Protein 4IJA (pdb70)

B-factor: mean 49.15, std 21.86, range [18.45, 175.03]

Nearest PDB structures (foldseek):
  4ija-assembly1_A  TM=1.003E+00  e=1.102E-69  Staphylococcus aureus subsp. aureus N315
  4ija-assembly1_B  TM=9.691E-01  e=1.133E-62  Staphylococcus aureus subsp. aureus N315
  3vov-assembly1_C  TM=8.269E-01  e=3.241E-17  Thermus thermophilus HB8
  4htl-assembly1_A  TM=8.390E-01  e=3.127E-16  Listeria monocytogenes EGD-e
  6jdo-assembly1_A  TM=7.166E-01  e=1.835E-15  Pasteurella multocida

Secondary structure (DSSP, 8-state):
--HHHHHHHHHHHHHSTT-BHHHHHHHHT--HHHHHHHHHHHHHTTSEEE----SPP-BEEE-GGG-EEEEEEE-SSEEEEEEEETTS-EEEEEEEE--SS-HHHHHHHHHHH--TT--TT-SS-EEEEEEEESS-B-TTS-B-----HHHHHHHHH-S-EEEEEHHHHHHHHHHHHTGGGT--SEEEEEESSSEEEEEEETTEE---TTS-TT-GGG-EEEEEETTEEEEEETHHHHSHHHHHHHHHHHHTS---HHHHHHHHHTT-HHHHHHHHHHHHHHHHHHHHHHHHH--SEEEEE-HHHHH-TTHHHHHHHHHTTT-----EEEE-S-TTTHHHHHHHHHHHHHHHT----------/-HHHHHHHHHHHSSSEEHHHHHHHHT--HHHHHHHHHHHHHTTSEEE--EEEE-GGG-EEEEEEE-SSEEEEEEEETTS-EEEEEEEE--SSBHHHHHHHHHHH--TT--TT-SS-EEEEEEEESSEE-TTS-EEE-TTSB-TT--HHHHHHHHH-S-EEEEEHHHHHHHHHHHHTGGGT--SEEEEEESSSEEEEEEETTEE---TTS-TT-GGG-EEEEEETTEEEEEEGGGTSSHHHHHHHHHHHTTS---HHHHHHHHHTT-HHHHHHHHHHHHHHHHHHHHHHHHH--SEEEEE-HHHHHSTTHHHHHHHHHTTT-----EEEE-S-TTTHHHHHHHHHHHHHHHT-S--------

Radius of gyration: 28.48 Å; Cα contacts (8 Å, |Δi|>4): 1476; chains: 2; bounding box: 69×77×80 Å

Foldseek 3Di:
DCLVVLLLLLLCQLQDPQDFLVNSCVVVVHDSVVSVVSVVVCVVLVQKDWPPVPDDTTTIHGRQQQEKEWEWEDDPFWIKIWIGGLSLATPDIDIGTQPDDDLVSNVVCCLVPDDLVDGSNHDPYYAEYEYEYQAFAFPVRRTPSVDDSQVVSCVSNVHYYHYAYLQQLLVLLVLLQCVVVVQQWEWEWEFALFTFIFTRHNNDGDQPNTRCPRSQQQDWDWDQDPNDTDIDRVSCCARPNNLQVVVCVVVVHRGDLVNLLVCVVVVVPVSVVSLLVNLLVVLVVVVVCCVVRVGLEYAYQHVSCVVVVCSQVVSVVSNVVPDPDPRHYYHRPDNPPSSRSSSSVVGSCVSSVHPDSSRNHDD/DVLLLLLLVCLLPAWAALVRSCVVVVHDSVVSVVSVVVCVVLVQWDHPNTIHGNQQQEKEWEWEDDLFWIKIWIGGLSLHTPDIDIGTQPAQEPVSVLVCCLPPDDLVDGVNHDPYYAEYEYEAQAFAFPVRAGPTHDSHDCVVPGSLVSSCVSNVHHYHYAYLQQLLVLQVCLVCVVVVQQWEWEWEFALFTFIFTRHNNATDQPNTRCPGSQQQDWDWDQDPNRTDIDRVSCCQGVNNLQVVVCVVVVHRGDLVNLVVCVVVVPPVSVVSLLVNLLVVLVVVVVCCVVRVGQEYAYQHVSCVVVVCSQVVSVVSNVVPDPDPRHYYHRPANPPSSRSSSSVVGSCVSSVRRRRNRHDHD

CATH classification: 1.10.10.10 (+2 more: 3.30.420.40, 3.30.420.40)

Structure (mmCIF, N/CA/C/O backbone):
data_4IJA
#
_entry.id   4IJA
#
_cell.length_a   66.470
_cell.length_b   73.220
_cell.length_c   157.380
_cell.angle_alpha   90.00
_cell.angle_beta   90.00
_cell.angle_gamma   90.00
#
_symmetry.space_group_name_H-M   'P 21 21 21'
#
loop_
_entity.id
_entity.type
_entity.pdbx_description
1 polymer 'XylR protein'
2 non-polymer 'PHOSPHATE ION'
3 non-polymer GLYCEROL
4 non-polymer 'POTASSIUM ION'
5 water water
#
loop_
_atom_site.group_PDB
_a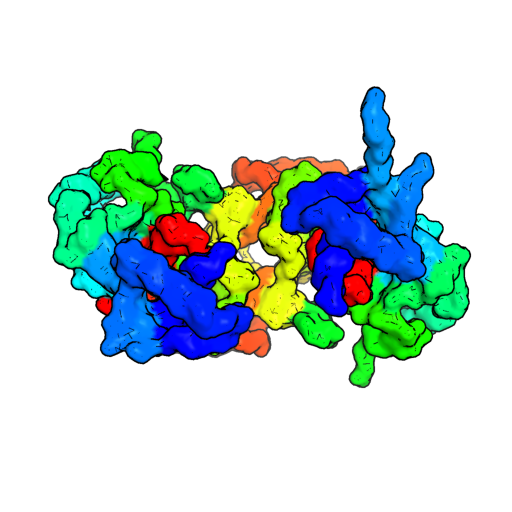tom_site.id
_atom_site.type_symbol
_atom_site.label_atom_id
_atom_site.label_alt_id
_atom_site.label_comp_id
_atom_site.label_asym_id
_atom_site.label_entity_id
_atom_site.label_seq_id
_atom_site.pdbx_PDB_ins_code
_atom_site.Cartn_x
_atom_site.Cartn_y
_atom_site.Cartn_z
_atom_site.occupancy
_atom_site.B_iso_or_equiv
_atom_site.auth_seq_id
_atom_site.auth_comp_id
_atom_site.auth_asym_id
_atom_site.auth_atom_id
_atom_site.pdbx_PDB_model_num
ATOM 1 N N . PRO A 1 21 ? 12.762 81.322 29.293 1.00 80.13 -1 PRO A N 1
ATOM 2 C CA . PRO A 1 21 ? 12.643 81.735 27.884 1.00 80.80 -1 PRO A CA 1
ATOM 3 C C . PRO A 1 21 ? 13.522 80.873 26.981 1.00 80.79 -1 PRO A C 1
ATOM 4 O O . PRO A 1 21 ? 13.020 80.340 25.988 1.00 81.48 -1 PRO A O 1
ATOM 8 N N . MET A 1 22 ? 14.824 80.726 27.324 1.00 72.45 1 MET A N 1
ATOM 9 C CA . MET A 1 22 ? 15.761 79.887 26.574 1.00 69.13 1 MET A CA 1
ATOM 10 C C . MET A 1 22 ? 15.933 78.512 27.270 1.00 67.47 1 MET A C 1
ATOM 11 O O . MET A 1 22 ? 17.018 77.919 27.211 1.00 64.75 1 MET A O 1
ATOM 16 N N . ASN A 1 23 ? 14.844 78.011 27.908 1.00 62.00 2 ASN A N 1
ATOM 17 C CA . ASN A 1 23 ? 14.800 76.748 28.656 1.00 59.53 2 ASN A CA 1
ATOM 18 C C . ASN A 1 23 ? 15.267 75.563 27.801 1.00 57.22 2 ASN A C 1
ATOM 19 O O . ASN A 1 23 ? 16.114 74.794 28.257 1.00 53.85 2 ASN A O 1
ATOM 24 N N . ASP A 1 24 ? 14.769 75.465 26.553 1.00 51.81 3 ASP A N 1
ATOM 25 C CA . ASP A 1 24 ? 15.143 74.409 25.627 1.00 49.56 3 ASP A CA 1
ATOM 26 C C . ASP A 1 24 ? 16.637 74.459 25.278 1.00 48.36 3 ASP A C 1
ATOM 27 O O . ASP A 1 24 ? 17.276 73.413 25.358 1.00 45.65 3 ASP A O 1
ATOM 32 N N . ASN A 1 25 ? 17.200 75.648 24.923 1.00 42.82 4 ASN A N 1
ATOM 33 C CA . ASN A 1 25 ? 18.628 75.732 24.595 1.00 40.29 4 ASN A CA 1
ATOM 34 C C . ASN A 1 25 ? 19.504 75.489 25.845 1.00 39.89 4 ASN A C 1
ATOM 35 O O . ASN A 1 25 ? 20.595 74.940 25.703 1.00 36.77 4 ASN A O 1
ATOM 40 N N . GLU A 1 26 ? 18.998 75.817 27.068 1.00 35.97 5 GLU A N 1
ATOM 41 C CA . GLU A 1 26 ? 19.714 75.519 28.316 1.00 34.96 5 GLU A CA 1
ATOM 42 C C . GLU A 1 26 ? 19.787 74.020 28.490 1.00 36.37 5 GLU A C 1
ATOM 43 O O . GLU A 1 26 ? 20.816 73.498 28.905 1.00 34.45 5 GLU A O 1
ATOM 49 N N . LYS A 1 27 ? 18.673 73.328 28.180 1.00 33.41 6 LYS A N 1
ATOM 50 C CA . LYS A 1 27 ? 18.597 71.867 28.255 1.00 31.43 6 LYS A CA 1
ATOM 51 C C . LYS A 1 27 ? 19.536 71.240 27.221 1.00 33.31 6 LYS A C 1
ATOM 52 O O . LYS A 1 27 ? 20.211 70.271 27.533 1.00 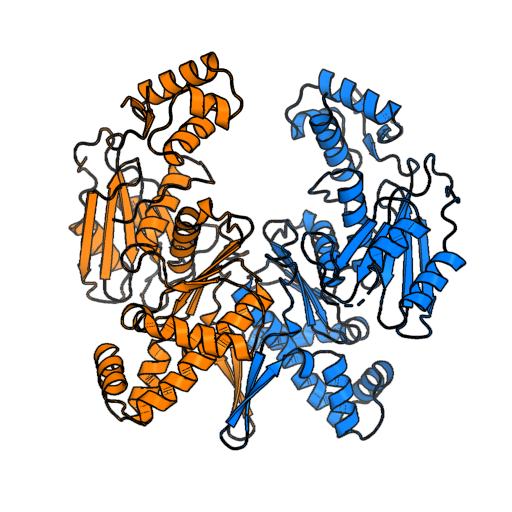32.13 6 LYS A O 1
ATOM 58 N N . ARG A 1 28 ? 19.576 71.796 25.988 1.00 30.84 7 ARG A N 1
ATOM 59 C CA . ARG A 1 28 ? 20.429 71.285 24.911 1.00 30.37 7 ARG A CA 1
ATOM 60 C C . ARG A 1 28 ? 21.925 71.383 25.282 1.00 32.63 7 ARG A C 1
ATOM 61 O O . ARG A 1 28 ? 22.673 70.424 25.074 1.00 30.88 7 ARG A O 1
ATOM 69 N N . VAL A 1 29 ? 22.351 72.530 25.842 1.00 29.13 8 VAL A N 1
ATOM 70 C CA . VAL A 1 29 ? 23.752 72.756 26.240 1.00 28.09 8 VAL A CA 1
ATOM 71 C C . VAL A 1 29 ? 24.115 71.802 27.392 1.00 30.05 8 VAL A C 1
ATOM 72 O O . VAL A 1 29 ? 25.173 71.173 27.367 1.00 27.17 8 VAL A O 1
ATOM 76 N N . LEU A 1 30 ? 23.231 71.692 28.393 1.00 27.81 9 LEU A N 1
ATOM 77 C CA . LEU A 1 30 ? 23.446 70.807 29.537 1.00 26.69 9 LEU A CA 1
ATOM 78 C C . LEU A 1 30 ? 23.565 69.358 29.058 1.00 29.00 9 LEU A C 1
ATOM 79 O O . LEU A 1 30 ? 24.451 68.641 29.532 1.00 28.78 9 LEU A O 1
ATOM 84 N N . ARG A 1 31 ? 22.730 68.948 28.085 1.00 25.14 10 ARG A N 1
ATOM 85 C CA . ARG A 1 31 ? 22.781 67.584 27.514 1.00 26.34 10 ARG A CA 1
ATOM 86 C C . ARG A 1 31 ? 24.139 67.329 26.834 1.00 29.81 10 ARG A C 1
ATOM 87 O O . ARG A 1 31 ? 24.718 66.256 27.009 1.00 29.60 10 ARG A O 1
ATOM 95 N N . GLU A 1 32 ? 24.655 68.326 26.080 1.00 26.73 11 GLU A N 1
ATOM 96 C CA . GLU A 1 32 ? 25.972 68.220 25.425 1.00 26.51 11 GLU A CA 1
ATOM 97 C C . GLU A 1 32 ? 27.072 67.981 26.456 1.00 29.52 11 GLU A C 1
ATOM 98 O O . GLU A 1 32 ? 28.010 67.235 26.196 1.00 30.41 11 GLU A O 1
ATOM 104 N N . ILE A 1 33 ? 26.957 68.637 27.617 1.00 26.01 12 ILE A N 1
ATOM 105 C CA . ILE A 1 33 ? 27.954 68.563 28.690 1.00 26.08 12 ILE A CA 1
ATOM 106 C C . ILE A 1 33 ? 27.941 67.182 29.321 1.00 30.27 12 ILE A C 1
ATOM 107 O O . ILE A 1 33 ? 29.006 66.619 29.529 1.00 29.26 12 ILE A O 1
ATOM 112 N N . TYR A 1 34 ? 26.750 66.615 29.557 1.00 27.87 13 TYR A N 1
ATOM 113 C CA . TYR A 1 34 ? 26.604 65.239 30.059 1.00 26.76 13 TYR A CA 1
ATOM 114 C C . TYR A 1 34 ? 27.173 64.232 29.051 1.00 29.74 13 TYR A C 1
ATOM 115 O O . TYR A 1 34 ? 27.814 63.257 29.453 1.00 27.64 13 TYR A O 1
ATOM 124 N N . ASN A 1 35 ? 26.889 64.457 27.738 1.00 26.92 14 ASN A N 1
ATOM 125 C CA . ASN A 1 35 ? 27.225 63.501 26.664 1.00 27.79 14 ASN A CA 1
ATOM 126 C C . ASN A 1 35 ? 28.660 63.572 26.156 1.00 32.15 14 ASN A C 1
ATOM 127 O O . ASN A 1 35 ? 29.099 62.646 25.494 1.00 32.16 14 ASN A O 1
ATOM 132 N N . HIS A 1 36 ? 29.387 64.629 26.483 1.00 30.35 15 HIS A N 1
ATOM 133 C CA . HIS A 1 36 ? 30.745 64.817 25.989 1.00 31.23 15 HIS A CA 1
ATOM 134 C C . HIS A 1 36 ? 31.634 65.285 27.114 1.00 36.07 15 HIS A C 1
ATOM 135 O O . HIS A 1 36 ? 31.550 66.445 27.556 1.00 34.91 15 HIS A O 1
ATOM 142 N N . HIS A 1 37 ? 32.562 64.392 27.508 1.00 33.11 16 HIS A N 1
ATOM 143 C CA . HIS A 1 37 ? 33.512 64.616 28.593 1.00 34.05 16 HIS A CA 1
ATOM 144 C C . HIS A 1 37 ? 34.428 65.816 28.311 1.00 38.45 16 HIS A C 1
ATOM 145 O O . HIS A 1 37 ? 35.204 65.817 27.352 1.00 40.16 16 HIS A O 1
ATOM 152 N N . ASN A 1 38 ? 34.307 66.843 29.165 1.00 34.08 17 ASN A N 1
ATOM 153 C CA . ASN A 1 38 ? 35.086 68.078 29.144 1.00 33.93 17 ASN A CA 1
ATOM 154 C C . ASN A 1 38 ? 35.013 68.761 27.770 1.00 36.75 17 ASN A C 1
ATOM 155 O O . ASN A 1 38 ? 36.018 69.251 27.268 1.00 37.64 17 ASN A O 1
ATOM 160 N N . ILE A 1 39 ? 33.792 68.818 27.184 1.00 31.80 18 ILE A N 1
ATOM 161 C CA . ILE A 1 39 ? 33.510 69.494 25.909 1.00 29.87 18 ILE A CA 1
ATOM 162 C C . ILE A 1 39 ? 33.859 70.997 26.050 1.00 32.41 18 ILE A C 1
ATOM 163 O O . ILE A 1 39 ? 33.677 71.585 27.116 1.00 29.73 18 ILE A O 1
ATOM 168 N N . SER A 1 40 ? 34.369 71.601 24.976 1.00 30.92 19 SER A N 1
ATOM 169 C CA . SER A 1 40 ? 34.687 73.022 24.968 1.00 30.31 19 SER A CA 1
ATOM 170 C C . SER A 1 40 ? 33.447 73.831 24.630 1.00 33.07 19 SER A C 1
ATOM 171 O O . SER A 1 40 ? 32.503 73.304 24.035 1.00 31.98 19 SER A O 1
ATOM 174 N N . ARG A 1 41 ? 33.437 75.105 25.037 1.00 31.57 20 ARG A N 1
ATOM 175 C CA . ARG A 1 41 ? 32.373 76.059 24.719 1.00 32.40 20 ARG A CA 1
ATOM 176 C C . ARG A 1 41 ? 32.152 76.121 23.195 1.00 37.31 20 ARG A C 1
ATOM 177 O O . ARG A 1 41 ? 31.008 76.094 22.753 1.00 37.32 20 ARG A O 1
ATOM 185 N N . THR A 1 42 ? 33.250 76.177 22.407 1.00 35.24 21 THR A N 1
ATOM 186 C CA . THR A 1 42 ? 33.226 76.263 20.940 1.00 36.90 21 THR A CA 1
ATOM 187 C C . THR A 1 42 ? 32.666 74.966 20.320 1.00 39.25 21 THR A C 1
ATOM 188 O O . THR A 1 42 ? 31.903 75.043 19.346 1.00 39.62 21 THR A O 1
ATOM 192 N N . GLN A 1 43 ? 33.008 73.790 20.894 1.00 34.56 22 GLN A N 1
ATOM 193 C CA . GLN A 1 43 ? 32.466 72.515 20.426 1.00 33.59 22 GLN A CA 1
ATOM 194 C C . GLN A 1 43 ? 30.953 72.448 20.690 1.00 35.12 22 GLN A C 1
ATOM 195 O O . GLN A 1 43 ? 30.220 71.955 19.826 1.00 34.31 22 GLN A O 1
ATOM 201 N N . ILE A 1 44 ? 30.476 72.959 21.860 1.00 31.59 23 ILE A N 1
ATOM 202 C CA . ILE A 1 44 ? 29.027 72.990 22.155 1.00 30.85 23 ILE A CA 1
ATOM 203 C C . ILE A 1 44 ? 28.322 73.832 21.071 1.00 34.95 23 ILE A C 1
ATOM 204 O O . ILE A 1 44 ? 27.300 73.417 20.529 1.00 33.96 23 ILE A O 1
ATOM 209 N N . SER A 1 45 ? 28.899 75.016 20.768 1.00 32.38 24 SER A N 1
ATOM 210 C CA . SER A 1 45 ? 28.407 75.972 19.780 1.00 34.47 24 SER A CA 1
ATOM 211 C C . SER A 1 45 ? 28.285 75.306 18.411 1.00 39.07 24 SER A C 1
ATOM 212 O O . SER A 1 45 ? 27.255 75.446 17.741 1.00 38.44 24 SER A O 1
ATOM 215 N N . LYS A 1 46 ? 29.327 74.541 18.025 1.00 36.40 25 LYS A N 1
ATOM 216 C CA . LYS A 1 46 ? 29.398 73.804 16.755 1.00 36.73 25 LYS A CA 1
ATOM 217 C C . LYS A 1 46 ? 28.367 72.667 16.724 1.00 39.46 25 LYS A C 1
ATOM 218 O O . LYS A 1 46 ? 27.692 72.487 15.704 1.00 39.57 25 LYS A O 1
ATOM 224 N N . ASN A 1 47 ? 28.248 71.889 17.825 1.00 34.60 26 ASN A N 1
ATOM 225 C CA . ASN A 1 47 ? 27.322 70.754 17.870 1.00 33.95 26 ASN A CA 1
ATOM 226 C C . ASN A 1 47 ? 25.862 71.186 17.773 1.00 39.04 26 ASN A C 1
ATOM 227 O O . ASN A 1 47 ? 25.059 70.490 17.156 1.00 40.30 26 ASN A O 1
ATOM 232 N N . LEU A 1 48 ? 25.521 72.323 18.388 1.00 34.86 27 LEU A N 1
ATOM 233 C CA . LEU A 1 48 ? 24.147 72.798 18.479 1.00 34.46 27 LEU A CA 1
ATOM 234 C C . LEU A 1 48 ? 23.768 73.824 17.428 1.00 40.73 27 LEU A C 1
ATOM 235 O O . LEU A 1 48 ? 22.580 74.123 17.295 1.00 42.54 27 LEU A O 1
ATOM 240 N N . GLU A 1 49 ? 24.756 74.349 16.685 1.00 38.57 28 GLU A N 1
ATOM 241 C CA . GLU A 1 49 ? 24.594 75.377 15.649 1.00 41.58 28 GLU A CA 1
ATOM 242 C C . GLU A 1 49 ? 23.963 76.631 16.268 1.00 45.15 28 GLU A C 1
ATOM 243 O O . GLU A 1 49 ? 22.937 77.136 15.807 1.00 46.01 28 GLU A O 1
ATOM 249 N N . ILE A 1 50 ? 24.550 77.059 17.387 1.00 40.49 29 ILE A N 1
ATOM 250 C CA . ILE A 1 50 ? 24.158 78.247 18.139 1.00 41.32 29 ILE A CA 1
ATOM 251 C C . ILE A 1 50 ? 25.425 79.078 18.282 1.00 45.82 29 ILE A C 1
ATOM 252 O O . ILE A 1 50 ? 26.471 78.502 18.591 1.00 44.29 29 ILE A O 1
ATOM 257 N N . ASN A 1 51 ? 25.340 80.413 18.065 1.00 44.11 30 ASN A N 1
ATOM 258 C CA . ASN A 1 51 ? 26.486 81.323 18.143 1.00 44.72 30 ASN A CA 1
ATOM 259 C C . ASN A 1 51 ? 27.158 81.287 19.515 1.00 46.99 30 ASN A C 1
ATOM 260 O O . ASN A 1 51 ? 26.502 81.011 20.523 1.00 43.09 30 ASN A O 1
ATOM 265 N N . LYS A 1 52 ? 28.472 81.579 19.536 1.00 47.14 31 LYS A N 1
ATOM 266 C CA . LYS A 1 52 ? 29.353 81.569 20.713 1.00 47.40 31 LYS A CA 1
ATOM 267 C C . LYS A 1 52 ? 28.862 82.475 21.838 1.00 50.65 31 LYS A C 1
ATOM 268 O O . LYS A 1 52 ? 28.972 82.093 23.007 1.00 50.01 31 LYS A O 1
ATOM 274 N N . ALA A 1 53 ? 28.326 83.671 21.486 1.00 46.47 32 ALA A N 1
ATOM 275 C CA . ALA A 1 53 ? 27.804 84.669 22.429 1.00 45.69 32 ALA A CA 1
ATOM 276 C C . ALA A 1 53 ? 26.608 84.104 23.200 1.00 46.74 32 ALA A C 1
ATOM 277 O O . ALA A 1 53 ? 26.561 84.239 24.424 1.00 45.92 32 ALA A O 1
ATOM 279 N N . THR A 1 54 ? 25.669 83.443 22.493 1.00 42.37 33 THR A N 1
ATOM 280 C CA . THR A 1 54 ? 24.497 82.801 23.103 1.00 42.09 33 THR A CA 1
ATOM 281 C C . THR A 1 54 ? 24.950 81.585 23.950 1.00 42.25 33 THR A C 1
ATOM 282 O O . THR A 1 54 ? 24.424 81.394 25.044 1.00 41.47 33 THR A O 1
ATOM 286 N N . ILE A 1 55 ? 25.955 80.821 23.488 1.00 37.15 34 ILE A N 1
ATOM 287 C CA . ILE A 1 55 ? 26.469 79.666 24.254 1.00 35.97 34 ILE A CA 1
ATOM 288 C C . ILE A 1 55 ? 27.133 80.173 25.550 1.00 40.13 34 ILE A C 1
ATOM 289 O O . ILE A 1 55 ? 26.882 79.602 26.614 1.00 39.84 34 ILE A O 1
ATOM 294 N N . SER A 1 56 ? 27.898 81.281 25.473 1.00 36.77 35 SER A N 1
ATOM 295 C CA . SER A 1 56 ? 28.538 81.873 26.650 1.00 36.81 35 SER A CA 1
ATOM 296 C C . SER A 1 56 ? 27.483 82.345 27.658 1.00 39.14 35 SER A C 1
ATOM 297 O O . SER A 1 56 ? 27.651 82.131 28.844 1.00 37.76 35 SER A O 1
ATOM 300 N N . SER A 1 57 ? 26.389 82.959 27.170 1.00 36.98 36 SER A N 1
ATOM 301 C CA . SER A 1 57 ? 25.276 83.448 27.981 1.00 37.18 36 SER A CA 1
ATOM 302 C C . SER A 1 57 ? 24.575 82.266 28.696 1.00 39.46 36 SER A C 1
ATOM 303 O O . SER A 1 57 ? 24.403 82.306 29.925 1.00 39.71 36 SER A O 1
ATOM 306 N N . ILE A 1 58 ? 24.236 81.186 27.936 1.00 32.94 37 ILE A N 1
ATOM 307 C CA . ILE A 1 58 ? 23.595 79.982 28.459 1.00 31.32 37 ILE A CA 1
ATOM 308 C C . ILE A 1 58 ? 24.494 79.325 29.527 1.00 34.77 37 ILE A C 1
ATOM 309 O O . ILE A 1 58 ? 23.989 78.914 30.586 1.00 32.52 37 ILE A O 1
ATOM 314 N N . LEU A 1 59 ? 25.812 79.230 29.243 1.00 31.14 38 LEU A N 1
ATOM 315 C CA . LEU A 1 59 ? 26.765 78.608 30.169 1.00 30.24 38 LEU A CA 1
ATOM 316 C C . LEU A 1 59 ? 26.853 79.386 31.471 1.00 34.27 38 LEU A C 1
ATOM 317 O O . LEU A 1 59 ? 26.927 78.769 32.519 1.00 33.88 38 LEU A O 1
ATOM 322 N N . ASN A 1 60 ? 26.828 80.737 31.400 1.00 33.23 39 ASN A N 1
ATOM 323 C CA . ASN A 1 60 ? 26.883 81.611 32.566 1.00 34.67 39 ASN A CA 1
ATOM 324 C C . ASN A 1 60 ? 25.644 81.397 33.461 1.00 38.69 39 ASN A C 1
ATOM 325 O O . ASN A 1 60 ? 25.807 81.363 34.671 1.00 39.33 39 ASN A O 1
ATOM 330 N N . LYS A 1 61 ? 24.442 81.177 32.875 1.00 34.86 40 LYS A N 1
ATOM 331 C CA . LYS A 1 61 ? 23.222 80.874 33.644 1.00 35.26 40 LYS A CA 1
ATOM 332 C C . LYS A 1 61 ? 23.343 79.469 34.298 1.00 37.41 40 LYS A C 1
ATOM 333 O O . LYS A 1 61 ? 23.021 79.303 35.472 1.00 38.11 40 LYS A O 1
ATOM 339 N N . LEU A 1 62 ? 23.827 78.486 33.546 1.00 30.12 41 LEU A N 1
ATOM 340 C CA . LEU A 1 62 ? 24.031 77.121 34.048 1.00 30.29 41 LEU A CA 1
ATOM 341 C C . LEU A 1 62 ? 25.096 77.104 35.158 1.00 33.98 41 LEU A C 1
ATOM 342 O O . LEU A 1 62 ? 24.909 76.409 36.150 1.00 32.14 41 LEU A O 1
ATOM 347 N N . LYS A 1 63 ? 26.165 77.929 35.025 1.00 32.99 42 LYS A N 1
ATOM 348 C CA . LYS A 1 63 ? 27.187 78.040 36.075 1.00 33.87 42 LYS A CA 1
ATOM 349 C C . LYS A 1 63 ? 26.615 78.730 37.309 1.00 36.50 42 LYS A C 1
ATOM 350 O O . LYS A 1 63 ? 26.922 78.338 38.438 1.00 34.68 42 LYS A O 1
ATOM 356 N N . TYR A 1 64 ? 25.774 79.767 37.079 1.00 33.98 43 TYR A N 1
ATOM 357 C CA . TYR A 1 64 ? 25.125 80.565 38.119 1.00 34.76 43 TYR A CA 1
ATOM 358 C C . TYR A 1 64 ? 24.188 79.691 38.961 1.00 37.76 43 TYR A C 1
ATOM 359 O O . TYR A 1 64 ? 24.107 79.885 40.173 1.00 38.22 43 TYR A O 1
ATOM 368 N N . LYS A 1 65 ? 23.501 78.741 38.317 1.00 33.68 44 LYS A N 1
ATOM 369 C CA . LYS A 1 65 ? 22.576 77.796 38.956 1.00 34.34 44 LYS A CA 1
ATOM 370 C C . LYS A 1 65 ? 23.318 76.625 39.608 1.00 36.67 44 LYS A C 1
ATOM 371 O O . LYS A 1 65 ? 22.667 75.759 40.201 1.00 35.41 44 LYS A O 1
ATOM 377 N N . SER A 1 66 ? 24.682 76.597 39.506 1.00 33.18 45 SER A N 1
ATOM 378 C CA . SER A 1 66 ? 25.570 75.564 40.064 1.00 31.95 45 SER A CA 1
ATOM 379 C C . SER A 1 66 ? 25.358 74.177 39.381 1.00 35.08 45 SER A C 1
ATOM 380 O O . SER A 1 66 ? 25.740 73.141 39.932 1.00 34.22 45 SER A O 1
ATOM 383 N N . LEU A 1 67 ? 24.802 74.164 38.162 1.00 32.66 46 LEU A N 1
ATOM 384 C CA . LEU A 1 67 ? 24.585 72.923 37.407 1.00 31.38 46 LEU A CA 1
ATOM 385 C C . LEU A 1 67 ? 25.861 72.479 36.691 1.00 33.30 46 LEU A C 1
ATOM 386 O O . LEU A 1 67 ? 26.056 71.296 36.457 1.00 31.68 46 LEU A O 1
ATOM 391 N N . VAL A 1 68 ? 26.678 73.440 36.250 1.00 32.17 47 VAL A N 1
ATOM 392 C CA . VAL A 1 68 ? 27.901 73.155 35.485 1.00 31.95 47 VAL A CA 1
ATOM 393 C C . VAL A 1 68 ? 29.068 73.98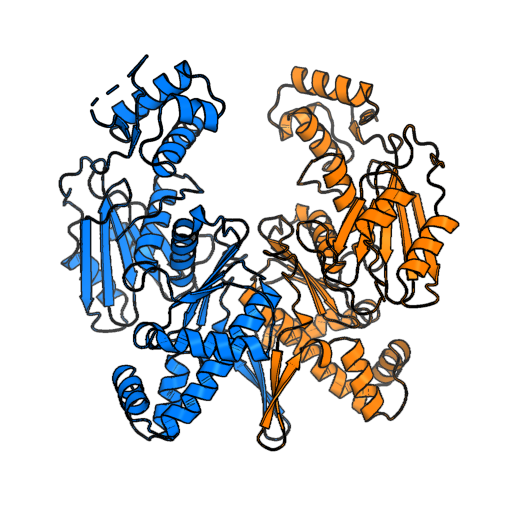5 36.037 1.00 35.47 47 VAL A C 1
ATOM 394 O O . VAL A 1 68 ? 28.866 75.074 36.575 1.00 34.36 47 VAL A O 1
ATOM 398 N N . ASN A 1 69 ? 30.287 73.465 35.865 1.00 31.38 48 ASN A N 1
ATOM 399 C CA . ASN A 1 69 ? 31.513 74.151 36.238 1.00 32.41 48 ASN A CA 1
ATOM 400 C C . ASN A 1 69 ? 32.441 74.154 35.062 1.00 35.70 48 ASN A C 1
ATOM 401 O O . ASN A 1 69 ? 32.349 73.274 34.211 1.00 33.30 48 ASN A O 1
ATOM 406 N N . GLU A 1 70 ? 33.406 75.070 35.066 1.00 33.41 49 GLU A N 1
ATOM 407 C CA . GLU A 1 70 ? 34.491 75.041 34.105 1.00 34.42 49 GLU A CA 1
ATOM 408 C C . GLU A 1 70 ? 35.543 74.095 34.669 1.00 39.25 49 GLU A C 1
ATOM 409 O O . GLU A 1 70 ? 35.697 74.011 35.893 1.00 38.69 49 GLU A O 1
ATOM 415 N N . VAL A 1 71 ? 36.247 73.387 33.804 1.00 37.05 50 VAL A N 1
ATOM 416 C CA . VAL A 1 71 ? 37.282 72.447 34.217 1.00 39.18 50 VAL A CA 1
ATOM 417 C C . VAL A 1 71 ? 38.579 73.223 34.386 1.00 48.56 50 VAL A C 1
ATOM 418 O O . VAL A 1 71 ? 38.915 74.039 33.526 1.00 50.24 50 VAL A O 1
ATOM 422 N N . GLY A 1 72 ? 39.248 73.018 35.526 1.00 47.65 51 GLY A N 1
ATOM 423 C CA . GLY A 1 72 ? 40.488 73.704 35.877 1.00 80.01 51 GLY A CA 1
ATOM 424 C C . GLY A 1 72 ? 41.676 73.282 35.038 1.00 122.84 51 GLY A C 1
ATOM 425 O O . GLY A 1 72 ? 42.198 72.179 35.203 1.00 92.40 51 GLY A O 1
ATOM 426 N N . GLY A 1 80 ? 49.853 76.804 21.157 1.00 71.63 59 GLY A N 1
ATOM 427 C CA . GLY A 1 80 ? 49.635 78.240 21.024 1.00 71.06 59 GLY A CA 1
ATOM 428 C C . GLY A 1 80 ? 48.172 78.646 20.940 1.00 69.98 59 GLY A C 1
ATOM 429 O O . GLY A 1 80 ? 47.274 77.788 20.907 1.00 66.57 59 GLY A O 1
ATOM 430 N N . GLY A 1 81 ? 47.944 79.966 20.904 1.00 64.76 60 GLY A N 1
ATOM 431 C CA . GLY A 1 81 ? 46.612 80.559 20.814 1.00 60.58 60 GLY A CA 1
ATOM 432 C C . GLY A 1 81 ? 45.808 80.523 22.104 1.00 57.98 60 GLY A C 1
ATOM 433 O O . GLY A 1 81 ? 46.302 80.096 23.152 1.00 56.02 60 GLY A O 1
ATOM 434 N N . ARG A 1 82 ? 44.542 80.929 22.007 1.00 50.85 61 ARG A N 1
ATOM 435 C CA . ARG A 1 82 ? 43.602 81.027 23.109 1.00 49.06 61 ARG A CA 1
ATOM 436 C C . ARG A 1 82 ? 43.256 79.656 23.726 1.00 51.57 61 ARG A C 1
ATOM 437 O O . ARG A 1 82 ? 42.958 78.706 23.008 1.00 49.91 61 ARG A O 1
ATOM 445 N N . LYS A 1 83 ? 43.268 79.575 25.069 1.00 47.11 62 LYS A N 1
ATOM 446 C CA . LYS A 1 83 ? 42.959 78.358 25.810 1.00 45.06 62 LYS A CA 1
ATOM 447 C C . LYS A 1 83 ? 41.485 77.985 25.665 1.00 46.70 62 LYS A C 1
ATOM 448 O O . LYS A 1 83 ? 40.633 78.854 25.801 1.00 43.95 62 LYS A O 1
ATOM 454 N N . PRO A 1 84 ? 41.143 76.714 25.355 1.00 45.15 63 PRO A N 1
ATOM 455 C CA . PRO A 1 84 ? 39.721 76.343 25.284 1.00 43.73 63 PRO A CA 1
ATOM 456 C C . PRO A 1 84 ? 39.081 76.352 26.678 1.00 45.45 63 PRO A C 1
ATOM 457 O O . PRO A 1 84 ? 39.756 76.071 27.667 1.00 44.15 63 PRO A O 1
ATOM 461 N N . ILE A 1 85 ? 37.789 76.689 26.752 1.00 41.72 64 ILE A N 1
ATOM 462 C CA . ILE A 1 85 ? 37.018 76.644 27.991 1.00 40.57 64 ILE A CA 1
ATOM 463 C C . ILE A 1 85 ? 36.312 75.306 27.990 1.00 39.07 64 ILE A C 1
ATOM 464 O O . ILE A 1 85 ? 35.499 75.055 27.093 1.00 37.41 64 ILE A O 1
ATOM 469 N N . LEU A 1 86 ? 36.651 74.431 28.961 1.00 32.83 65 LEU A N 1
ATOM 470 C CA . LEU A 1 86 ? 36.080 73.075 29.056 1.00 30.64 65 LEU A CA 1
ATOM 471 C C . LEU A 1 86 ? 35.028 73.020 30.131 1.00 35.10 65 LEU A C 1
ATOM 472 O O . LEU A 1 86 ? 35.174 73.664 31.168 1.00 36.44 65 LEU A O 1
ATOM 477 N N . LEU A 1 87 ? 33.936 72.298 29.868 1.00 31.43 66 LEU A N 1
ATOM 478 C CA . LEU A 1 87 ? 32.795 72.237 30.794 1.00 30.54 66 LEU A CA 1
ATOM 479 C C . LEU A 1 87 ? 32.534 70.830 31.276 1.00 33.94 66 LEU A C 1
ATOM 480 O O . LEU A 1 87 ? 32.777 69.877 30.544 1.00 32.12 66 LEU A O 1
ATOM 485 N N . LYS A 1 88 ? 31.993 70.714 32.507 1.00 30.00 67 LYS A N 1
ATOM 486 C CA . LYS A 1 88 ? 31.580 69.457 33.109 1.00 28.43 67 LYS A CA 1
ATOM 487 C C . LYS A 1 88 ? 30.339 69.731 33.929 1.00 31.13 67 LYS A C 1
ATOM 488 O O . LYS A 1 88 ? 30.075 70.884 34.286 1.00 27.59 67 LYS A O 1
ATOM 494 N N . VAL A 1 89 ? 29.579 68.660 34.238 1.00 28.02 68 VAL A N 1
ATOM 495 C CA . VAL A 1 89 ? 28.406 68.736 35.104 1.00 27.05 68 VAL A CA 1
ATOM 496 C C . VAL A 1 89 ? 28.935 68.853 36.548 1.00 31.49 68 VAL A C 1
ATOM 497 O O . VAL A 1 89 ? 29.877 68.140 36.919 1.00 31.74 68 VAL A O 1
ATOM 501 N N . ASN A 1 90 ? 28.336 69.736 37.355 1.00 30.82 69 ASN A N 1
ATOM 502 C CA . ASN A 1 90 ? 28.735 69.886 38.748 1.00 30.37 69 ASN A CA 1
ATOM 503 C C . ASN A 1 90 ? 28.162 68.735 39.541 1.00 32.16 69 ASN A C 1
ATOM 504 O O . ASN A 1 90 ? 26.966 68.724 39.826 1.00 31.89 69 ASN A O 1
ATOM 509 N N . HIS A 1 91 ? 29.025 67.747 39.905 1.00 27.61 70 HIS A N 1
ATOM 510 C CA . HIS A 1 91 ? 28.612 66.553 40.651 1.00 23.45 70 HIS A CA 1
ATOM 511 C C . HIS A 1 91 ? 28.054 66.907 42.035 1.00 27.53 70 HIS A C 1
ATOM 512 O O . HIS A 1 91 ? 27.240 66.153 42.563 1.00 26.19 70 HIS A O 1
ATOM 519 N N . LEU A 1 92 ? 28.437 68.067 42.596 1.00 26.89 71 LEU A N 1
ATOM 520 C CA . LEU A 1 92 ? 27.969 68.459 43.927 1.00 27.59 71 LEU A CA 1
ATOM 521 C C . LEU A 1 92 ? 26.660 69.258 43.886 1.00 32.69 71 LEU A C 1
ATOM 522 O O . LEU A 1 92 ? 26.236 69.770 44.912 1.00 32.64 71 LEU A O 1
ATOM 527 N N . TYR A 1 93 ? 25.991 69.345 42.725 1.00 30.01 72 TYR A N 1
ATOM 528 C CA . TYR A 1 93 ? 24.717 70.084 42.667 1.00 29.97 72 TYR A CA 1
ATOM 529 C C . TYR A 1 93 ? 23.666 69.416 43.565 1.00 33.33 72 TYR A C 1
ATOM 530 O O . TYR A 1 93 ? 22.882 70.085 44.227 1.00 33.44 72 TYR A O 1
ATOM 539 N N . GLY A 1 94 ? 23.676 68.095 43.561 1.00 28.17 73 GLY A N 1
ATOM 540 C CA . GLY A 1 94 ? 22.760 67.274 44.326 1.00 27.91 73 GLY A CA 1
ATOM 541 C C . GLY A 1 94 ? 23.056 65.833 44.053 1.00 30.35 73 GLY A C 1
ATOM 542 O O . GLY A 1 94 ? 24.043 65.524 43.375 1.00 29.81 73 GLY A O 1
ATOM 543 N N . TYR A 1 95 ? 22.223 64.939 44.591 1.00 26.84 74 TYR A N 1
ATOM 544 C CA . TYR A 1 95 ? 22.434 63.520 44.336 1.00 25.84 74 TYR A CA 1
ATOM 545 C C . TYR A 1 95 ? 21.108 62.819 44.059 1.00 29.41 74 TYR A C 1
ATOM 546 O O . TYR A 1 95 ? 20.030 63.353 44.357 1.00 29.15 74 TYR A O 1
ATOM 555 N N . PHE A 1 96 ? 21.202 61.635 43.467 1.00 25.17 75 PHE A N 1
ATOM 556 C CA . PHE A 1 96 ? 20.055 60.793 43.174 1.00 25.53 75 PHE A CA 1
ATOM 557 C C . PHE A 1 96 ? 20.166 59.494 43.931 1.00 30.29 75 PHE A C 1
ATOM 558 O O . PHE A 1 96 ? 21.273 59.071 44.295 1.00 28.87 75 PHE A O 1
ATOM 566 N N . ILE A 1 97 ? 19.035 58.826 44.106 1.00 27.45 76 ILE A N 1
ATOM 567 C CA . ILE A 1 97 ? 19.035 57.481 44.664 1.00 26.74 76 ILE A CA 1
ATOM 568 C C . ILE A 1 97 ? 18.468 56.548 43.601 1.00 29.28 76 ILE A C 1
ATOM 569 O O . ILE A 1 97 ? 17.434 56.849 43.002 1.00 27.92 76 ILE A O 1
ATOM 574 N N . SER A 1 98 ? 19.159 55.421 43.356 1.00 25.36 77 SER A N 1
ATOM 575 C CA . SER A 1 98 ? 18.658 54.383 42.476 1.00 24.81 77 SER A CA 1
ATOM 576 C C . SER A 1 98 ? 18.418 53.143 43.322 1.00 30.03 77 SER A C 1
ATOM 577 O O . SER A 1 98 ? 19.339 52.673 44.012 1.00 29.23 77 SER A O 1
ATOM 580 N N . LEU A 1 99 ? 17.170 52.654 43.318 1.00 27.39 78 LEU A N 1
ATOM 581 C CA . LEU A 1 99 ? 16.769 51.476 44.093 1.00 28.80 78 LEU A CA 1
ATOM 582 C C . LEU A 1 99 ? 16.489 50.288 43.194 1.00 30.66 78 LEU A C 1
ATOM 583 O O . LEU A 1 99 ? 15.828 50.442 42.174 1.00 29.83 78 LEU A O 1
ATOM 588 N N . ASP A 1 100 ? 16.910 49.099 43.613 1.00 27.30 79 ASP A N 1
ATOM 589 C CA . ASP A 1 100 ? 16.580 47.865 42.889 1.00 26.94 79 ASP A CA 1
ATOM 590 C C . ASP A 1 100 ? 15.939 46.904 43.858 1.00 31.77 79 ASP A C 1
ATOM 591 O O . ASP A 1 100 ? 16.547 46.544 44.879 1.00 32.12 79 ASP A O 1
ATOM 596 N N . LEU A 1 101 ? 14.672 46.579 43.595 1.00 27.55 80 LEU A N 1
ATOM 597 C CA . LEU A 1 101 ? 13.891 45.683 44.450 1.00 28.80 80 LEU A CA 1
ATOM 598 C C . LEU A 1 101 ? 13.997 44.281 43.838 1.00 33.61 80 LEU A C 1
ATOM 599 O O . LEU A 1 101 ? 13.342 43.978 42.834 1.00 31.66 80 LEU A O 1
ATOM 604 N N . THR A 1 102 ? 14.952 43.486 44.352 1.00 31.67 81 THR A N 1
ATOM 605 C CA . THR A 1 102 ? 15.210 42.148 43.816 1.00 32.22 81 THR A CA 1
ATOM 606 C C . THR A 1 102 ? 14.342 41.147 44.570 1.00 40.38 81 THR A C 1
ATOM 607 O O . THR A 1 102 ? 13.542 41.543 45.427 1.00 40.36 81 THR A O 1
ATOM 611 N N . TYR A 1 103 ? 14.507 39.846 44.264 1.00 39.25 82 TYR A N 1
ATOM 612 C CA . TYR A 1 103 ? 13.724 38.798 44.902 1.00 41.07 82 TYR A CA 1
ATOM 613 C C . TYR A 1 103 ? 14.140 38.581 46.362 1.00 47.63 82 TYR A C 1
ATOM 614 O O . TYR A 1 103 ? 13.323 38.120 47.155 1.00 49.77 82 TYR A O 1
ATOM 623 N N . SER A 1 104 ? 15.368 38.970 46.738 1.00 43.18 83 SER A N 1
ATOM 624 C CA . SER A 1 104 ? 15.848 38.761 48.102 1.00 43.88 83 SER A CA 1
ATOM 625 C C . SER A 1 104 ? 16.510 39.997 48.729 1.00 46.26 83 SER A C 1
ATOM 626 O O . SER A 1 104 ? 16.961 39.909 49.872 1.00 48.51 83 SER A O 1
ATOM 629 N N . SER A 1 105 ? 16.552 41.150 48.028 1.00 38.48 84 SER A N 1
ATOM 630 C CA . SER A 1 105 ? 17.228 42.309 48.593 1.00 35.85 84 SER A CA 1
ATOM 631 C C . SER A 1 105 ? 16.689 43.649 48.112 1.00 36.20 84 SER A C 1
ATOM 632 O O . SER A 1 105 ? 15.931 43.736 47.144 1.00 35.34 84 SER A O 1
ATOM 635 N N . VAL A 1 106 ? 17.085 44.693 48.820 1.00 31.30 85 VAL A N 1
ATOM 636 C CA . VAL A 1 106 ? 16.831 46.080 48.468 1.00 29.82 85 VAL A CA 1
ATOM 637 C C . VAL A 1 106 ? 18.205 46.660 48.208 1.00 32.98 85 VAL A C 1
ATOM 638 O O . VAL A 1 106 ? 19.019 46.767 49.129 1.00 34.96 85 VAL A O 1
ATOM 642 N N . GLU A 1 107 ? 18.489 46.947 46.951 1.00 28.21 86 GLU A N 1
ATOM 643 C CA . GLU A 1 107 ? 19.752 47.537 46.538 1.00 26.94 86 GLU A CA 1
ATOM 644 C C . GLU A 1 107 ? 19.576 49.042 46.545 1.00 32.72 86 GLU A C 1
ATOM 645 O O . GLU A 1 107 ? 18.619 49.551 45.943 1.00 30.88 86 GLU A O 1
ATOM 651 N N . VAL A 1 108 ? 20.484 49.761 47.238 1.00 28.76 87 VAL A N 1
ATOM 652 C CA . VAL A 1 108 ? 20.413 51.212 47.349 1.00 26.67 87 VAL A CA 1
ATOM 653 C C . VAL A 1 108 ? 21.699 51.821 46.818 1.00 30.39 87 VAL A C 1
ATOM 654 O O . VAL A 1 108 ? 22.761 51.665 47.443 1.00 30.30 87 VAL A O 1
ATOM 658 N N . MET A 1 109 ? 21.596 52.565 45.700 1.00 25.44 88 MET A N 1
ATOM 659 C CA . MET A 1 109 ? 22.745 53.263 45.109 1.00 23.76 88 MET A CA 1
ATOM 660 C C . MET A 1 109 ? 22.542 54.756 45.211 1.00 28.14 88 MET A C 1
ATOM 661 O O . MET A 1 109 ? 21.443 55.239 44.918 1.00 26.34 88 MET A O 1
ATOM 666 N N . TYR A 1 110 ? 23.618 55.497 45.588 1.00 26.36 89 TYR A N 1
ATOM 667 C CA . TYR A 1 110 ? 23.641 56.967 45.661 1.00 25.73 89 TYR A CA 1
ATOM 668 C C . TYR A 1 110 ? 24.532 57.469 44.552 1.00 27.88 89 TYR A C 1
ATOM 669 O O . TYR A 1 110 ? 25.650 56.968 44.407 1.00 27.69 89 TYR A O 1
ATOM 678 N N . ASN A 1 111 ? 24.048 58.430 43.748 1.00 23.13 90 ASN A N 1
ATOM 679 C CA . ASN A 1 111 ? 24.818 58.982 42.638 1.00 22.40 90 ASN A CA 1
ATOM 680 C C . ASN A 1 111 ? 24.881 60.484 42.701 1.00 27.10 90 ASN A C 1
ATOM 681 O O . ASN A 1 111 ? 23.874 61.122 42.982 1.00 24.99 90 ASN A O 1
ATOM 686 N N . TYR A 1 112 ? 26.036 61.061 42.333 1.00 23.95 91 TYR A N 1
ATOM 687 C CA . TYR A 1 112 ? 26.171 62.505 42.224 1.00 23.99 91 TYR A CA 1
ATOM 688 C C . TYR A 1 112 ? 25.353 62.987 41.026 1.00 28.77 91 TYR A C 1
ATOM 689 O O . TYR A 1 112 ? 24.860 62.164 40.239 1.00 27.02 91 TYR A O 1
ATOM 698 N N . PHE A 1 113 ? 25.190 64.310 40.900 1.00 27.26 92 PHE A N 1
ATOM 699 C CA . PHE A 1 113 ? 24.420 64.934 39.823 1.00 25.89 92 PHE A CA 1
ATOM 700 C C . PHE A 1 113 ? 24.973 64.564 38.422 1.00 29.31 92 PHE A C 1
ATOM 701 O O . PHE A 1 113 ? 24.201 64.491 37.469 1.00 30.35 92 PHE A O 1
ATOM 709 N N . ASP A 1 114 ? 26.274 64.255 38.322 1.00 26.08 93 ASP A N 1
ATOM 710 C CA . ASP A 1 114 ? 26.910 63.813 37.069 1.00 25.08 93 ASP A CA 1
ATOM 711 C C . ASP A 1 114 ? 26.802 62.277 36.876 1.00 28.84 93 ASP A C 1
ATOM 712 O O . ASP A 1 114 ? 27.384 61.742 35.941 1.00 28.41 93 ASP A O 1
ATOM 717 N N . GLY A 1 115 ? 26.072 61.585 37.757 1.00 25.50 94 GLY A N 1
ATOM 718 C CA . GLY A 1 115 ? 25.865 60.141 37.647 1.00 24.11 94 GLY A CA 1
ATOM 719 C C . GLY A 1 115 ? 26.849 59.270 38.390 1.00 27.78 94 GLY A C 1
ATOM 720 O O . GLY A 1 115 ? 26.559 58.106 38.638 1.00 29.65 94 GLY A O 1
ATOM 721 N N . ASN A 1 116 ? 27.994 59.822 38.806 1.00 24.95 95 ASN A N 1
ATOM 722 C CA . ASN A 1 116 ? 29.019 59.045 39.502 1.00 25.00 95 ASN A CA 1
ATOM 723 C C . ASN A 1 116 ? 28.543 58.483 40.828 1.00 29.21 95 ASN A C 1
ATOM 724 O O . ASN A 1 116 ? 27.790 59.133 41.553 1.00 27.41 95 ASN A O 1
ATOM 729 N N . VAL A 1 117 ? 28.945 57.232 41.093 1.00 26.42 96 VAL A N 1
ATOM 730 C CA . VAL A 1 117 ? 28.543 56.489 42.288 1.00 27.17 96 VAL A CA 1
ATOM 731 C C . VAL A 1 117 ? 29.218 57.063 43.524 1.00 31.22 96 VAL A C 1
ATOM 732 O O . VAL A 1 117 ? 30.454 57.106 43.589 1.00 31.67 96 VAL A O 1
ATOM 736 N N . ILE A 1 118 ? 28.398 57.454 44.519 1.00 26.15 97 ILE A N 1
ATOM 737 C CA . ILE A 1 118 ? 28.877 57.910 45.813 1.00 27.49 97 ILE A CA 1
ATOM 738 C C . ILE A 1 118 ? 29.141 56.649 46.662 1.00 34.35 97 ILE A C 1
ATOM 739 O O . ILE A 1 118 ? 30.224 56.461 47.221 1.00 36.69 97 ILE A O 1
ATOM 744 N N . LYS A 1 119 ? 28.106 55.824 46.798 1.00 28.99 98 LYS A N 1
ATOM 745 C CA . LYS A 1 119 ? 28.126 54.614 47.609 1.00 28.58 98 LYS A CA 1
ATOM 746 C C . LYS A 1 119 ? 26.969 53.718 47.211 1.00 32.01 98 LYS A C 1
ATOM 747 O O . LYS A 1 119 ? 25.999 54.176 46.598 1.00 30.54 98 LYS A O 1
ATOM 753 N N . HIS A 1 120 ? 27.061 52.455 47.583 1.00 30.99 99 HIS A N 1
ATOM 754 C CA . HIS A 1 120 ? 26.038 51.460 47.298 1.00 31.13 99 HIS A CA 1
ATOM 755 C C . HIS A 1 120 ? 25.912 50.553 48.491 1.00 33.80 99 HIS A C 1
ATOM 756 O O . HIS A 1 120 ? 26.925 50.145 49.064 1.00 31.03 99 HIS A O 1
ATOM 763 N N . GLU A 1 121 ? 24.672 50.233 48.857 1.00 30.39 100 GLU A N 1
ATOM 764 C CA . GLU A 1 121 ? 24.351 49.361 49.986 1.00 30.93 100 GLU A CA 1
ATOM 765 C C . GLU A 1 121 ? 23.329 48.300 49.578 1.00 34.19 100 GLU A C 1
ATOM 766 O O . GLU A 1 121 ? 22.495 48.549 48.702 1.00 32.32 100 GLU A O 1
ATOM 772 N N . SER A 1 122 ? 23.411 47.108 50.188 1.00 30.98 101 SER A N 1
ATOM 773 C CA . SER A 1 122 ? 22.489 46.003 49.898 1.00 30.91 101 SER A CA 1
ATOM 774 C C . SER A 1 122 ? 21.867 45.519 51.191 1.00 35.89 101 SER A C 1
ATOM 775 O O . SER A 1 122 ? 22.586 45.174 52.140 1.00 35.70 101 SER A O 1
ATOM 778 N N . TYR A 1 123 ? 20.535 45.524 51.242 1.00 33.69 102 TYR A N 1
ATOM 779 C CA . TYR A 1 123 ? 19.806 45.114 52.448 1.00 35.10 102 TYR A CA 1
ATOM 780 C C . TYR A 1 123 ? 19.030 43.862 52.175 1.00 41.61 102 TYR A C 1
ATOM 781 O O . TYR A 1 123 ? 18.414 43.738 51.114 1.00 38.65 102 TYR A O 1
ATOM 790 N N . ASP A 1 124 ? 19.076 42.921 53.116 1.00 42.68 103 ASP A N 1
ATOM 791 C CA . ASP A 1 124 ? 18.330 41.677 53.036 1.00 45.55 103 ASP A CA 1
ATOM 792 C C . ASP A 1 124 ? 16.832 41.965 53.099 1.00 52.70 103 ASP A C 1
ATOM 793 O O . ASP A 1 124 ? 16.398 42.831 53.860 1.00 53.46 103 ASP A O 1
ATOM 798 N N . LEU A 1 125 ? 16.059 41.265 52.274 1.00 51.23 104 LEU A N 1
ATOM 799 C CA . LEU A 1 125 ? 14.613 41.403 52.252 1.00 53.58 104 LEU A CA 1
ATOM 800 C C . LEU A 1 125 ? 14.037 40.190 52.994 1.00 63.98 104 LEU A C 1
ATOM 801 O O . LEU A 1 125 ? 14.201 39.058 52.528 1.00 65.61 104 LEU A O 1
ATOM 806 N N . PRO A 1 126 ? 13.483 40.387 54.214 1.00 63.23 105 PRO A N 1
ATOM 807 C CA . PRO A 1 126 ? 13.016 39.233 55.013 1.00 66.20 105 PRO A CA 1
ATOM 808 C C . PRO A 1 126 ? 11.847 38.448 54.411 1.00 73.70 105 PRO A C 1
ATOM 809 O O . PRO A 1 126 ? 11.716 37.256 54.694 1.00 76.23 105 PRO A O 1
ATOM 813 N N . ASP A 1 127 ? 10.986 39.113 53.622 1.00 69.90 106 ASP A N 1
ATOM 814 C CA . ASP A 1 127 ? 9.805 38.520 52.987 1.00 70.33 106 ASP A CA 1
ATOM 815 C C . ASP A 1 127 ? 9.380 39.336 51.761 1.00 72.97 106 ASP A C 1
ATOM 816 O O . ASP A 1 127 ? 10.023 40.328 51.420 1.00 70.62 106 ASP A O 1
ATOM 821 N N . GLU A 1 128 ? 8.285 38.917 51.116 1.00 71.43 107 GLU A N 1
ATOM 822 C CA . GLU A 1 128 ? 7.725 39.506 49.892 1.00 70.26 107 GLU A CA 1
ATOM 823 C C . GLU A 1 128 ? 6.959 40.828 50.125 1.00 73.25 107 GLU A C 1
ATOM 824 O O . GLU A 1 128 ? 6.722 41.549 49.159 1.00 72.08 107 GLU A O 1
ATOM 830 N N . LYS A 1 129 ? 6.556 41.134 51.381 1.00 70.09 108 LYS A N 1
ATOM 831 C CA . LYS A 1 129 ? 5.754 42.320 51.727 1.00 69.12 108 LYS A CA 1
ATOM 832 C C . LYS A 1 129 ? 6.375 43.664 51.306 1.00 67.86 108 LYS A C 1
ATOM 833 O O . LYS A 1 129 ? 7.552 43.923 51.551 1.00 66.04 108 LYS A O 1
ATOM 839 N N . VAL A 1 130 ? 5.535 44.527 50.701 1.00 61.57 109 VAL A N 1
ATOM 840 C CA . VAL A 1 130 ? 5.862 45.885 50.276 1.00 59.45 109 VAL A CA 1
ATOM 841 C C . VAL A 1 130 ? 6.186 46.712 51.536 1.00 60.23 109 VAL A C 1
ATOM 842 O O . VAL A 1 130 ? 7.079 47.559 51.493 1.00 58.07 109 VAL A O 1
ATOM 846 N N . SER A 1 131 ? 5.497 46.408 52.668 1.00 56.40 110 SER A N 1
ATOM 847 C CA . SER A 1 131 ? 5.709 47.032 53.976 1.00 55.94 110 SER A CA 1
ATOM 848 C C . SER A 1 131 ? 7.150 46.813 54.444 1.00 58.03 110 SER A C 1
ATOM 849 O O . SER A 1 131 ? 7.742 47.737 54.986 1.00 58.02 110 SER A O 1
ATOM 852 N N . SER A 1 132 ? 7.728 45.615 54.181 1.00 52.21 111 SER A N 1
ATOM 853 C CA . SER A 1 132 ? 9.113 45.285 54.532 1.00 50.42 111 SER A CA 1
ATOM 854 C C . SER A 1 132 ? 10.090 46.094 53.673 1.00 51.60 111 SER A C 1
ATOM 855 O O . SER A 1 132 ? 11.149 46.482 54.168 1.00 51.60 111 SER A O 1
ATOM 858 N N . ILE A 1 133 ? 9.734 46.354 52.398 1.00 45.72 112 ILE A N 1
ATOM 859 C CA . ILE A 1 133 ? 10.566 47.158 51.486 1.00 43.24 112 ILE A CA 1
ATOM 860 C C . ILE A 1 133 ? 10.606 48.599 52.021 1.00 47.13 112 ILE A C 1
ATOM 861 O O . ILE A 1 133 ? 11.686 49.170 52.176 1.00 45.16 112 ILE A O 1
ATOM 866 N N . LEU A 1 134 ? 9.416 49.158 52.329 1.00 45.70 113 LEU A N 1
ATOM 867 C CA . LEU A 1 134 ? 9.240 50.522 52.822 1.00 46.52 113 LEU A CA 1
ATOM 868 C C . LEU A 1 134 ? 9.901 50.716 54.174 1.00 49.86 113 LEU A C 1
ATOM 869 O O . LEU A 1 134 ? 10.462 51.785 54.416 1.00 48.50 113 LEU A O 1
ATOM 874 N N . SER A 1 135 ? 9.879 49.672 55.030 1.00 48.02 114 SER A N 1
ATOM 875 C CA . SER A 1 135 ? 10.537 49.662 56.339 1.00 49.05 114 SER A CA 1
ATOM 876 C C . SER A 1 135 ? 12.056 49.825 56.153 1.00 51.47 114 SER A C 1
ATOM 877 O O . SER A 1 135 ? 12.661 50.634 56.845 1.00 51.78 114 SER A O 1
ATOM 880 N N . ILE A 1 136 ? 12.654 49.118 55.179 1.00 46.86 115 ILE A N 1
ATOM 881 C CA . ILE A 1 136 ? 14.085 49.228 54.854 1.00 45.97 115 ILE A CA 1
ATOM 882 C C . ILE A 1 136 ? 14.396 50.656 54.360 1.00 48.16 115 ILE A C 1
ATOM 883 O O . ILE A 1 136 ? 15.369 51.254 54.826 1.00 47.61 115 ILE A O 1
ATOM 888 N N . ILE A 1 137 ? 13.560 51.191 53.437 1.00 43.76 116 ILE A N 1
ATOM 889 C CA . ILE A 1 137 ? 13.703 52.532 52.871 1.00 44.19 116 ILE A CA 1
ATOM 890 C C . ILE A 1 137 ? 13.669 53.584 54.002 1.00 52.09 116 ILE A C 1
ATOM 891 O O . ILE A 1 137 ? 14.564 54.428 54.051 1.00 52.30 116 ILE A O 1
ATOM 896 N N . LYS A 1 138 ? 12.708 53.494 54.931 1.00 51.11 117 LYS A N 1
ATOM 897 C CA . LYS A 1 138 ? 12.610 54.447 56.043 1.00 52.73 117 LYS A CA 1
ATOM 898 C C . LYS A 1 138 ? 13.785 54.310 57.043 1.00 57.77 117 LYS A C 1
ATOM 899 O O . LYS A 1 138 ? 14.278 55.322 57.555 1.00 58.06 117 LYS A O 1
ATOM 905 N N . LYS A 1 139 ? 14.211 53.066 57.334 1.00 54.07 118 LYS A N 1
ATOM 906 C CA . LYS A 1 139 ? 15.250 52.806 58.333 1.00 54.82 118 LYS A CA 1
ATOM 907 C C . LYS A 1 139 ? 16.672 53.072 57.850 1.00 56.42 118 LYS A C 1
ATOM 908 O O . LYS A 1 139 ? 17.528 53.377 58.681 1.00 56.94 118 LYS A O 1
ATOM 914 N N . HIS A 1 140 ? 16.954 52.901 56.545 1.00 49.95 119 HIS A N 1
ATOM 915 C CA . HIS A 1 140 ? 18.324 53.011 56.064 1.00 47.95 119 HIS A CA 1
ATOM 916 C C . HIS A 1 140 ? 18.581 54.171 55.104 1.00 52.98 119 HIS A C 1
ATOM 917 O O . HIS A 1 140 ? 19.720 54.323 54.664 1.00 52.80 119 HIS A O 1
ATOM 924 N N . ILE A 1 141 ? 17.574 55.014 54.818 1.00 49.90 120 ILE A N 1
ATOM 925 C CA . ILE A 1 141 ? 17.774 56.174 53.940 1.00 48.03 120 ILE A CA 1
ATOM 926 C C . ILE A 1 141 ? 17.440 57.445 54.717 1.00 53.76 120 ILE A C 1
ATOM 927 O O . ILE A 1 141 ? 16.296 57.638 55.135 1.00 55.29 120 ILE A O 1
ATOM 932 N N . ASP A 1 142 ? 18.440 58.309 54.894 1.00 49.77 121 ASP A N 1
ATOM 933 C CA . ASP A 1 142 ? 18.268 59.601 55.547 1.00 50.79 121 ASP A CA 1
ATOM 934 C C . ASP A 1 142 ? 18.090 60.628 54.432 1.00 54.77 121 ASP A C 1
ATOM 935 O O . ASP A 1 142 ? 19.069 61.034 53.810 1.00 53.55 121 ASP A O 1
ATOM 940 N N . ILE A 1 143 ? 16.827 61.020 54.157 1.00 52.78 122 ILE A N 1
ATOM 941 C CA . ILE A 1 143 ? 16.488 61.936 53.059 1.00 52.06 122 ILE A CA 1
ATOM 942 C C . ILE A 1 143 ? 16.939 63.391 53.320 1.00 55.50 122 ILE A C 1
ATOM 943 O O . ILE A 1 143 ? 16.992 64.172 52.371 1.00 55.34 122 ILE A O 1
ATOM 948 N N . GLN A 1 144 ? 17.284 63.741 54.569 1.00 53.02 123 GLN A N 1
ATOM 949 C CA . GLN A 1 144 ? 17.751 65.086 54.935 1.00 53.42 123 GLN A CA 1
ATOM 950 C C . GLN A 1 144 ? 19.269 65.228 54.744 1.00 55.05 123 GLN A C 1
ATOM 951 O O . GLN A 1 144 ? 19.786 66.342 54.755 1.00 55.86 123 GLN A O 1
ATOM 957 N N . GLU A 1 145 ? 19.973 64.102 54.598 1.00 49.71 124 GLU A N 1
ATOM 958 C CA . GLU A 1 145 ? 21.422 64.037 54.390 1.00 48.29 124 GLU A CA 1
ATOM 959 C C . GLU A 1 145 ? 21.758 64.642 53.019 1.00 46.76 124 GLU A C 1
ATOM 960 O O . GLU A 1 145 ? 21.158 64.260 52.018 1.00 45.61 124 GLU A O 1
ATOM 966 N N . LYS A 1 146 ? 22.693 65.593 52.990 1.00 40.91 125 LYS A N 1
ATOM 967 C CA . LYS A 1 146 ? 23.059 66.306 51.772 1.00 39.51 125 LYS A CA 1
ATOM 968 C C . LYS A 1 146 ? 24.235 65.664 51.051 1.00 40.04 125 LYS A C 1
ATOM 969 O O . LYS A 1 146 ? 24.385 65.892 49.855 1.00 38.74 125 LYS A O 1
ATOM 975 N N . LEU A 1 147 ? 25.065 64.865 51.762 1.00 35.48 126 LEU A N 1
ATOM 976 C CA . LEU A 1 147 ? 26.235 64.160 51.230 1.00 34.00 126 LEU A CA 1
ATOM 977 C C . LEU A 1 147 ? 27.213 65.128 50.535 1.00 39.78 126 LEU A C 1
ATOM 978 O O . LEU A 1 147 ? 27.795 64.815 49.480 1.00 39.30 126 LEU A O 1
ATOM 983 N N . ASP A 1 148 ? 27.378 66.311 51.133 1.00 37.80 127 ASP A N 1
ATOM 984 C CA . ASP A 1 148 ? 28.256 67.402 50.702 1.00 38.79 127 ASP A CA 1
ATOM 985 C C . ASP A 1 148 ? 27.799 68.019 49.392 1.00 40.94 127 ASP A C 1
ATOM 986 O O . ASP A 1 148 ? 28.584 68.673 48.720 1.00 40.19 127 ASP A O 1
ATOM 991 N N . THR A 1 149 ? 26.523 67.831 49.032 1.00 36.61 128 THR A N 1
ATOM 992 C CA . THR A 1 149 ? 25.973 68.437 47.820 1.00 34.85 128 THR A CA 1
ATOM 993 C C . THR A 1 149 ? 25.212 69.684 48.241 1.00 42.18 128 THR A C 1
ATOM 994 O O . THR A 1 149 ? 24.896 69.833 49.423 1.00 43.63 128 THR A O 1
ATOM 998 N N . TYR A 1 150 ? 24.902 70.572 47.301 1.00 40.24 129 TYR A N 1
ATOM 999 C CA . TYR A 1 150 ? 24.204 71.805 47.639 1.00 43.12 129 TYR A CA 1
ATOM 1000 C C . TYR A 1 150 ? 22.725 71.589 47.901 1.00 47.24 129 TYR A C 1
ATOM 1001 O O . TYR A 1 150 ? 22.204 72.154 48.862 1.00 48.02 129 TYR A O 1
ATOM 1010 N N . ASN A 1 151 ? 22.052 70.771 47.061 1.00 42.40 130 ASN A N 1
ATOM 1011 C CA . ASN A 1 151 ? 20.603 70.580 47.142 1.00 41.71 130 ASN A CA 1
ATOM 1012 C C . ASN A 1 151 ? 20.141 69.248 47.694 1.00 43.71 130 ASN A C 1
ATOM 1013 O O . ASN A 1 151 ? 18.936 69.058 47.857 1.00 44.83 130 ASN A O 1
ATOM 1018 N N . GLY A 1 152 ? 21.069 68.358 48.016 1.00 38.69 131 GLY A N 1
ATOM 1019 C CA . GLY A 1 152 ? 20.711 67.051 48.553 1.00 36.86 131 GLY A CA 1
ATOM 1020 C C . GLY A 1 152 ? 20.003 66.182 47.534 1.00 37.84 131 GLY A C 1
ATOM 1021 O O . GLY A 1 152 ? 20.334 66.226 46.345 1.00 35.48 131 GLY A O 1
ATOM 1022 N N . LEU A 1 153 ? 19.018 65.390 48.001 1.00 34.90 132 LEU A N 1
ATOM 1023 C CA . LEU A 1 153 ? 18.272 64.421 47.191 1.00 33.12 132 LEU A CA 1
ATOM 1024 C C . LEU A 1 153 ? 17.430 65.115 46.128 1.00 34.11 132 LEU A C 1
ATOM 1025 O O . LEU A 1 153 ? 16.616 65.971 46.451 1.00 33.35 132 LEU A O 1
ATOM 1030 N N . LEU A 1 154 ? 17.631 64.729 44.860 1.00 30.20 133 LEU A N 1
ATOM 1031 C CA . LEU A 1 154 ? 16.923 65.330 43.719 1.00 30.51 133 LEU A CA 1
ATOM 1032 C C . LEU A 1 154 ? 15.857 64.418 43.132 1.00 34.55 133 LEU A C 1
ATOM 1033 O O . LEU A 1 154 ? 14.948 64.890 42.452 1.00 35.10 133 LEU A O 1
ATOM 1038 N N . GLY A 1 155 ? 16.009 63.120 43.317 1.00 30.39 134 GLY A N 1
ATOM 1039 C CA . GLY A 1 155 ? 15.064 62.164 42.753 1.00 28.78 134 GLY A CA 1
ATOM 1040 C C . GLY A 1 155 ? 15.416 60.727 43.048 1.00 31.15 134 GLY A C 1
ATOM 1041 O O . GLY A 1 155 ? 16.539 60.412 43.448 1.00 28.69 134 GLY A O 1
ATOM 1042 N N . VAL A 1 156 ? 14.435 59.839 42.867 1.00 29.44 135 VAL A N 1
ATOM 1043 C CA . VAL A 1 156 ? 14.619 58.413 43.153 1.00 27.35 135 VAL A CA 1
ATOM 1044 C C . VAL A 1 156 ? 14.150 57.585 41.974 1.00 28.62 135 VAL A C 1
ATOM 1045 O O . VAL A 1 156 ? 13.028 57.766 41.496 1.00 30.39 135 VAL A O 1
ATOM 1049 N N . SER A 1 157 ? 14.987 56.648 41.546 1.00 21.54 136 SER A N 1
ATOM 1050 C CA . SER A 1 157 ? 14.589 55.652 40.572 1.00 22.14 136 SER A CA 1
ATOM 1051 C C . SER A 1 157 ? 14.278 54.343 41.321 1.00 27.21 136 SER A C 1
ATOM 1052 O O . SER A 1 157 ? 15.008 53.983 42.254 1.00 27.47 136 SER A O 1
ATOM 1055 N N . VAL A 1 158 ? 13.218 53.637 40.902 1.00 23.24 137 VAL A N 1
ATOM 1056 C CA . VAL A 1 158 ? 12.842 52.362 41.494 1.00 25.00 137 VAL A CA 1
ATOM 1057 C C . VAL A 1 158 ? 12.800 51.306 40.401 1.00 29.97 137 VAL A C 1
ATOM 1058 O O . VAL A 1 158 ? 12.027 51.435 39.434 1.00 31.65 137 VAL A O 1
ATOM 1062 N N . SER A 1 159 ? 13.652 50.296 40.532 1.00 25.34 138 SER A N 1
ATOM 1063 C CA . SER A 1 159 ? 13.695 49.185 39.587 1.00 24.26 138 SER A CA 1
ATOM 1064 C C . SER A 1 159 ? 12.891 47.998 40.136 1.00 29.69 138 SER A C 1
ATOM 1065 O O . SER A 1 159 ? 13.078 47.632 41.299 1.00 29.07 138 SER A O 1
ATOM 1068 N N . ILE A 1 160 ? 11.967 47.428 39.328 1.00 27.56 139 ILE A N 1
ATOM 1069 C CA . ILE A 1 160 ? 11.119 46.300 39.762 1.00 28.32 139 ILE A CA 1
ATOM 1070 C C . ILE A 1 160 ? 11.121 45.139 38.756 1.00 34.62 139 ILE A C 1
ATOM 1071 O O . ILE A 1 160 ? 11.374 45.357 37.561 1.00 31.34 139 ILE A O 1
ATOM 1076 N N . HIS A 1 161 ? 10.821 43.893 39.257 1.00 35.92 140 HIS A N 1
ATOM 1077 C CA . HIS A 1 161 ? 10.636 42.652 38.472 1.00 39.22 140 HIS A CA 1
ATOM 1078 C C . HIS A 1 161 ? 9.161 42.545 38.117 1.00 45.64 140 HIS A C 1
ATOM 1079 O O . HIS A 1 161 ? 8.464 41.619 38.534 1.00 49.04 140 HIS A O 1
ATOM 1086 N N . GLY A 1 162 ? 8.679 43.537 37.418 1.00 39.78 141 GLY A N 1
ATOM 1087 C CA . GLY A 1 162 ? 7.289 43.624 37.030 1.00 39.48 141 GLY A CA 1
ATOM 1088 C C . GLY A 1 162 ? 7.098 44.588 35.889 1.00 38.88 141 GLY A C 1
ATOM 1089 O O . GLY A 1 162 ? 8.069 45.042 35.298 1.00 34.44 141 GLY A O 1
ATOM 1090 N N . VAL A 1 163 ? 5.842 44.879 35.580 1.00 38.33 142 VAL A N 1
ATOM 1091 C CA . VAL A 1 163 ? 5.400 45.711 34.476 1.00 38.46 142 VAL A CA 1
ATOM 1092 C C . VAL A 1 163 ? 4.943 47.073 34.988 1.00 42.16 142 VAL A C 1
ATOM 1093 O O . VAL A 1 163 ? 4.165 47.178 35.942 1.00 42.18 142 VAL A O 1
ATOM 1097 N N . VAL A 1 164 ? 5.411 48.119 34.308 1.00 37.34 143 VAL A N 1
ATOM 1098 C CA . VAL A 1 164 ? 5.014 49.501 34.548 1.00 35.96 143 VAL A CA 1
ATOM 1099 C C . VAL A 1 164 ? 4.420 49.987 33.233 1.00 38.93 143 VAL A C 1
ATOM 1100 O O . VAL A 1 164 ? 5.085 49.874 32.202 1.00 36.17 143 VAL A O 1
ATOM 1104 N N . ASP A 1 165 ? 3.191 50.539 33.251 1.00 37.33 144 ASP A N 1
ATOM 1105 C CA . ASP A 1 165 ? 2.581 51.060 32.024 1.00 38.10 144 ASP A CA 1
ATOM 1106 C C . ASP A 1 165 ? 3.231 52.428 31.681 1.00 42.12 144 ASP A C 1
ATOM 1107 O O . ASP A 1 165 ? 4.103 52.891 32.423 1.00 39.78 144 ASP A O 1
ATOM 1112 N N . ASN A 1 166 ? 2.821 53.057 30.567 1.00 41.70 145 ASN A N 1
ATOM 1113 C CA . ASN A 1 166 ? 3.396 54.337 30.133 1.00 41.24 145 ASN A CA 1
ATOM 1114 C C . ASN A 1 166 ? 2.937 55.534 30.987 1.00 46.03 145 ASN A C 1
ATOM 1115 O O . ASN A 1 166 ? 3.468 56.628 30.812 1.00 45.57 145 ASN A O 1
ATOM 1120 N N . GLU A 1 167 ? 2.034 55.318 31.948 1.00 45.29 146 GLU A N 1
ATOM 1121 C CA . GLU A 1 167 ? 1.551 56.402 32.821 1.00 46.79 146 GLU A CA 1
ATOM 1122 C C . GLU A 1 167 ? 2.067 56.188 34.262 1.00 51.53 146 GLU A C 1
ATOM 1123 O O . GLU A 1 167 ? 1.460 56.677 35.217 1.00 52.56 146 GLU A O 1
ATOM 1129 N N . GLN A 1 168 ? 3.164 55.401 34.407 1.00 47.01 147 GLN A N 1
ATOM 1130 C CA . GLN A 1 168 ? 3.844 55.087 35.671 1.00 46.14 147 GLN A CA 1
ATOM 1131 C C . GLN A 1 168 ? 2.986 54.254 36.669 1.00 52.95 147 GLN A C 1
ATOM 1132 O O . GLN A 1 168 ? 3.288 54.236 37.871 1.00 53.39 147 GLN A O 1
ATOM 1138 N N . HIS A 1 169 ? 1.982 53.518 36.168 1.00 50.38 148 HIS A N 1
ATOM 1139 C CA . HIS A 1 169 ? 1.192 52.604 36.988 1.00 51.47 148 HIS A CA 1
ATOM 1140 C C . HIS A 1 169 ? 1.808 51.215 36.915 1.00 52.46 148 HIS A C 1
ATOM 1141 O O . HIS A 1 169 ? 2.034 50.712 35.810 1.00 48.98 148 HIS A O 1
ATOM 1148 N N . VAL A 1 170 ? 2.098 50.603 38.092 1.00 49.37 149 VAL A N 1
ATOM 1149 C CA . VAL A 1 170 ? 2.621 49.239 38.220 1.00 48.27 149 VAL A CA 1
ATOM 1150 C C . VAL A 1 170 ? 1.416 48.319 37.997 1.00 56.21 149 VAL A C 1
ATOM 1151 O O . VAL A 1 170 ? 0.495 48.324 38.821 1.00 57.38 149 VAL A O 1
ATOM 1155 N N . THR A 1 171 ? 1.384 47.593 36.857 1.00 54.23 150 THR A N 1
ATOM 1156 C CA . THR A 1 171 ? 0.256 46.715 36.509 1.00 56.80 150 THR A CA 1
ATOM 1157 C C . THR A 1 171 ? 0.565 45.213 36.733 1.00 61.64 150 THR A C 1
ATOM 1158 O O . THR A 1 171 ? -0.367 44.417 36.773 1.00 63.90 150 THR A O 1
ATOM 1162 N N . TYR A 1 172 ? 1.869 44.848 36.849 1.00 57.15 151 TYR A N 1
ATOM 1163 C CA . TYR A 1 172 ? 2.428 43.493 36.990 1.00 98.59 151 TYR A CA 1
ATOM 1164 C C . TYR A 1 172 ? 1.864 42.533 35.927 1.00 135.88 151 TYR A C 1
ATOM 1165 O O . TYR A 1 172 ? 2.395 41.443 35.710 1.00 98.66 151 TYR A O 1
ATOM 1174 N N . GLY A 1 180 ? -3.729 48.867 47.363 1.00 94.00 159 GLY A N 1
ATOM 1175 C CA . GLY A 1 180 ? -4.278 50.189 47.638 1.00 94.95 159 GLY A CA 1
ATOM 1176 C C . GLY A 1 180 ? -3.563 51.294 46.890 1.00 97.02 159 GLY A C 1
ATOM 1177 O O . GLY A 1 180 ? -4.121 51.874 45.953 1.00 97.50 159 GLY A O 1
ATOM 1178 N N . ILE A 1 181 ? -2.316 51.594 47.307 1.00 90.90 160 ILE A N 1
ATOM 1179 C CA . ILE A 1 181 ? -1.451 52.624 46.709 1.00 88.28 160 ILE A CA 1
ATOM 1180 C C . ILE A 1 181 ? -0.188 51.938 46.134 1.00 88.36 160 ILE A C 1
ATOM 1181 O O . ILE A 1 181 ? 0.255 50.913 46.662 1.00 87.85 160 ILE A O 1
ATOM 1186 N N . SER A 1 182 ? 0.369 52.493 45.042 1.00 81.84 161 SER A N 1
ATOM 1187 C CA . SER A 1 182 ? 1.582 51.976 44.393 1.00 78.35 161 SER A CA 1
ATOM 1188 C C . SER A 1 182 ? 2.824 52.169 45.279 1.00 76.34 161 SER A C 1
ATOM 1189 O O . SER A 1 182 ? 2.908 53.151 46.027 1.00 75.51 161 SER A O 1
ATOM 1192 N N . ILE A 1 183 ? 3.787 51.231 45.174 1.00 69.01 162 ILE A N 1
ATOM 1193 C CA . ILE A 1 183 ? 5.045 51.244 45.930 1.00 66.87 162 ILE A CA 1
ATOM 1194 C C . ILE A 1 183 ? 5.848 52.511 45.578 1.00 67.63 162 ILE A C 1
ATOM 1195 O O . ILE A 1 183 ? 6.402 53.143 46.477 1.00 66.63 162 ILE A O 1
ATOM 1200 N N . ALA A 1 184 ? 5.833 52.915 44.291 1.00 62.65 163 ALA A N 1
ATOM 1201 C CA . ALA A 1 184 ? 6.518 54.110 43.809 1.00 60.52 163 ALA A CA 1
ATOM 1202 C C . ALA A 1 184 ? 5.933 55.378 44.438 1.00 62.38 163 ALA A C 1
ATOM 1203 O O . ALA A 1 184 ? 6.702 56.228 44.897 1.00 61.22 163 ALA A O 1
ATOM 1205 N N . LYS A 1 185 ? 4.587 55.491 44.513 1.00 59.76 164 LYS A N 1
ATOM 1206 C CA . LYS A 1 185 ? 3.933 56.659 45.139 1.00 60.64 164 LYS A CA 1
ATOM 1207 C C . LYS A 1 185 ? 4.185 56.665 46.654 1.00 61.81 164 LYS A C 1
ATOM 1208 O O . LYS A 1 185 ? 4.297 57.740 47.241 1.00 61.48 164 LYS A O 1
ATOM 1214 N N . LYS A 1 186 ? 4.294 55.468 47.273 1.00 57.24 165 LYS A N 1
ATOM 1215 C CA . LYS A 1 186 ? 4.608 55.305 48.694 1.00 57.59 165 LYS A CA 1
ATOM 1216 C C . LYS A 1 186 ? 6.024 55.794 48.968 1.00 61.77 165 LYS A C 1
ATOM 1217 O O . LYS A 1 186 ? 6.265 56.424 49.998 1.00 63.57 165 LYS A O 1
ATOM 1223 N N . ILE A 1 187 ? 6.949 55.544 48.008 1.00 56.27 166 ILE A N 1
ATOM 1224 C CA . ILE A 1 187 ? 8.351 55.979 48.042 1.00 54.45 166 ILE A CA 1
ATOM 1225 C C . ILE A 1 187 ? 8.416 57.504 47.788 1.00 57.39 166 ILE A C 1
ATOM 1226 O O . ILE A 1 187 ? 9.193 58.195 48.452 1.00 57.14 166 ILE A O 1
ATOM 1231 N N . LYS A 1 188 ? 7.589 58.013 46.837 1.00 53.66 167 LYS A N 1
ATOM 1232 C CA . LYS A 1 188 ? 7.459 59.442 46.515 1.00 53.81 167 LYS A CA 1
ATOM 1233 C C . LYS A 1 188 ? 7.073 60.240 47.761 1.00 62.29 167 LYS A C 1
ATOM 1234 O O . LYS A 1 188 ? 7.567 61.353 47.952 1.00 62.88 167 LYS A O 1
ATOM 1240 N N . GLU A 1 189 ? 6.191 59.674 48.613 1.00 61.74 168 GLU A N 1
ATOM 1241 C CA . GLU A 1 189 ? 5.767 60.338 49.837 1.00 63.95 168 GLU A CA 1
ATOM 1242 C C . GLU A 1 189 ? 6.881 60.296 50.894 1.00 68.26 168 GLU A C 1
ATOM 1243 O O . GLU A 1 189 ? 7.186 61.342 51.460 1.00 69.86 168 GLU A O 1
ATOM 1249 N N . ILE A 1 190 ? 7.506 59.118 51.138 1.00 63.03 169 ILE A N 1
ATOM 1250 C CA . ILE A 1 190 ? 8.602 58.965 52.114 1.00 62.93 169 ILE A CA 1
ATOM 1251 C C . ILE A 1 190 ? 9.790 59.917 51.786 1.00 66.04 169 ILE A C 1
ATOM 1252 O O . ILE A 1 190 ? 10.340 60.537 52.699 1.00 67.03 169 ILE A O 1
ATOM 1257 N N . THR A 1 191 ? 10.172 60.029 50.493 1.00 60.00 170 THR A N 1
ATOM 1258 C CA . THR A 1 191 ? 11.332 60.822 50.073 1.00 58.00 170 THR A CA 1
ATOM 1259 C C . THR A 1 191 ? 11.006 62.287 49.693 1.00 60.57 170 THR A C 1
ATOM 1260 O O . THR A 1 191 ? 11.883 63.137 49.872 1.00 60.89 170 THR A O 1
ATOM 1264 N N . ASN A 1 192 ? 9.784 62.586 49.181 1.00 55.86 171 ASN A N 1
ATOM 1265 C CA . ASN A 1 192 ? 9.322 63.939 48.778 1.00 55.93 171 ASN A CA 1
ATOM 1266 C C . ASN A 1 192 ? 10.138 64.543 47.590 1.00 57.48 171 ASN A C 1
ATOM 1267 O O . ASN A 1 192 ? 10.413 65.745 47.548 1.00 58.74 171 ASN A O 1
ATOM 1272 N N . VAL A 1 193 ? 10.484 63.704 46.605 1.00 50.60 172 VAL A N 1
ATOM 1273 C CA . VAL A 1 193 ? 11.216 64.102 45.397 1.00 47.80 172 VAL A CA 1
ATOM 1274 C C . VAL A 1 193 ? 10.594 63.399 44.184 1.00 47.48 172 VAL A C 1
ATOM 1275 O O . VAL A 1 193 ? 9.927 62.378 44.390 1.00 47.32 172 VAL A O 1
ATOM 1279 N N . PRO A 1 194 ? 10.843 63.843 42.920 1.00 40.78 173 PRO A N 1
ATOM 1280 C CA . PRO A 1 194 ? 10.336 63.080 41.767 1.00 39.26 173 PRO A CA 1
ATOM 1281 C C . PRO A 1 194 ? 10.826 61.625 41.785 1.00 39.92 173 PRO A C 1
ATOM 1282 O O . PRO A 1 194 ? 11.933 61.329 42.237 1.00 35.67 173 PRO A O 1
ATOM 1286 N N . VAL A 1 195 ? 9.958 60.718 41.358 1.00 39.45 174 VAL A N 1
ATOM 1287 C CA . VAL A 1 195 ? 10.223 59.274 41.374 1.00 38.37 174 VAL A CA 1
ATOM 1288 C C . VAL A 1 195 ? 9.886 58.664 40.025 1.00 41.14 174 VAL A C 1
ATOM 1289 O O . VAL A 1 195 ? 8.854 58.981 39.429 1.00 42.46 174 VAL A O 1
ATOM 1293 N N . VAL A 1 196 ? 10.731 57.737 39.581 1.00 34.90 175 VAL A N 1
ATOM 1294 C CA . VAL A 1 196 ? 10.500 56.953 38.383 1.00 33.44 175 VAL A CA 1
ATOM 1295 C C . VAL A 1 196 ? 10.520 55.480 38.755 1.00 31.39 175 VAL A C 1
ATOM 1296 O O . VAL A 1 196 ? 11.390 55.047 39.510 1.00 26.31 175 VAL A O 1
ATOM 1300 N N . VAL A 1 197 ? 9.529 54.733 38.245 1.00 27.77 176 VAL A N 1
ATOM 1301 C CA . VAL A 1 197 ? 9.430 53.299 38.437 1.00 27.22 176 VAL A CA 1
ATOM 1302 C C . VAL A 1 197 ? 9.586 52.651 37.046 1.00 29.46 176 VAL A C 1
ATOM 1303 O O . VAL A 1 197 ? 8.983 53.098 36.063 1.00 26.51 176 VAL A O 1
ATOM 1307 N N . GLU A 1 198 ? 10.434 51.623 36.958 1.00 26.54 177 GLU A N 1
ATOM 1308 C CA . GLU A 1 198 ? 10.665 50.993 35.678 1.00 24.18 177 GLU A CA 1
ATOM 1309 C C . GLU A 1 198 ? 11.038 49.540 35.881 1.00 28.67 177 GLU A C 1
ATOM 1310 O O . GLU A 1 198 ? 11.570 49.178 36.937 1.00 27.80 177 GLU A O 1
ATOM 1316 N N . ASN A 1 199 ? 10.731 48.701 34.864 1.00 25.43 178 ASN A N 1
ATOM 1317 C CA . ASN A 1 199 ? 11.097 47.287 34.822 1.00 23.99 178 ASN A CA 1
ATOM 1318 C C . ASN A 1 199 ? 12.636 47.157 34.785 1.00 26.34 178 ASN A C 1
ATOM 1319 O O . ASN A 1 199 ? 13.309 47.916 34.087 1.00 27.30 178 ASN A O 1
ATOM 1324 N N . GLU A 1 200 ? 13.177 46.197 35.529 1.00 22.91 179 GLU A N 1
ATOM 1325 C CA . GLU A 1 200 ? 14.617 45.966 35.665 1.00 21.96 179 GLU A CA 1
ATOM 1326 C C . GLU A 1 200 ? 15.306 45.706 34.310 1.00 25.47 179 GLU A C 1
ATOM 1327 O O . GLU A 1 200 ? 16.427 46.179 34.107 1.00 24.99 179 GLU A O 1
ATOM 1333 N N . ALA A 1 201 ? 14.655 44.958 33.396 1.00 23.40 180 ALA A N 1
ATOM 1334 C CA . ALA A 1 201 ? 15.267 44.634 32.101 1.00 22.30 180 ALA A CA 1
ATOM 1335 C C . ALA A 1 201 ? 15.329 45.883 31.224 1.00 24.43 180 ALA A C 1
ATOM 1336 O O . ALA A 1 201 ? 16.327 46.099 30.517 1.00 23.96 180 ALA A O 1
ATOM 1338 N N . ASN A 1 202 ? 14.294 46.736 31.303 1.00 21.88 181 ASN A N 1
ATOM 1339 C CA . ASN A 1 202 ? 14.233 48.026 30.594 1.00 22.12 181 ASN A CA 1
ATOM 1340 C C . ASN A 1 202 ? 15.357 48.947 31.058 1.00 25.86 181 ASN A C 1
ATOM 1341 O O . ASN A 1 202 ? 16.023 49.569 30.220 1.00 25.05 181 ASN A O 1
ATOM 1346 N N . LEU A 1 203 ? 15.599 48.992 32.381 1.00 21.53 182 LEU A N 1
ATOM 1347 C CA . LEU A 1 203 ? 16.674 49.815 32.943 1.00 22.02 182 LEU A CA 1
ATOM 1348 C C . LEU A 1 203 ? 18.056 49.306 32.508 1.00 24.84 182 LEU A C 1
ATOM 1349 O O . LEU A 1 203 ? 18.908 50.106 32.116 1.00 23.97 182 LEU A O 1
ATOM 1354 N N . SER A 1 204 ? 18.248 47.983 32.505 1.00 21.49 183 SER A N 1
ATOM 1355 C CA . SER A 1 204 ? 19.500 47.370 32.058 1.00 20.84 183 SER A CA 1
ATOM 1356 C C . SER A 1 204 ? 19.757 47.680 30.574 1.00 23.75 183 SER A C 1
ATOM 1357 O O . SER A 1 204 ? 20.901 47.906 30.193 1.00 23.93 183 SER A O 1
ATOM 1360 N N . ALA A 1 205 ? 18.690 47.734 29.744 1.00 19.72 184 ALA A N 1
ATOM 1361 C CA . ALA A 1 205 ? 18.812 48.074 28.312 1.00 19.06 184 ALA A CA 1
ATOM 1362 C C . ALA A 1 205 ? 19.263 49.541 28.144 1.00 23.60 184 ALA A C 1
ATOM 1363 O O . ALA A 1 205 ? 20.093 49.838 27.285 1.00 22.24 184 ALA A O 1
ATOM 1365 N N . LEU A 1 206 ? 18.767 50.444 29.007 1.00 21.52 185 LEU A N 1
ATOM 1366 C CA . LEU A 1 206 ? 19.202 51.867 28.997 1.00 22.54 185 LEU A CA 1
ATOM 1367 C C . LEU A 1 206 ? 20.678 51.926 29.337 1.00 23.21 185 LEU A C 1
ATOM 1368 O O . LEU A 1 206 ? 21.450 52.598 28.676 1.00 23.13 185 LEU A O 1
ATOM 1373 N N . TYR A 1 207 ? 21.085 51.149 30.340 1.00 20.80 186 TYR A N 1
ATOM 1374 C CA . TYR A 1 207 ? 22.493 51.077 30.675 1.00 20.67 186 TYR A CA 1
ATOM 1375 C C . TYR A 1 207 ? 23.336 50.589 29.476 1.00 23.05 186 TYR A C 1
ATOM 1376 O O . TYR A 1 207 ? 24.390 51.170 29.196 1.00 21.73 186 TYR A O 1
ATOM 1385 N N . GLU A 1 208 ? 22.891 49.517 28.809 1.00 19.62 187 GLU A N 1
ATOM 1386 C CA . GLU A 1 208 ? 23.623 48.930 27.680 1.00 18.93 187 GLU A CA 1
ATOM 1387 C C . GLU A 1 208 ? 23.663 49.890 26.506 1.00 24.24 187 GLU A C 1
ATOM 1388 O O . GLU A 1 208 ? 24.657 49.933 25.783 1.00 25.01 187 GLU A O 1
ATOM 1394 N N . ARG A 1 209 ? 22.596 50.661 26.320 1.00 23.14 188 ARG A N 1
ATOM 1395 C CA . ARG A 1 209 ? 22.570 51.680 25.271 1.00 23.96 188 ARG A CA 1
ATOM 1396 C C . ARG A 1 209 ? 23.725 52.650 25.473 1.00 27.39 188 ARG A C 1
ATOM 1397 O O . ARG A 1 209 ? 24.453 52.929 24.529 1.00 25.57 188 ARG A O 1
ATOM 1405 N N . ASN A 1 210 ? 23.888 53.165 26.706 1.00 23.52 189 ASN A N 1
ATOM 1406 C CA . ASN A 1 210 ? 24.968 54.110 26.965 1.00 23.84 189 ASN A CA 1
ATOM 1407 C C . ASN A 1 210 ? 26.341 53.423 27.037 1.00 26.07 189 ASN A C 1
ATOM 1408 O O . ASN A 1 210 ? 27.312 53.998 26.551 1.00 27.11 189 ASN A O 1
ATOM 1413 N N . PHE A 1 211 ? 26.431 52.204 27.584 1.00 22.58 190 PHE A N 1
ATOM 1414 C CA . PHE A 1 211 ? 27.723 51.489 27.651 1.00 22.87 190 PHE A CA 1
ATOM 1415 C C . PHE A 1 211 ? 28.303 51.244 26.237 1.00 27.05 190 PHE A C 1
ATOM 1416 O O . PHE A 1 211 ? 29.506 51.297 26.059 1.00 27.96 190 PHE A O 1
ATOM 1424 N N . ASN A 1 212 ? 27.446 50.959 25.251 1.00 25.15 191 ASN A N 1
ATOM 1425 C CA . ASN A 1 212 ? 27.851 50.602 23.882 1.00 25.14 191 ASN A CA 1
ATOM 1426 C C . ASN A 1 212 ? 27.588 51.686 22.885 1.00 30.26 191 ASN A C 1
ATOM 1427 O O . ASN A 1 212 ? 27.647 51.433 21.664 1.00 30.29 191 ASN A O 1
ATOM 1432 N N . HIS A 1 213 ? 27.328 52.919 23.385 1.00 26.67 192 HIS A N 1
ATOM 1433 C CA . HIS A 1 213 ? 27.063 54.062 22.527 1.00 25.70 192 HIS A CA 1
ATOM 1434 C C . HIS A 1 213 ? 28.269 54.362 21.616 1.00 32.17 192 HIS A C 1
ATOM 1435 O O . HIS A 1 213 ? 28.067 54.781 20.486 1.00 32.19 192 HIS A O 1
ATOM 1442 N N . ASN A 1 214 ? 29.506 54.061 22.070 1.00 30.44 193 ASN A N 1
ATOM 1443 C CA . ASN A 1 214 ? 30.718 54.301 21.253 1.00 31.11 193 ASN A CA 1
ATOM 1444 C C . ASN A 1 214 ? 30.790 53.340 20.046 1.00 32.10 193 ASN A C 1
ATOM 1445 O O . ASN A 1 214 ? 31.523 53.608 19.096 1.00 31.55 193 ASN A O 1
ATOM 1450 N N . LEU A 1 215 ? 30.004 52.250 20.073 1.00 26.70 194 LEU A N 1
ATOM 1451 C CA . LEU A 1 215 ? 29.943 51.266 18.997 1.00 26.89 194 LEU A CA 1
ATOM 1452 C C . LEU A 1 215 ? 28.739 51.543 18.091 1.00 31.31 194 LEU A C 1
ATOM 1453 O O . LEU A 1 215 ? 28.499 50.793 17.126 1.00 30.60 194 LEU A O 1
ATOM 1458 N N . SER A 1 216 ? 27.958 52.598 18.434 1.00 26.97 195 SER A N 1
ATOM 1459 C CA . SER A 1 216 ? 26.720 53.015 17.764 1.00 27.69 195 SER A CA 1
ATOM 1460 C C . SER A 1 216 ? 25.704 51.862 17.698 1.00 30.18 195 SER A C 1
ATOM 1461 O O . SER A 1 216 ? 25.084 51.663 16.665 1.00 30.63 195 SER A O 1
ATOM 1464 N N . TYR A 1 217 ? 25.535 51.101 18.792 1.00 27.31 196 TYR A N 1
ATOM 1465 C CA . TYR A 1 217 ? 24.547 50.026 18.794 1.00 27.19 196 TYR A CA 1
ATOM 1466 C C . TYR A 1 217 ? 23.173 50.642 19.173 1.00 31.17 196 TYR A C 1
ATOM 1467 O O . TYR A 1 217 ? 22.745 50.589 20.340 1.00 30.30 196 TYR A O 1
ATOM 1476 N N . ASN A 1 218 ? 22.493 51.215 18.185 1.00 25.29 197 ASN A N 1
ATOM 1477 C CA . ASN A 1 218 ? 21.203 51.881 18.430 1.00 25.30 197 ASN A CA 1
ATOM 1478 C C . ASN A 1 218 ? 20.049 50.875 18.540 1.00 27.65 197 ASN A C 1
ATOM 1479 O O . ASN A 1 218 ? 18.927 51.276 18.849 1.00 26.84 197 ASN A O 1
ATOM 1484 N N . ASN A 1 219 ? 20.326 49.582 18.270 1.00 23.98 198 ASN A N 1
ATOM 1485 C CA . ASN A 1 219 ? 19.360 48.492 18.400 1.00 23.27 198 ASN A CA 1
ATOM 1486 C C . ASN A 1 219 ? 19.974 47.407 19.249 1.00 24.85 198 ASN A C 1
ATOM 1487 O O . ASN A 1 219 ? 20.947 46.770 18.836 1.00 23.13 198 ASN A O 1
ATOM 1492 N N . LEU A 1 220 ? 19.441 47.211 20.449 1.00 21.54 199 LEU A N 1
ATOM 1493 C CA . LEU A 1 220 ? 19.986 46.166 21.311 1.00 21.25 199 LEU A CA 1
ATOM 1494 C C . LEU A 1 220 ? 18.924 45.651 22.274 1.00 24.04 199 LEU A C 1
ATOM 1495 O O . LEU A 1 220 ? 17.871 46.270 22.459 1.00 24.81 199 LEU A O 1
ATOM 1500 N N . ILE A 1 221 ? 19.206 44.494 22.864 1.00 19.50 200 ILE A N 1
ATOM 1501 C CA . ILE A 1 221 ? 18.330 43.847 23.807 1.00 19.09 200 ILE A CA 1
ATOM 1502 C C . ILE A 1 221 ? 19.110 43.507 25.054 1.00 24.30 200 ILE A C 1
ATOM 1503 O O . ILE A 1 221 ? 20.198 42.931 24.954 1.00 24.36 200 ILE A O 1
ATOM 1508 N N . ALA A 1 222 ? 18.539 43.829 26.227 1.00 21.26 201 ALA A N 1
ATOM 1509 C CA . ALA A 1 222 ? 19.071 43.377 27.518 1.00 21.05 201 ALA A CA 1
ATOM 1510 C C . ALA A 1 222 ? 18.156 42.241 27.948 1.00 24.98 201 ALA A C 1
ATOM 1511 O O . ALA A 1 222 ? 16.997 42.478 28.278 1.00 24.50 201 ALA A O 1
ATOM 1513 N N . LEU A 1 223 ? 18.626 41.002 27.816 1.00 23.04 202 LEU A N 1
ATOM 1514 C CA . LEU A 1 223 ? 17.832 39.796 28.113 1.00 22.47 202 LEU A CA 1
ATOM 1515 C C . LEU A 1 223 ? 18.056 39.328 29.554 1.00 25.41 202 LEU A C 1
ATOM 1516 O O . LEU A 1 223 ? 19.163 38.943 29.922 1.00 25.06 202 LEU A O 1
ATOM 1521 N N . SER A 1 224 ? 16.981 39.323 30.343 1.00 20.51 203 SER A N 1
ATOM 1522 C CA . SER A 1 224 ? 17.000 38.978 31.751 1.00 22.44 203 SER A CA 1
ATOM 1523 C C . SER A 1 224 ? 16.406 37.576 31.974 1.00 27.20 203 SER A C 1
ATOM 1524 O O . SER A 1 224 ? 15.264 37.329 31.579 1.00 25.86 203 SER A O 1
ATOM 1527 N N . ILE A 1 225 ? 17.217 36.642 32.522 1.00 24.52 204 ILE A N 1
ATOM 1528 C CA . ILE A 1 225 ? 16.759 35.258 32.782 1.00 24.65 204 ILE A CA 1
ATOM 1529 C C . ILE A 1 225 ? 16.933 34.947 34.265 1.00 29.33 204 ILE A C 1
ATOM 1530 O O . ILE A 1 225 ? 18.050 34.720 34.728 1.00 26.90 204 ILE A O 1
ATOM 1535 N N . HIS A 1 226 ? 15.836 34.975 35.021 1.00 29.28 205 HIS A N 1
ATOM 1536 C CA . HIS A 1 226 ? 15.893 34.686 36.458 1.00 31.18 205 HIS A CA 1
ATOM 1537 C C . HIS A 1 226 ? 14.643 33.885 36.794 1.00 33.28 205 HIS A C 1
ATOM 1538 O O . HIS A 1 226 ? 14.548 32.749 36.333 1.00 31.97 205 HIS A O 1
ATOM 1545 N N . LYS A 1 227 ? 13.662 34.454 37.535 1.00 30.42 206 LYS A N 1
ATOM 1546 C CA . LYS A 1 227 ? 12.413 33.731 37.814 1.00 30.95 206 LYS A CA 1
ATOM 1547 C C . LYS A 1 227 ? 11.557 33.692 36.538 1.00 37.08 206 LYS A C 1
ATOM 1548 O O . LYS A 1 227 ? 10.897 32.693 36.252 1.00 37.70 206 LYS A O 1
ATOM 1554 N N . GLY A 1 228 ? 11.630 34.763 35.769 1.00 34.00 207 GLY A N 1
ATOM 1555 C CA . GLY A 1 228 ? 10.970 34.876 34.481 1.00 33.38 207 GLY A CA 1
ATOM 1556 C C . GLY A 1 228 ? 12.002 35.164 33.408 1.00 33.38 207 GLY A C 1
ATOM 1557 O O . GLY A 1 228 ? 13.205 35.048 33.648 1.00 31.47 207 GLY A O 1
ATOM 1558 N N . ILE A 1 229 ? 11.534 35.495 32.201 1.00 28.92 208 ILE A N 1
ATOM 1559 C CA . ILE A 1 229 ? 12.376 35.869 31.071 1.00 26.98 208 ILE A CA 1
ATOM 1560 C C . ILE A 1 229 ? 11.861 37.225 30.593 1.00 32.44 208 ILE A C 1
ATOM 1561 O O . ILE A 1 229 ? 10.690 37.354 30.218 1.00 32.09 208 ILE A O 1
ATOM 1566 N N . GLY A 1 230 ? 12.724 38.222 30.650 1.00 26.94 209 GLY A N 1
ATOM 1567 C CA . GLY A 1 230 ? 12.345 39.581 30.296 1.00 27.36 209 GLY A CA 1
ATOM 1568 C C . GLY A 1 230 ? 13.366 40.188 29.366 1.00 30.22 209 GLY A C 1
ATOM 1569 O O . GLY A 1 230 ? 14.517 39.750 29.327 1.00 29.03 209 GLY A O 1
ATOM 1570 N N . ALA A 1 231 ? 12.942 41.178 28.596 1.00 25.54 210 ALA A N 1
ATOM 1571 C CA . ALA A 1 231 ? 13.842 41.835 27.672 1.00 24.60 210 ALA A CA 1
ATOM 1572 C C . ALA A 1 231 ? 13.615 43.316 27.693 1.00 28.53 210 ALA A C 1
ATOM 1573 O O . ALA A 1 231 ? 12.464 43.783 27.604 1.00 28.58 210 ALA A O 1
ATOM 1575 N N . GLY A 1 232 ? 14.724 44.034 27.820 1.00 23.21 211 GLY A N 1
ATOM 1576 C CA . GLY A 1 232 ? 14.747 45.481 27.717 1.00 22.96 211 GLY A CA 1
ATOM 1577 C C . GLY A 1 232 ? 15.078 45.748 26.257 1.00 25.07 211 GLY A C 1
ATOM 1578 O O . GLY A 1 232 ? 16.044 45.173 25.742 1.00 22.36 211 GLY A O 1
ATOM 1579 N N . LEU A 1 233 ? 14.235 46.523 25.549 1.00 21.72 212 LEU A N 1
ATOM 1580 C CA . LEU A 1 233 ? 14.442 46.734 24.105 1.00 21.49 212 LEU A CA 1
ATOM 1581 C C . LEU A 1 233 ? 14.883 48.146 23.771 1.00 24.21 212 LEU A C 1
ATOM 1582 O O . LEU A 1 233 ? 14.174 49.111 24.072 1.00 23.95 212 LEU A O 1
ATOM 1587 N N . ILE A 1 234 ? 16.035 48.268 23.119 1.00 19.85 213 ILE A N 1
ATOM 1588 C CA . ILE A 1 234 ? 16.487 49.555 22.602 1.00 19.64 213 ILE A CA 1
ATOM 1589 C C . ILE A 1 234 ? 16.234 49.493 21.100 1.00 24.91 213 ILE A C 1
ATOM 1590 O O . ILE A 1 234 ? 16.785 48.636 20.412 1.00 22.45 213 ILE A O 1
ATOM 1595 N N . ILE A 1 235 ? 15.364 50.362 20.606 1.00 24.58 214 ILE A N 1
ATOM 1596 C CA . ILE A 1 235 ? 15.016 50.413 19.184 1.00 24.74 214 ILE A CA 1
ATOM 1597 C C . ILE A 1 235 ? 15.230 51.831 18.726 1.00 29.82 214 ILE A C 1
ATOM 1598 O O . ILE A 1 235 ? 14.619 52.756 19.270 1.00 30.25 214 ILE A O 1
ATOM 1603 N N . ASN A 1 236 ? 16.142 52.007 17.756 1.00 27.52 215 ASN A N 1
ATOM 1604 C CA . ASN A 1 236 ? 16.522 53.314 17.211 1.00 28.17 215 ASN A CA 1
ATOM 1605 C C . ASN A 1 236 ? 16.931 54.248 18.355 1.00 32.68 215 ASN A C 1
ATOM 1606 O O . ASN A 1 236 ? 16.424 55.369 18.456 1.00 33.20 215 ASN A O 1
ATOM 1611 N N . ASN A 1 237 ? 17.809 53.748 19.268 1.00 28.14 216 ASN A N 1
ATOM 1612 C CA . ASN A 1 237 ? 18.362 54.493 20.419 1.00 29.18 216 ASN A CA 1
ATOM 1613 C C . ASN A 1 237 ? 17.329 54.868 21.481 1.00 33.26 216 ASN A C 1
ATOM 1614 O O . ASN A 1 237 ? 17.644 55.625 22.407 1.00 32.37 216 ASN A O 1
ATOM 1619 N N . GLN A 1 238 ? 16.140 54.262 21.429 1.00 27.96 217 GLN A N 1
ATOM 1620 C CA . GLN A 1 238 ? 15.148 54.578 22.437 1.00 27.32 217 GLN A CA 1
ATOM 1621 C C . GLN A 1 238 ? 14.659 53.332 23.091 1.00 28.66 217 GLN A C 1
ATOM 1622 O O . GLN A 1 238 ? 14.477 52.311 22.413 1.00 28.60 217 GLN A O 1
ATOM 1628 N N . LEU A 1 239 ? 14.386 53.425 24.394 1.00 24.04 218 LEU A N 1
ATOM 1629 C CA . LEU A 1 239 ? 13.766 52.353 25.159 1.00 24.56 218 LEU A CA 1
ATOM 1630 C C . LEU A 1 239 ? 12.356 52.169 24.619 1.00 31.40 218 LEU A C 1
ATOM 1631 O O . LEU A 1 239 ? 11.557 53.114 24.666 1.00 31.37 218 LEU A O 1
ATOM 1636 N N . TYR A 1 240 ? 12.073 50.988 24.048 1.00 27.33 219 TYR A N 1
ATOM 1637 C CA . TYR A 1 240 ? 10.748 50.726 23.494 1.00 25.99 219 TYR A CA 1
ATOM 1638 C C . TYR A 1 240 ? 9.940 49.953 24.520 1.00 27.43 219 TYR A C 1
ATOM 1639 O O . TYR A 1 240 ? 10.316 48.844 24.888 1.00 25.49 219 TYR A O 1
ATOM 1648 N N . ARG A 1 241 ? 8.837 50.547 25.000 1.00 24.99 220 ARG A N 1
ATOM 1649 C CA . ARG A 1 241 ? 8.031 49.962 26.073 1.00 25.43 220 ARG A CA 1
ATOM 1650 C C . ARG A 1 241 ? 6.718 49.348 25.581 1.00 32.43 220 ARG A C 1
ATOM 1651 O O . ARG A 1 241 ? 6.091 48.606 26.325 1.00 34.12 220 ARG A O 1
ATOM 1659 N N . GLY A 1 242 ? 6.315 49.629 24.356 1.00 29.52 221 GLY A N 1
ATOM 1660 C CA . GLY A 1 242 ? 5.045 49.122 23.853 1.00 30.82 221 GLY A CA 1
ATOM 1661 C C . GLY A 1 242 ? 3.891 50.009 24.286 1.00 35.58 221 GLY A C 1
ATOM 1662 O O . GLY A 1 242 ? 4.079 50.935 25.083 1.00 35.65 221 GLY A O 1
ATOM 1663 N N . ALA A 1 243 ? 2.684 49.708 23.787 1.00 33.12 222 ALA A N 1
ATOM 1664 C CA . ALA A 1 243 ? 1.461 50.472 24.084 1.00 34.27 222 ALA A CA 1
ATOM 1665 C C . ALA A 1 243 ? 1.096 50.451 25.581 1.00 38.00 222 ALA A C 1
ATOM 1666 O O . ALA A 1 243 ? 0.563 51.437 26.073 1.00 37.39 222 ALA A O 1
ATOM 1668 N N . ASN A 1 244 ? 1.376 49.346 26.294 1.00 35.23 223 ASN A N 1
ATOM 1669 C CA . ASN A 1 244 ? 1.011 49.205 27.722 1.00 35.74 223 ASN A CA 1
ATOM 1670 C C . ASN A 1 244 ? 2.235 49.005 28.639 1.00 36.42 223 ASN A C 1
ATOM 1671 O O . ASN A 1 244 ? 2.069 48.651 29.809 1.00 35.41 223 ASN A O 1
ATOM 1676 N N . GLY A 1 245 ? 3.441 49.185 28.103 1.00 30.93 224 GLY A N 1
ATOM 1677 C CA . GLY A 1 245 ? 4.664 48.969 28.876 1.00 28.38 224 GLY A CA 1
ATOM 1678 C C . GLY A 1 245 ? 5.046 47.507 28.944 1.00 30.78 224 GLY A C 1
ATOM 1679 O O . GLY A 1 245 ? 5.939 47.137 29.713 1.00 31.15 224 GLY A O 1
ATOM 1680 N N . GLU A 1 246 ? 4.412 46.668 28.101 1.00 26.76 225 GLU A N 1
ATOM 1681 C CA . GLU A 1 246 ? 4.631 45.205 28.082 1.00 27.19 225 GLU A CA 1
ATOM 1682 C C . GLU A 1 246 ? 5.537 44.715 26.941 1.00 31.65 225 GLU A C 1
ATOM 1683 O O . GLU A 1 246 ? 5.705 43.505 26.801 1.00 33.30 225 GLU A O 1
ATOM 1689 N N . ALA A 1 247 ? 6.142 45.607 26.144 1.00 27.08 226 ALA A N 1
ATOM 1690 C CA . ALA A 1 247 ? 7.100 45.119 25.124 1.00 26.10 226 ALA A CA 1
ATOM 1691 C C . ALA A 1 247 ? 8.257 44.388 25.816 1.00 31.55 226 ALA A C 1
ATOM 1692 O O . ALA A 1 247 ? 8.672 44.783 26.925 1.00 29.66 226 ALA A O 1
ATOM 1694 N N . GLY A 1 248 ? 8.735 43.308 25.193 1.00 29.38 227 GLY A N 1
ATOM 1695 C CA . GLY A 1 248 ? 9.834 42.519 25.736 1.00 28.38 227 GLY A CA 1
ATOM 1696 C C . GLY A 1 248 ? 9.450 41.569 26.858 1.00 32.09 227 GLY A C 1
ATOM 1697 O O . GLY A 1 248 ? 10.331 41.049 27.553 1.00 30.85 227 GLY A O 1
ATOM 1698 N N . GLU A 1 249 ? 8.133 41.317 27.047 1.00 29.72 228 GLU A N 1
ATOM 1699 C CA . GLU A 1 249 ? 7.645 40.353 28.048 1.00 30.07 228 GLU A CA 1
ATOM 1700 C C . GLU A 1 249 ? 7.672 38.952 27.394 1.00 35.58 228 GLU A C 1
ATOM 1701 O O . GLU A 1 249 ? 6.676 38.236 27.302 1.00 35.93 228 GLU A O 1
ATOM 1707 N N . ILE A 1 250 ? 8.845 38.601 26.898 1.00 32.94 229 ILE A N 1
ATOM 1708 C CA . ILE A 1 250 ? 9.175 37.412 26.102 1.00 33.52 229 ILE A CA 1
ATOM 1709 C C . ILE A 1 250 ? 8.930 36.113 26.882 1.00 36.48 229 ILE A C 1
ATOM 1710 O O . ILE A 1 250 ? 8.662 35.097 26.253 1.00 34.36 229 ILE A O 1
ATOM 1715 N N . GLY A 1 251 ? 8.988 36.167 28.217 1.00 32.77 230 GLY A N 1
ATOM 1716 C CA . GLY A 1 251 ? 8.731 35.023 29.086 1.00 33.10 230 GLY A CA 1
ATOM 1717 C C . GLY A 1 251 ? 7.332 34.461 28.960 1.00 36.58 230 GLY A C 1
ATOM 1718 O O . GLY A 1 251 ? 7.113 33.280 29.238 1.00 36.96 230 GLY A O 1
ATOM 1719 N N . LYS A 1 252 ? 6.374 35.307 28.520 1.00 33.42 231 LYS A N 1
ATOM 1720 C CA . LYS A 1 252 ? 4.959 34.944 28.337 1.00 33.39 231 LYS A CA 1
ATOM 1721 C C . LYS A 1 252 ? 4.688 34.343 26.950 1.00 36.03 231 LYS A C 1
ATOM 1722 O O . LYS A 1 252 ? 3.562 33.910 26.696 1.00 36.15 231 LYS A O 1
ATOM 1728 N N . THR A 1 253 ? 5.712 34.290 26.058 1.00 31.41 232 THR A N 1
ATOM 1729 C CA . THR A 1 253 ? 5.564 33.670 24.734 1.00 31.57 232 THR A CA 1
ATOM 1730 C C . THR A 1 253 ? 5.105 32.218 24.927 1.00 35.56 232 THR A C 1
ATOM 1731 O O . THR A 1 253 ? 5.634 31.512 25.789 1.00 35.30 232 THR A O 1
ATOM 1735 N N . LEU A 1 254 ? 4.115 31.793 24.144 1.00 33.73 233 LEU A N 1
ATOM 1736 C CA . LEU A 1 254 ? 3.578 30.439 24.250 1.00 34.88 233 LEU A CA 1
ATOM 1737 C C . LEU A 1 254 ? 4.176 29.512 23.203 1.00 40.23 233 LEU A C 1
ATOM 1738 O O . LEU A 1 254 ? 4.214 29.844 22.019 1.00 40.89 233 LEU A O 1
ATOM 1743 N N . VAL A 1 255 ? 4.618 28.335 23.649 1.00 37.15 234 VAL A N 1
ATOM 1744 C CA . VAL A 1 255 ? 5.152 27.272 22.794 1.00 37.53 234 VAL A CA 1
ATOM 1745 C C . VAL A 1 255 ? 4.316 26.009 23.038 1.00 43.23 234 VAL A C 1
ATOM 1746 O O . VAL A 1 255 ? 3.881 25.768 24.160 1.00 42.38 234 VAL A O 1
ATOM 1750 N N . SER A 1 256 ? 4.072 25.233 21.993 1.00 43.26 235 SER A N 1
ATOM 1751 C CA . SER A 1 256 ? 3.240 24.054 22.116 1.00 46.45 235 SER A CA 1
ATOM 1752 C C . SER A 1 256 ? 4.047 22.771 22.228 1.00 52.69 235 SER A C 1
ATOM 1753 O O . SER A 1 256 ? 5.174 22.676 21.744 1.00 51.65 235 SER A O 1
ATOM 1756 N N . LYS A 1 257 ? 3.431 21.770 22.858 1.00 51.62 236 LYS A N 1
ATOM 1757 C CA . LYS A 1 257 ? 3.936 20.413 23.007 1.00 52.17 236 LYS A CA 1
ATOM 1758 C C . LYS A 1 257 ? 2.734 19.480 22.915 1.00 59.07 236 LYS A C 1
ATOM 1759 O O . LYS A 1 257 ? 1.762 19.649 23.663 1.00 59.03 236 LYS A O 1
ATOM 1765 N N . VAL A 1 258 ? 2.759 18.559 21.939 1.00 57.48 237 VAL A N 1
ATOM 1766 C CA . VAL A 1 258 ? 1.661 17.615 21.739 1.00 59.63 237 VAL A CA 1
ATOM 1767 C C . VAL A 1 258 ? 1.843 16.436 22.707 1.00 64.36 237 VAL A C 1
ATOM 1768 O O . VAL A 1 258 ? 2.887 15.771 22.707 1.00 64.45 237 VAL A O 1
ATOM 1772 N N . SER A 1 259 ? 0.831 16.228 23.560 1.00 60.46 238 SER A N 1
ATOM 1773 C CA . SER A 1 259 ? 0.779 15.153 24.545 1.00 61.28 238 SER A CA 1
ATOM 1774 C C . SER A 1 259 ? -0.605 14.517 24.512 1.00 65.91 238 SER A C 1
ATOM 1775 O O . SER A 1 259 ? -1.616 15.227 24.575 1.00 65.07 238 SER A O 1
ATOM 1778 N N . ASP A 1 260 ? -0.641 13.176 24.377 1.00 62.74 239 ASP A N 1
ATOM 1779 C CA . ASP A 1 260 ? -1.860 12.369 24.287 1.00 65.22 239 ASP A CA 1
ATOM 1780 C C . ASP A 1 260 ? -2.762 12.904 23.154 1.00 69.92 239 ASP A C 1
ATOM 1781 O O . ASP A 1 260 ? -3.970 13.076 23.335 1.00 69.41 239 ASP A O 1
ATOM 1786 N N . ASN A 1 261 ? -2.125 13.207 21.988 1.00 67.32 240 ASN A N 1
ATOM 1787 C CA . ASN A 1 261 ? -2.720 13.735 20.750 1.00 67.99 240 ASN A CA 1
ATOM 1788 C C . ASN A 1 261 ? -3.399 15.120 20.974 1.00 70.62 240 ASN A C 1
ATOM 1789 O O . ASN A 1 261 ? -4.249 15.528 20.178 1.00 71.27 240 ASN A O 1
ATOM 1794 N N . VAL A 1 262 ? -2.986 15.849 22.038 1.00 64.51 241 VAL A N 1
ATOM 1795 C CA . VAL A 1 262 ? -3.523 17.168 22.395 1.00 62.69 241 VAL A CA 1
ATOM 1796 C C . VAL A 1 262 ? -2.366 18.181 22.473 1.00 63.36 241 VAL A C 1
ATOM 1797 O O . VAL A 1 262 ? -1.397 17.991 23.216 1.00 60.37 241 VAL A O 1
ATOM 1801 N N . GLU A 1 263 ? -2.480 19.250 21.684 1.00 60.27 242 GLU A N 1
ATOM 1802 C CA . GLU A 1 263 ? -1.486 20.321 21.638 1.00 58.28 242 GLU A CA 1
ATOM 1803 C C . GLU A 1 263 ? -1.706 21.241 22.854 1.00 59.74 242 GLU A C 1
ATOM 1804 O O . GLU A 1 263 ? -2.758 21.871 22.975 1.00 59.97 242 GLU A O 1
ATOM 1810 N N . ILE A 1 264 ? -0.745 21.240 23.789 1.00 53.39 243 ILE A N 1
ATOM 1811 C CA . ILE A 1 264 ? -0.789 22.064 25.003 1.00 51.10 243 ILE A CA 1
ATOM 1812 C C . ILE A 1 264 ? 0.224 23.214 24.874 1.00 50.74 243 ILE A C 1
ATOM 1813 O O . ILE A 1 264 ? 1.372 22.970 24.519 1.00 49.04 243 ILE A O 1
ATOM 1818 N N . PHE A 1 265 ? -0.202 24.446 25.195 1.00 45.43 244 PHE A N 1
ATOM 1819 C CA . PHE A 1 265 ? 0.635 25.630 25.135 1.00 43.27 244 PHE A CA 1
ATOM 1820 C C . PHE A 1 265 ? 1.173 25.965 26.505 1.00 47.39 244 PHE A C 1
ATOM 1821 O O . PHE A 1 265 ? 0.447 25.885 27.503 1.00 48.20 244 PHE A O 1
ATOM 1829 N N . HIS A 1 266 ? 2.468 26.278 26.555 1.00 42.57 245 HIS A N 1
ATOM 1830 C CA . HIS A 1 266 ? 3.176 26.633 27.782 1.00 42.55 245 HIS A CA 1
ATOM 1831 C C . HIS A 1 266 ? 3.937 27.924 27.595 1.00 42.07 245 HIS A C 1
ATOM 1832 O O . HIS A 1 266 ? 4.493 28.138 26.519 1.00 40.42 245 HIS A O 1
ATOM 1839 N N . LYS A 1 267 ? 4.031 28.742 28.655 1.00 37.35 246 LYS A N 1
ATOM 1840 C CA . LYS A 1 267 ? 4.857 29.961 28.677 1.00 35.35 246 LYS A CA 1
ATOM 1841 C C . LYS A 1 267 ? 6.317 29.507 28.739 1.00 37.07 246 LYS A C 1
ATOM 1842 O O . LYS A 1 267 ? 6.632 28.630 29.545 1.00 35.43 246 LYS A O 1
ATOM 1848 N N . ILE A 1 268 ? 7.202 30.048 27.884 1.00 33.33 247 ILE A N 1
ATOM 1849 C CA . ILE A 1 268 ? 8.614 29.639 27.866 1.00 31.96 247 ILE A CA 1
ATOM 1850 C C . ILE A 1 268 ? 9.316 29.852 29.240 1.00 35.16 247 ILE A C 1
ATOM 1851 O O . ILE A 1 268 ? 10.210 29.068 29.595 1.00 35.03 247 ILE A O 1
ATOM 1856 N N . GLU A 1 269 ? 8.876 30.847 30.030 1.00 30.57 248 GLU A N 1
ATOM 1857 C CA . GLU A 1 269 ? 9.501 31.064 31.338 1.00 31.44 248 GLU A CA 1
ATOM 1858 C C . GLU A 1 269 ? 9.149 29.926 32.321 1.00 34.35 248 GLU A C 1
ATOM 1859 O O . GLU A 1 269 ? 9.843 29.763 33.313 1.00 33.10 248 GLU A O 1
ATOM 1865 N N . ASP A 1 270 ? 8.123 29.120 32.011 1.00 31.89 249 ASP A N 1
ATOM 1866 C CA . ASP A 1 270 ? 7.776 27.937 32.811 1.00 33.50 249 ASP A CA 1
ATOM 1867 C C . ASP A 1 270 ? 8.589 26.723 32.329 1.00 38.12 249 ASP A C 1
ATOM 1868 O O . ASP A 1 270 ? 8.492 25.651 32.905 1.00 37.10 249 ASP A O 1
ATOM 1873 N N . ILE A 1 271 ? 9.399 26.900 31.264 1.00 36.91 250 ILE A N 1
ATOM 1874 C CA . ILE A 1 271 ? 10.206 25.809 30.699 1.00 37.13 250 ILE A CA 1
ATOM 1875 C C . ILE A 1 271 ? 11.699 26.079 30.922 1.00 37.69 250 ILE A C 1
ATOM 1876 O O . ILE A 1 271 ? 12.419 25.179 31.359 1.00 35.85 250 ILE A O 1
ATOM 1881 N N . PHE A 1 272 ? 12.169 27.293 30.581 1.00 31.11 251 PHE A N 1
ATOM 1882 C CA . PHE A 1 272 ? 13.600 27.560 30.663 1.00 30.05 251 PHE A CA 1
ATOM 1883 C C . PHE A 1 272 ? 13.961 28.937 31.215 1.00 30.73 251 PHE A C 1
ATOM 1884 O O . PHE A 1 272 ? 14.970 29.523 30.823 1.00 29.83 251 PHE A O 1
ATOM 1892 N N . SER A 1 273 ? 13.210 29.414 32.218 1.00 27.68 252 SER A N 1
ATOM 1893 C CA . SER A 1 273 ? 13.719 30.527 33.004 1.00 26.39 252 SER A CA 1
ATOM 1894 C C . SER A 1 273 ? 14.726 29.840 33.969 1.00 30.43 252 SER A C 1
ATOM 1895 O O . SER A 1 273 ? 14.782 28.593 34.006 1.00 30.65 252 SER A O 1
ATOM 1898 N N . GLN A 1 274 ? 15.533 30.589 34.711 1.00 28.22 253 GLN A N 1
ATOM 1899 C CA . GLN A 1 274 ? 16.450 29.929 35.650 1.00 28.33 253 GLN A CA 1
ATOM 1900 C C . GLN A 1 274 ? 15.638 29.199 36.747 1.00 31.10 253 GLN A C 1
ATOM 1901 O O . GLN A 1 274 ? 16.000 28.088 37.125 1.00 29.04 253 GLN A O 1
ATOM 1907 N N . GLU A 1 275 ? 14.512 29.789 37.198 1.00 27.64 254 GLU A N 1
ATOM 1908 C CA . GLU A 1 275 ? 13.657 29.161 38.212 1.00 28.12 254 GLU A CA 1
ATOM 1909 C C . GLU A 1 275 ? 13.074 27.833 37.705 1.00 32.96 254 GLU A C 1
ATOM 1910 O O . GLU A 1 275 ? 13.056 26.869 38.454 1.00 31.59 254 GLU A O 1
ATOM 1916 N N . ALA A 1 276 ? 12.651 27.772 36.423 1.00 31.28 255 ALA A N 1
ATOM 1917 C CA . ALA A 1 276 ? 12.083 26.568 35.819 1.00 30.71 255 ALA A CA 1
ATOM 1918 C C . ALA A 1 276 ? 13.132 25.445 35.748 1.00 35.91 255 ALA A C 1
ATOM 1919 O O . ALA A 1 276 ? 12.835 24.287 36.041 1.00 34.44 255 ALA A O 1
ATOM 1921 N N . LEU A 1 277 ? 14.368 25.816 35.426 1.00 32.37 256 LEU A N 1
ATOM 1922 C CA . LEU A 1 277 ? 15.485 24.889 35.374 1.00 31.62 256 LEU A CA 1
ATOM 1923 C C . LEU A 1 277 ? 15.730 24.304 36.769 1.00 35.44 256 LEU A C 1
ATOM 1924 O O . LEU A 1 277 ? 15.802 23.091 36.901 1.00 36.32 256 LEU A O 1
ATOM 1929 N N . LEU A 1 278 ? 15.808 25.161 37.809 1.00 31.81 257 LEU A N 1
ATOM 1930 C CA . LEU A 1 278 ? 16.012 24.714 39.183 1.00 32.72 257 LEU A CA 1
ATOM 1931 C C . LEU A 1 278 ? 14.845 23.840 39.681 1.00 38.25 257 LEU A C 1
ATOM 1932 O O . LEU A 1 278 ? 15.101 22.812 40.315 1.00 37.52 257 LEU A O 1
ATOM 1937 N N . HIS A 1 279 ? 13.583 24.236 39.395 1.00 36.98 258 HIS A N 1
ATOM 1938 C CA . HIS A 1 279 ? 12.390 23.475 39.788 1.00 40.17 258 HIS A CA 1
ATOM 1939 C C . HIS A 1 279 ? 12.367 22.086 39.098 1.00 44.74 258 HIS A C 1
ATOM 1940 O O . HIS A 1 279 ? 11.972 21.099 39.721 1.00 46.47 258 HIS A O 1
ATOM 1947 N N . ASN A 1 280 ? 12.767 22.027 37.818 1.00 39.88 259 ASN A N 1
ATOM 1948 C CA . ASN A 1 280 ? 12.831 20.806 37.022 1.00 40.09 259 ASN A CA 1
ATOM 1949 C C . ASN A 1 280 ? 13.871 19.853 37.627 1.00 43.31 259 ASN A C 1
ATOM 1950 O O . ASN A 1 280 ? 13.576 18.680 37.871 1.00 44.37 259 ASN A O 1
ATOM 1955 N N . LEU A 1 281 ? 15.051 20.389 37.962 1.00 37.65 260 LEU A N 1
ATOM 1956 C CA . LEU A 1 281 ? 16.133 19.625 38.582 1.00 37.44 260 LEU A CA 1
ATOM 1957 C C . LEU A 1 281 ? 15.776 19.192 40.005 1.00 42.76 260 LEU A C 1
ATOM 1958 O O . LEU A 1 281 ? 16.232 18.139 40.433 1.00 42.39 260 LEU A O 1
ATOM 1963 N N . SER A 1 282 ? 14.926 19.957 40.718 1.00 40.53 261 SER A N 1
ATOM 1964 C CA . SER A 1 282 ? 14.457 19.560 42.052 1.00 42.22 261 SER A CA 1
ATOM 1965 C C . SER A 1 282 ? 13.580 18.305 41.957 1.00 49.20 261 SER A C 1
ATOM 1966 O O . SER A 1 282 ? 13.684 17.443 42.817 1.00 51.15 261 SER A O 1
ATOM 1969 N N . ASN A 1 283 ? 12.748 18.195 40.901 1.00 46.50 262 ASN A N 1
ATOM 1970 C CA . ASN A 1 283 ? 11.849 17.057 40.648 1.00 48.06 262 ASN A CA 1
ATOM 1971 C C . ASN A 1 283 ? 12.641 15.820 40.218 1.00 50.71 262 ASN A C 1
ATOM 1972 O O . ASN A 1 283 ? 12.322 14.722 40.655 1.00 52.55 262 ASN A O 1
ATOM 1977 N N . GLN A 1 284 ? 13.672 16.005 39.362 1.00 44.88 263 GLN A N 1
ATOM 1978 C CA . GLN A 1 284 ? 14.528 14.935 38.853 1.00 44.58 263 GLN A CA 1
ATOM 1979 C C . GLN A 1 284 ? 15.483 14.380 39.927 1.00 51.15 263 GLN A C 1
ATOM 1980 O O . GLN A 1 284 ? 15.721 13.175 39.954 1.00 52.05 263 GLN A O 1
ATOM 1986 N N . LEU A 1 285 ? 16.044 15.249 40.792 1.00 47.29 264 LEU A N 1
ATOM 1987 C CA . LEU A 1 285 ? 16.992 14.832 41.831 1.00 47.76 264 LEU A CA 1
ATOM 1988 C C . LEU A 1 285 ? 16.314 14.598 43.189 1.00 53.85 264 LEU A C 1
ATOM 1989 O O . LEU A 1 285 ? 16.985 14.183 44.143 1.00 53.47 264 LEU A O 1
ATOM 1994 N N . ASN A 1 286 ? 14.993 14.869 43.278 1.00 51.84 265 ASN A N 1
ATOM 1995 C CA . ASN A 1 286 ? 14.158 14.742 44.478 1.00 53.94 265 ASN A CA 1
ATOM 1996 C C . ASN A 1 286 ? 14.767 15.451 45.711 1.00 58.41 265 ASN A C 1
ATOM 1997 O O . ASN A 1 286 ? 14.640 14.961 46.841 1.00 60.33 265 ASN A O 1
ATOM 2002 N N . GLU A 1 287 ? 15.376 16.621 45.483 1.00 53.09 266 GLU A N 1
ATOM 2003 C CA . GLU A 1 287 ? 15.929 17.470 46.540 1.00 52.78 266 GLU A CA 1
ATOM 2004 C C . GLU A 1 287 ? 15.751 18.915 46.146 1.00 53.58 266 GLU A C 1
ATOM 2005 O O . GLU A 1 287 ? 15.552 19.180 44.976 1.00 51.58 266 GLU A O 1
ATOM 2011 N N . LYS A 1 288 ? 15.779 19.836 47.119 1.00 51.09 267 LYS A N 1
ATOM 2012 C CA . LYS A 1 288 ? 15.599 21.267 46.905 1.00 50.15 267 LYS A CA 1
ATOM 2013 C C . LYS A 1 288 ? 16.826 21.828 46.192 1.00 51.65 267 LYS A C 1
ATOM 2014 O O . LYS A 1 288 ? 17.926 21.825 46.749 1.00 51.73 267 LYS A O 1
ATOM 2020 N N . MET A 1 289 ? 16.641 22.286 44.953 1.00 45.42 268 MET A N 1
ATOM 2021 C CA . MET A 1 289 ? 17.762 22.828 44.206 1.00 43.17 268 MET A CA 1
ATOM 2022 C C . MET A 1 289 ? 17.818 24.339 44.280 1.00 45.82 268 MET A C 1
ATOM 2023 O O . MET A 1 289 ? 16.826 25.041 44.056 1.00 47.12 268 MET A O 1
ATOM 2028 N N . THR A 1 290 ? 19.005 24.825 44.603 1.00 38.83 269 THR A N 1
ATOM 2029 C CA . THR A 1 290 ? 19.368 26.240 44.641 1.00 36.10 269 THR A CA 1
ATOM 2030 C C . THR A 1 290 ? 20.387 26.464 43.546 1.00 37.12 269 THR A C 1
ATOM 2031 O O . THR A 1 290 ? 20.946 25.493 43.035 1.00 35.46 269 THR A O 1
ATOM 2035 N N . LEU A 1 291 ? 20.668 27.723 43.197 1.00 34.57 270 LEU A N 1
ATOM 2036 C CA . LEU A 1 291 ? 21.671 28.042 42.186 1.00 33.02 270 LEU A CA 1
ATOM 2037 C C . LEU A 1 291 ? 23.038 27.500 42.601 1.00 36.56 270 LEU A C 1
ATOM 2038 O O . LEU A 1 291 ? 23.761 26.976 41.763 1.00 34.72 270 LEU A O 1
ATOM 2043 N N . SER A 1 292 ? 23.388 27.646 43.896 1.00 36.07 271 SER A N 1
ATOM 2044 C CA . SER A 1 292 ? 24.667 27.195 44.450 1.00 37.62 271 SER A CA 1
ATOM 2045 C C . SER A 1 292 ? 24.819 25.667 44.321 1.00 40.36 271 SER A C 1
ATOM 2046 O O . SER A 1 292 ? 25.906 25.185 43.985 1.00 39.91 271 SER A O 1
ATOM 2049 N N . LYS A 1 293 ? 23.726 24.920 44.536 1.00 34.70 272 LYS A N 1
ATOM 2050 C CA . LYS A 1 293 ? 23.733 23.466 44.399 1.00 34.57 272 LYS A CA 1
ATOM 2051 C C . LYS A 1 293 ? 23.838 23.066 42.933 1.00 37.49 272 LYS A C 1
ATOM 2052 O O . LYS A 1 293 ? 24.586 22.147 42.613 1.00 36.52 272 LYS A O 1
ATOM 2058 N N . LEU A 1 294 ? 23.140 23.788 42.039 1.00 34.38 273 LEU A N 1
ATOM 2059 C CA . LEU A 1 294 ? 23.199 23.544 40.602 1.00 35.22 273 LEU A CA 1
ATOM 2060 C C . LEU A 1 294 ? 24.652 23.657 40.091 1.00 39.11 273 LEU A C 1
ATOM 2061 O O . LEU A 1 294 ? 25.131 22.727 39.453 1.00 38.63 273 LEU A O 1
ATOM 2066 N N . ILE A 1 295 ? 25.348 24.760 40.431 1.00 36.21 274 ILE A N 1
ATOM 2067 C CA . ILE A 1 295 ? 26.732 25.029 40.018 1.00 35.60 274 ILE A CA 1
ATOM 2068 C C . ILE A 1 295 ? 27.633 23.903 40.531 1.00 39.54 274 ILE A C 1
ATOM 2069 O O . ILE A 1 295 ? 28.409 23.363 39.750 1.00 40.08 274 ILE A O 1
ATOM 2074 N N . GLN A 1 296 ? 27.469 23.505 41.805 1.00 36.14 275 GLN A N 1
ATOM 2075 C CA . GLN A 1 296 ? 28.243 22.448 42.463 1.00 37.21 275 GLN A CA 1
ATOM 2076 C C . GLN A 1 296 ? 28.048 21.107 41.761 1.00 43.58 275 GLN A C 1
ATOM 2077 O O . GLN A 1 296 ? 29.022 20.452 41.413 1.00 44.35 275 GLN A O 1
ATOM 2083 N N . PHE A 1 297 ? 26.792 20.710 41.545 1.00 41.19 276 PHE A N 1
ATOM 2084 C CA . PHE A 1 297 ? 26.431 19.455 40.892 1.00 41.81 276 PHE A CA 1
ATOM 2085 C C . PHE A 1 297 ? 26.919 19.454 39.427 1.00 44.96 276 PHE A C 1
ATOM 2086 O O . PHE A 1 297 ? 27.357 18.405 38.948 1.00 44.89 276 PHE A O 1
ATOM 2094 N N . TYR A 1 298 ? 26.906 20.640 38.753 1.00 40.37 277 TYR A N 1
ATOM 2095 C CA . TYR A 1 298 ? 27.368 20.805 37.366 1.00 40.15 277 TYR A CA 1
ATOM 2096 C C . TYR A 1 298 ? 28.882 20.655 37.275 1.00 46.77 277 TYR A C 1
ATOM 2097 O O . TYR A 1 298 ? 29.347 19.928 36.399 1.00 47.54 277 TYR A O 1
ATOM 2106 N N . ASN A 1 299 ? 29.643 21.301 38.184 1.00 44.01 278 ASN A N 1
ATOM 2107 C CA . ASN A 1 299 ? 31.108 21.195 38.243 1.00 44.79 278 ASN A CA 1
ATOM 2108 C C . ASN A 1 299 ? 31.544 19.770 38.566 1.00 48.64 278 ASN A C 1
ATOM 2109 O O . ASN A 1 299 ? 32.577 19.347 38.067 1.00 49.67 278 ASN A O 1
ATOM 2114 N N . GLU A 1 300 ? 30.746 19.023 39.365 1.00 45.50 279 GLU A N 1
ATOM 2115 C CA . GLU A 1 300 ? 30.978 17.613 39.737 1.00 46.04 279 GLU A CA 1
ATOM 2116 C C . GLU A 1 300 ? 30.602 16.671 38.593 1.00 50.10 279 GLU A C 1
ATOM 2117 O O . GLU A 1 300 ? 30.830 15.457 38.677 1.00 48.41 279 GLU A O 1
ATOM 2123 N N . LYS A 1 301 ? 29.962 17.237 37.547 1.00 46.30 280 LYS A N 1
ATOM 2124 C CA . LYS A 1 301 ? 29.503 16.546 36.341 1.00 46.21 280 LYS A CA 1
ATOM 2125 C C . LYS A 1 301 ? 28.441 15.453 36.657 1.00 48.08 280 LYS A C 1
ATOM 2126 O O . LYS A 1 301 ? 28.477 14.383 36.060 1.00 48.01 280 LYS A O 1
ATOM 2132 N N . ASN A 1 302 ? 27.464 15.771 37.554 1.00 42.56 281 ASN A N 1
ATOM 2133 C CA . ASN A 1 302 ? 26.280 14.944 37.835 1.00 41.57 281 ASN A CA 1
ATOM 2134 C C . ASN A 1 302 ? 25.526 14.814 36.495 1.00 44.08 281 ASN A C 1
ATOM 2135 O O . ASN A 1 302 ? 25.231 15.839 35.875 1.00 41.91 281 ASN A O 1
ATOM 2140 N N . PRO A 1 303 ? 25.290 13.583 35.999 1.00 41.77 282 PRO A N 1
ATOM 2141 C CA . PRO A 1 303 ? 24.703 13.416 34.648 1.00 40.07 282 PRO A CA 1
ATOM 2142 C C . PRO A 1 303 ? 23.323 14.018 34.449 1.00 40.89 282 PRO A C 1
ATOM 2143 O O . PRO A 1 303 ? 23.025 14.428 33.327 1.00 39.65 282 PRO A O 1
ATOM 2147 N N . VAL A 1 304 ? 22.462 14.012 35.489 1.00 38.02 283 VAL A N 1
ATOM 2148 C CA . VAL A 1 304 ? 21.108 14.576 35.388 1.00 37.70 283 VAL A CA 1
ATOM 2149 C C . VAL A 1 304 ? 21.232 16.097 35.140 1.00 39.76 283 VAL A C 1
ATOM 2150 O O . VAL A 1 304 ? 20.556 16.643 34.259 1.00 38.49 283 VAL A O 1
ATOM 2154 N N . VAL A 1 305 ? 22.145 16.750 35.888 1.00 33.01 284 VAL A N 1
ATOM 2155 C CA . VAL A 1 305 ? 22.411 18.172 35.807 1.00 31.38 284 VAL A CA 1
ATOM 2156 C C . VAL A 1 305 ? 23.107 18.522 34.476 1.00 36.37 284 VAL A C 1
ATOM 2157 O O . VAL A 1 305 ? 22.718 19.505 33.840 1.00 35.44 284 VAL A O 1
ATOM 2161 N N . VAL A 1 306 ? 24.108 17.734 34.049 1.00 34.44 285 VAL A N 1
ATOM 2162 C CA . VAL A 1 306 ? 24.818 17.994 32.788 1.00 34.53 285 VAL A CA 1
ATOM 2163 C C . VAL A 1 306 ? 23.832 17.928 31.597 1.00 38.70 285 VAL A C 1
ATOM 2164 O O . VAL A 1 306 ? 23.863 18.801 30.742 1.00 35.48 285 VAL A O 1
ATOM 2168 N N . GLU A 1 307 ? 22.978 16.889 31.549 1.00 38.72 286 GLU A N 1
ATOM 2169 C CA . GLU A 1 307 ? 22.004 16.694 30.460 1.00 39.50 286 GLU A CA 1
ATOM 2170 C C . GLU A 1 307 ? 21.019 17.864 30.389 1.00 42.47 286 GLU A C 1
ATOM 2171 O O . GLU A 1 307 ? 20.728 18.370 29.305 1.00 41.60 286 GLU A O 1
ATOM 2177 N N . GLU A 1 308 ? 20.505 18.276 31.539 1.00 38.53 287 GLU A N 1
ATOM 2178 C CA . GLU A 1 308 ? 19.542 19.361 31.635 1.00 39.10 287 GLU A CA 1
ATOM 2179 C C . GLU A 1 308 ? 20.178 20.717 31.224 1.00 40.76 287 GLU A C 1
ATOM 2180 O O . GLU A 1 308 ? 19.520 21.547 30.585 1.00 38.69 287 GLU A O 1
ATOM 2186 N N . MET A 1 309 ? 21.464 20.916 31.575 1.00 35.55 288 MET A N 1
ATOM 2187 C CA . MET A 1 309 ? 22.205 22.116 31.216 1.00 33.03 288 MET A CA 1
ATOM 2188 C C . MET A 1 309 ? 22.412 22.213 29.702 1.00 38.25 288 MET A C 1
ATOM 2189 O O . MET A 1 309 ? 22.230 23.298 29.144 1.00 38.56 288 MET A O 1
ATOM 2194 N N . GLU A 1 310 ? 22.737 21.087 29.037 1.00 35.26 289 GLU A N 1
ATOM 2195 C CA . GLU A 1 310 ? 22.910 21.030 27.580 1.00 35.30 289 GLU A CA 1
ATOM 2196 C C . GLU A 1 310 ? 21.607 21.450 26.901 1.00 39.86 289 GLU A C 1
ATOM 2197 O O . GLU A 1 310 ? 21.625 22.270 25.977 1.00 38.22 289 GLU A O 1
ATOM 2203 N N . GLN A 1 311 ? 20.477 20.955 27.428 1.00 37.01 290 GLN A N 1
ATOM 2204 C CA . GLN A 1 311 ? 19.141 21.286 26.944 1.00 37.04 290 GLN A CA 1
ATOM 2205 C C . GLN A 1 311 ? 18.822 22.760 27.210 1.00 38.61 290 GLN A C 1
ATOM 2206 O O . GLN A 1 311 ? 18.271 23.439 26.340 1.00 39.58 290 GLN A O 1
ATOM 2212 N N . PHE A 1 312 ? 19.195 23.262 28.396 1.00 32.60 291 PHE A N 1
ATOM 2213 C CA . PHE A 1 312 ? 18.951 24.658 28.784 1.00 30.34 291 PHE A CA 1
ATOM 2214 C C . PHE A 1 312 ? 19.746 25.601 27.873 1.00 32.60 291 PHE A C 1
ATOM 2215 O O . PHE A 1 312 ? 19.180 26.562 27.355 1.00 29.89 291 PHE A O 1
ATOM 2223 N N . ILE A 1 313 ? 21.042 25.293 27.651 1.00 30.10 292 ILE A N 1
ATOM 2224 C CA . ILE A 1 313 ? 21.943 26.059 26.769 1.00 29.39 292 ILE A CA 1
ATOM 2225 C C . ILE A 1 313 ? 21.363 26.101 25.334 1.00 31.91 292 ILE A C 1
ATOM 2226 O O . ILE A 1 313 ? 21.403 27.152 24.699 1.00 31.36 292 ILE A O 1
ATOM 2231 N N . ASN A 1 314 ? 20.829 24.970 24.847 1.00 28.93 293 ASN A N 1
ATOM 2232 C CA . ASN A 1 314 ? 20.248 24.866 23.516 1.00 28.47 293 ASN A CA 1
ATOM 2233 C C . ASN A 1 314 ? 18.981 25.717 23.383 1.00 31.01 293 ASN A C 1
ATOM 2234 O O . ASN A 1 314 ? 18.833 26.414 22.389 1.00 31.16 293 ASN A O 1
ATOM 2239 N N . LYS A 1 315 ? 18.104 25.704 24.397 1.00 27.96 294 LYS A N 1
ATOM 2240 C CA . LYS A 1 315 ? 16.877 26.500 24.401 1.00 27.61 294 LYS A CA 1
ATOM 2241 C C . LYS A 1 315 ? 17.171 27.996 24.401 1.00 30.18 294 LYS A C 1
ATOM 2242 O O . LYS A 1 315 ? 16.457 28.758 23.756 1.00 29.27 294 LYS A O 1
ATOM 2248 N N . ILE A 1 316 ? 18.228 28.418 25.109 1.00 25.52 295 ILE A N 1
ATOM 2249 C CA . ILE A 1 316 ? 18.628 29.815 25.182 1.00 23.92 295 ILE A CA 1
ATOM 2250 C C . ILE A 1 316 ? 19.237 30.217 23.845 1.00 27.79 295 ILE A C 1
ATOM 2251 O O . ILE A 1 316 ? 18.973 31.324 23.384 1.00 27.51 295 ILE A O 1
ATOM 2256 N N . ALA A 1 317 ? 20.024 29.322 23.212 1.00 24.40 296 ALA A N 1
ATOM 2257 C CA . ALA A 1 317 ? 20.591 29.607 21.874 1.00 25.16 296 ALA A CA 1
ATOM 2258 C C . ALA A 1 317 ? 19.460 29.832 20.841 1.00 27.47 296 ALA A C 1
ATOM 2259 O O . ALA A 1 317 ? 19.526 30.785 20.061 1.00 26.44 296 ALA A O 1
ATOM 2261 N N . VAL A 1 318 ? 18.406 28.982 20.885 1.00 25.61 297 VAL A N 1
ATOM 2262 C CA . VAL A 1 318 ? 17.227 29.071 19.996 1.00 26.25 297 VAL A CA 1
ATOM 2263 C C . VAL A 1 318 ? 16.470 30.363 20.289 1.00 29.61 297 VAL A C 1
ATOM 2264 O O . VAL A 1 318 ? 16.081 31.060 19.355 1.00 30.41 297 VAL A O 1
ATOM 2268 N N . LEU A 1 319 ? 16.320 30.698 21.581 1.00 27.11 298 LEU A N 1
ATOM 2269 C CA . LEU A 1 319 ? 15.692 31.937 22.045 1.00 26.46 298 LEU A CA 1
ATOM 2270 C C . LEU A 1 319 ? 16.406 33.157 21.436 1.00 29.14 298 LEU A C 1
ATOM 2271 O O . LEU A 1 319 ? 15.737 34.054 20.922 1.00 28.11 298 LEU A O 1
ATOM 2276 N N . ILE A 1 320 ? 17.750 33.159 21.448 1.00 26.92 299 ILE A N 1
ATOM 2277 C CA . ILE A 1 320 ? 18.554 34.255 20.860 1.00 26.25 299 ILE A CA 1
ATOM 2278 C C . ILE A 1 320 ? 18.310 34.309 19.347 1.00 28.68 299 ILE A C 1
ATOM 2279 O O . ILE A 1 320 ? 18.136 35.402 18.800 1.00 26.61 299 ILE A O 1
ATOM 2284 N N . HIS A 1 321 ? 18.248 33.124 18.689 1.00 25.66 300 HIS A N 1
ATOM 2285 C CA . HIS A 1 321 ? 17.971 33.088 17.241 1.00 23.53 300 HIS A CA 1
ATOM 2286 C C . HIS A 1 321 ? 16.607 33.743 16.971 1.00 26.30 300 HIS A C 1
ATOM 2287 O O . HIS A 1 321 ? 16.455 34.474 16.005 1.00 26.85 300 HIS A O 1
ATOM 2294 N N . ASN A 1 322 ? 15.585 33.370 17.779 1.00 23.28 301 ASN A N 1
ATOM 2295 C CA . ASN A 1 322 ? 14.208 33.851 17.627 1.00 23.70 301 ASN A CA 1
ATOM 2296 C C . ASN A 1 322 ? 14.127 35.354 17.864 1.00 27.17 301 ASN A C 1
ATOM 2297 O O . ASN A 1 322 ? 13.477 36.058 17.088 1.00 26.02 301 ASN A O 1
ATOM 2302 N N . LEU A 1 323 ? 14.829 35.852 18.892 1.00 23.76 302 LEU A N 1
ATOM 2303 C CA . LEU A 1 323 ? 14.883 37.279 19.202 1.00 24.80 302 LEU A CA 1
ATOM 2304 C C . LEU A 1 323 ? 15.557 38.037 18.057 1.00 28.44 302 LEU A C 1
ATOM 2305 O O . LEU A 1 323 ? 15.126 39.123 17.698 1.00 26.58 302 LEU A O 1
ATOM 2310 N N . ASN A 1 324 ? 16.538 37.407 17.421 1.00 26.27 303 ASN A N 1
ATOM 2311 C CA . ASN A 1 324 ? 17.218 38.013 16.291 1.00 26.75 303 ASN A CA 1
ATOM 2312 C C . ASN A 1 324 ? 16.322 38.075 15.047 1.00 31.17 303 ASN A C 1
ATOM 2313 O O . ASN A 1 324 ? 16.374 39.059 14.325 1.00 29.65 303 ASN A O 1
ATOM 2318 N N . THR A 1 325 ? 15.489 37.058 14.806 1.00 28.57 304 THR A N 1
ATOM 2319 C CA . THR A 1 325 ? 14.642 37.072 13.612 1.00 28.83 304 THR A CA 1
ATOM 2320 C C . THR A 1 325 ? 13.426 37.990 13.847 1.00 29.72 304 THR A C 1
ATOM 2321 O O . THR A 1 325 ? 12.761 38.380 12.900 1.00 29.30 304 THR A O 1
ATOM 2325 N N . GLN A 1 326 ? 13.114 38.276 15.106 1.00 24.32 305 GLN A N 1
ATOM 2326 C CA . GLN A 1 326 ? 11.994 39.130 15.459 1.00 23.55 305 GLN A CA 1
ATOM 2327 C C . GLN A 1 326 ? 12.421 40.588 15.488 1.00 26.89 305 GLN A C 1
ATOM 2328 O O . GLN A 1 326 ? 11.792 41.403 14.823 1.00 24.35 305 GLN A O 1
ATOM 2334 N N . PHE A 1 327 ? 13.483 40.903 16.272 1.00 23.17 306 PHE A N 1
ATOM 2335 C CA . PHE A 1 327 ? 13.954 42.273 16.512 1.00 22.93 306 PHE A CA 1
ATOM 2336 C C . PHE A 1 327 ? 15.195 42.627 15.727 1.00 26.21 306 PHE A C 1
ATOM 2337 O O . PHE A 1 327 ? 15.428 43.816 15.504 1.00 25.56 306 PHE A O 1
ATOM 2345 N N . ASN A 1 328 ? 16.018 41.625 15.346 1.00 21.82 307 ASN A N 1
ATOM 2346 C CA . ASN A 1 328 ? 17.258 41.833 14.564 1.00 21.93 307 ASN A CA 1
ATOM 2347 C C . ASN A 1 328 ? 18.114 42.965 15.182 1.00 24.33 307 ASN A C 1
ATOM 2348 O O . ASN A 1 328 ? 18.430 43.945 14.523 1.00 24.08 307 ASN A O 1
ATOM 2353 N N . PRO A 1 329 ? 18.485 42.848 16.474 1.00 21.89 308 PRO A N 1
ATOM 2354 C CA . PRO A 1 329 ? 19.308 43.909 17.090 1.00 20.26 308 PRO A CA 1
ATOM 2355 C C . PRO A 1 329 ? 20.772 43.778 16.682 1.00 26.22 308 PRO A C 1
ATOM 2356 O O . PRO A 1 329 ? 21.163 42.763 16.116 1.00 26.58 308 PRO A O 1
ATOM 2360 N N . ASN A 1 330 ? 21.588 44.796 16.999 1.00 25.13 309 ASN A N 1
ATOM 2361 C CA . ASN A 1 330 ? 23.031 44.719 16.798 1.00 24.18 309 ASN A CA 1
ATOM 2362 C C . ASN A 1 330 ? 23.632 43.723 17.791 1.00 25.48 309 ASN A C 1
ATOM 2363 O O . ASN A 1 330 ? 24.622 43.065 17.504 1.00 23.68 309 ASN A O 1
ATOM 2368 N N . ALA A 1 331 ? 23.049 43.682 19.000 1.00 20.97 310 ALA A N 1
ATOM 2369 C CA . ALA A 1 331 ? 23.597 42.903 20.086 1.00 20.69 310 ALA A CA 1
ATOM 2370 C C . ALA A 1 331 ? 22.555 42.530 21.101 1.00 23.86 310 ALA A C 1
ATOM 2371 O O . ALA A 1 331 ? 21.527 43.201 21.240 1.00 23.68 310 ALA A O 1
ATOM 2373 N N . ILE A 1 332 ? 22.840 41.460 21.835 1.00 22.63 311 ILE A N 1
ATOM 2374 C CA . ILE A 1 332 ? 22.023 40.997 22.938 1.00 22.62 311 ILE A CA 1
ATOM 2375 C C . ILE A 1 332 ? 22.958 40.798 24.143 1.00 25.94 311 ILE A C 1
ATOM 2376 O O . ILE A 1 332 ? 24.032 40.206 24.012 1.00 24.63 311 ILE A O 1
ATOM 2381 N N . TYR A 1 333 ? 22.536 41.313 25.301 1.00 20.99 312 TYR A N 1
ATOM 2382 C CA . TYR A 1 333 ? 23.286 41.243 26.553 1.00 20.17 312 TYR A CA 1
ATOM 2383 C C . TYR A 1 333 ? 22.462 40.451 27.496 1.00 24.46 312 TYR A C 1
ATOM 2384 O O . TYR A 1 333 ? 21.348 40.871 27.842 1.00 23.61 312 TYR A O 1
ATOM 2393 N N . ILE A 1 334 ? 22.968 39.266 27.880 1.00 21.19 313 ILE A N 1
ATOM 2394 C CA . ILE A 1 334 ? 22.220 38.376 28.758 1.00 20.10 313 ILE A CA 1
ATOM 2395 C C . ILE A 1 334 ? 22.613 38.595 30.210 1.00 24.05 313 ILE A C 1
ATOM 2396 O O . ILE A 1 334 ? 23.794 38.549 30.556 1.00 24.15 313 ILE A O 1
ATOM 2401 N N . ASN A 1 335 ? 21.599 38.735 31.072 1.00 22.01 314 ASN A N 1
ATOM 2402 C CA . ASN A 1 335 ? 21.766 38.817 32.526 1.00 22.08 314 ASN A CA 1
ATOM 2403 C C . ASN A 1 335 ? 21.058 37.611 33.160 1.00 24.48 314 ASN A C 1
ATOM 2404 O O . ASN A 1 335 ? 19.839 37.629 33.361 1.00 22.46 314 ASN A O 1
ATOM 2409 N N . CYS A 1 336 ? 21.826 36.548 33.419 1.00 21.74 315 CYS A N 1
ATOM 2410 C CA . CYS A 1 336 ? 21.338 35.314 34.021 1.00 22.61 315 CYS A CA 1
ATOM 2411 C C . CYS A 1 336 ? 22.282 34.952 35.162 1.00 24.47 315 CYS A C 1
ATOM 2412 O O . CYS A 1 336 ? 23.480 34.821 34.900 1.00 24.24 315 CYS A O 1
ATOM 2415 N N . PRO A 1 337 ? 21.819 34.869 36.427 1.00 21.58 316 PRO A N 1
ATOM 2416 C CA . PRO A 1 337 ? 22.769 34.585 37.541 1.00 22.41 316 PRO A CA 1
ATOM 2417 C C . PRO A 1 337 ? 23.677 33.374 37.292 1.00 26.12 316 PRO A C 1
ATOM 2418 O O . PRO A 1 337 ? 24.865 33.441 37.610 1.00 26.61 316 PRO A O 1
ATOM 2422 N N . LEU A 1 338 ? 23.138 32.283 36.689 1.00 24.15 317 LEU A N 1
ATOM 2423 C CA . LEU A 1 338 ? 23.920 31.081 36.388 1.00 25.13 317 LEU A CA 1
ATOM 2424 C C . LEU A 1 338 ? 25.107 31.400 35.433 1.00 28.32 317 LEU A C 1
ATOM 2425 O O . LEU A 1 338 ? 26.221 30.900 35.654 1.00 28.45 317 LEU A O 1
ATOM 2430 N N . PHE A 1 339 ? 24.861 32.211 34.392 1.00 21.73 318 PHE A N 1
ATOM 2431 C CA . PHE A 1 339 ? 25.879 32.589 33.396 1.00 20.93 318 PHE A CA 1
ATOM 2432 C C . PHE A 1 339 ? 26.882 33.547 33.995 1.00 25.79 318 PHE A C 1
ATOM 2433 O O . PHE A 1 339 ? 28.052 33.435 33.666 1.00 23.41 318 PHE A O 1
ATOM 2441 N N . ASN A 1 340 ? 26.457 34.445 34.925 1.00 23.58 319 ASN A N 1
ATOM 2442 C CA . ASN A 1 340 ? 27.391 35.352 35.596 1.00 23.59 319 ASN A CA 1
ATOM 2443 C C . ASN A 1 340 ? 28.326 34.569 36.510 1.00 28.12 319 ASN A C 1
ATOM 2444 O O . ASN A 1 340 ? 29.458 34.992 36.722 1.00 29.10 319 ASN A O 1
ATOM 2449 N N . GLU A 1 341 ? 27.866 33.433 37.046 1.00 24.07 320 GLU A N 1
ATOM 2450 C CA . GLU A 1 341 ? 28.707 32.612 37.929 1.00 25.25 320 GLU A CA 1
ATOM 2451 C C . GLU A 1 341 ? 29.633 31.709 37.114 1.00 28.69 320 GLU A C 1
ATOM 2452 O O . GLU A 1 341 ? 30.706 31.349 37.590 1.00 28.44 320 GLU A O 1
ATOM 2458 N N . MET A 1 342 ? 29.218 31.353 35.884 1.00 25.52 321 MET A N 1
ATOM 2459 C CA . MET A 1 342 ? 29.995 30.493 34.964 1.00 26.44 321 MET A CA 1
ATOM 2460 C C . MET A 1 342 ? 30.049 31.155 33.574 1.00 28.01 321 MET A C 1
ATOM 2461 O O . MET A 1 342 ? 29.369 30.680 32.654 1.00 26.92 321 MET A O 1
ATOM 2466 N N . PRO A 1 343 ? 30.828 32.259 33.398 1.00 24.38 322 PRO A N 1
ATOM 2467 C CA . PRO A 1 343 ? 30.790 32.993 32.110 1.00 24.80 322 PRO A CA 1
ATOM 2468 C C . PRO A 1 343 ? 31.202 32.196 30.883 1.00 31.88 322 PRO A C 1
ATOM 2469 O O . PRO A 1 343 ? 30.809 32.590 29.791 1.00 31.38 322 PRO A O 1
ATOM 2473 N N . GLU A 1 344 ? 31.917 31.045 31.048 1.00 30.87 323 GLU A N 1
ATOM 2474 C CA . GLU A 1 344 ? 32.326 30.199 29.922 1.00 30.55 323 GLU A CA 1
ATOM 2475 C C . GLU A 1 344 ? 31.101 29.621 29.186 1.00 35.01 323 GLU A C 1
ATOM 2476 O O . GLU A 1 344 ? 31.229 29.273 28.016 1.00 36.03 323 GLU A O 1
ATOM 2482 N N . ILE A 1 345 ? 29.925 29.533 29.858 1.00 30.96 324 ILE A N 1
ATOM 2483 C CA . ILE A 1 345 ? 28.677 29.024 29.258 1.00 31.15 324 ILE A CA 1
ATOM 2484 C C . ILE A 1 345 ? 28.266 29.930 28.060 1.00 34.86 324 ILE A C 1
ATOM 2485 O O . ILE A 1 345 ? 27.591 29.445 27.156 1.00 35.43 324 ILE A O 1
ATOM 2490 N N . LEU A 1 346 ? 28.716 31.212 28.034 1.00 31.70 325 LEU A N 1
ATOM 2491 C CA . LEU A 1 346 ? 28.475 32.118 26.900 1.00 30.44 325 LEU A CA 1
ATOM 2492 C C . LEU A 1 346 ? 29.010 31.482 25.612 1.00 32.66 325 LEU A C 1
ATOM 2493 O O . LEU A 1 346 ? 28.298 31.474 24.615 1.00 30.85 325 LEU A O 1
ATOM 2498 N N . GLU A 1 347 ? 30.228 30.885 25.661 1.00 28.84 326 GLU A N 1
ATOM 2499 C CA . GLU A 1 347 ? 30.822 30.230 24.494 1.00 29.58 326 GLU A CA 1
ATOM 2500 C C . GLU A 1 347 ? 29.994 29.014 24.063 1.00 31.41 326 GLU A C 1
ATOM 2501 O O . GLU A 1 347 ? 29.878 28.788 22.871 1.00 31.45 326 GLU A O 1
ATOM 2507 N N . ALA A 1 348 ? 29.392 28.274 25.010 1.00 27.56 327 ALA A N 1
ATOM 2508 C CA . ALA A 1 348 ? 28.554 27.105 24.686 1.00 27.40 327 ALA A CA 1
ATOM 2509 C C . ALA A 1 348 ? 27.247 27.579 24.020 1.00 31.79 327 ALA A C 1
ATOM 2510 O O . ALA A 1 348 ? 26.797 26.947 23.069 1.00 30.69 327 ALA A O 1
ATOM 2512 N N . ILE A 1 349 ? 26.695 28.726 24.479 1.00 29.06 328 ILE A N 1
ATOM 2513 C CA . ILE A 1 349 ? 25.508 29.347 23.888 1.00 27.77 328 ILE A CA 1
ATOM 2514 C C . ILE A 1 349 ? 25.851 29.792 22.452 1.00 28.42 328 ILE A C 1
ATOM 2515 O O . ILE A 1 349 ? 25.094 29.492 21.535 1.00 27.61 328 ILE A O 1
ATOM 2520 N N . LYS A 1 350 ? 27.000 30.481 22.266 1.00 24.19 329 LYS A N 1
ATOM 2521 C CA . LYS A 1 350 ? 27.463 30.956 20.956 1.00 25.18 329 LYS A CA 1
ATOM 2522 C C . LYS A 1 350 ? 27.675 29.795 19.997 1.00 30.65 329 LYS A C 1
ATOM 2523 O O . LYS A 1 350 ? 27.237 29.887 18.851 1.00 34.01 329 LYS A O 1
ATOM 2529 N N . ASN A 1 351 ? 28.295 28.687 20.464 1.00 27.17 330 ASN A N 1
ATOM 2530 C CA . ASN A 1 351 ? 28.526 27.463 19.676 1.00 28.16 330 ASN A CA 1
ATOM 2531 C C . ASN A 1 351 ? 27.213 26.801 19.263 1.00 31.12 330 ASN A C 1
ATOM 2532 O O . ASN A 1 351 ? 27.060 26.400 18.117 1.00 28.81 330 ASN A O 1
ATOM 2537 N N . GLN A 1 352 ? 26.251 26.721 20.191 1.00 27.74 331 GLN A N 1
ATOM 2538 C CA . GLN A 1 352 ? 24.942 26.131 19.913 1.00 28.29 331 GLN A CA 1
ATOM 2539 C C . GLN A 1 352 ? 24.119 27.054 18.958 1.00 32.00 331 GLN A C 1
ATOM 2540 O O . GLN A 1 352 ? 23.397 26.547 18.099 1.00 32.09 331 GLN A O 1
ATOM 2546 N N . PHE A 1 353 ? 24.289 28.394 19.068 1.00 27.55 332 PHE A N 1
ATOM 2547 C CA . PHE A 1 353 ? 23.596 29.388 18.223 1.00 27.09 332 PHE A CA 1
ATOM 2548 C C . PHE A 1 353 ? 23.971 29.199 16.734 1.00 34.51 332 PHE A C 1
ATOM 2549 O O . PHE A 1 353 ? 23.099 29.333 15.866 1.00 33.42 332 PHE A O 1
ATOM 2557 N N . LYS A 1 354 ? 25.254 28.861 16.458 1.00 33.13 333 LYS A N 1
ATOM 2558 C CA . LYS A 1 354 ? 25.814 28.622 15.108 1.00 34.93 333 LYS A CA 1
ATOM 2559 C C . LYS A 1 354 ? 25.134 27.468 14.379 1.00 40.21 333 LYS A C 1
ATOM 2560 O O . LYS A 1 354 ? 25.203 27.422 13.162 1.00 41.92 333 LYS A O 1
ATOM 2566 N N . GLN A 1 355 ? 24.486 26.542 15.111 1.00 36.02 334 GLN A N 1
ATOM 2567 C CA . GLN A 1 355 ? 23.775 25.398 14.524 1.00 35.99 334 GLN A CA 1
ATOM 2568 C C . GLN A 1 355 ? 22.480 25.859 13.860 1.00 39.08 334 GLN A C 1
ATOM 2569 O O . GLN A 1 355 ? 21.993 25.196 12.948 1.00 40.51 334 GLN A O 1
ATOM 2575 N N . TYR A 1 356 ? 21.942 27.001 14.311 1.00 33.79 335 TYR A N 1
ATOM 2576 C CA . TYR A 1 356 ? 20.669 27.570 13.863 1.00 34.67 335 TYR A CA 1
ATOM 2577 C C . TYR A 1 356 ? 20.807 28.802 12.974 1.00 41.40 335 TYR A C 1
ATOM 2578 O O . TYR A 1 356 ? 19.929 29.037 12.141 1.00 40.47 335 TYR A O 1
ATOM 2587 N N . SER A 1 357 ? 21.874 29.599 13.154 1.00 39.64 336 SER A N 1
ATOM 2588 C CA . SER A 1 357 ? 22.033 30.849 12.401 1.00 38.98 336 SER A CA 1
ATOM 2589 C C . SER A 1 357 ? 23.492 31.220 12.116 1.00 43.65 336 SER A C 1
ATOM 2590 O O . SER A 1 357 ? 24.381 30.955 12.939 1.00 41.76 336 SER A O 1
ATOM 2593 N N . ARG A 1 358 ? 23.711 31.900 10.960 1.00 41.23 337 ARG A N 1
ATOM 2594 C CA . ARG A 1 358 ? 25.012 32.446 10.544 1.00 40.79 337 ARG A CA 1
ATOM 2595 C C . ARG A 1 358 ? 25.061 33.979 10.785 1.00 43.57 337 ARG A C 1
ATOM 2596 O O . ARG A 1 358 ? 26.105 34.590 10.534 1.00 45.39 337 ARG A O 1
ATOM 2604 N N . ASN A 1 359 ? 23.964 34.596 11.302 1.00 38.09 338 ASN A N 1
ATOM 2605 C CA . ASN A 1 359 ? 23.915 36.034 11.605 1.00 37.87 338 ASN A CA 1
ATOM 2606 C C . ASN A 1 359 ? 25.037 36.410 12.592 1.00 42.32 338 ASN A C 1
ATOM 2607 O O . ASN A 1 359 ? 25.382 35.635 13.493 1.00 42.14 338 ASN A O 1
ATOM 2612 N N . GLU A 1 360 ? 25.587 37.611 12.412 1.00 37.54 339 GLU A N 1
ATOM 2613 C CA . GLU A 1 360 ? 26.724 38.132 13.155 1.00 36.88 339 GLU A CA 1
ATOM 2614 C C . GLU A 1 360 ? 26.316 38.899 14.409 1.00 37.78 339 GLU A C 1
ATOM 2615 O O . GLU A 1 360 ? 27.150 39.643 14.955 1.00 38.24 339 GLU A O 1
ATOM 2621 N N . ILE A 1 361 ? 25.062 38.716 14.894 1.00 29.76 340 ILE A N 1
ATOM 2622 C CA . ILE A 1 361 ? 24.589 39.394 16.115 1.00 26.73 340 ILE A CA 1
ATOM 2623 C C . ILE A 1 361 ? 25.626 39.179 17.237 1.00 29.54 340 ILE A C 1
ATOM 2624 O O . ILE A 1 361 ? 26.175 38.077 17.389 1.00 28.39 340 ILE A O 1
ATOM 2629 N N . GLN A 1 362 ? 25.933 40.238 17.972 1.00 26.95 341 GLN A N 1
ATOM 2630 C CA . GLN A 1 362 ? 26.847 40.135 19.113 1.00 26.06 341 GLN A CA 1
ATOM 2631 C C . GLN A 1 362 ? 26.085 39.509 20.262 1.00 25.31 341 GLN A C 1
ATOM 2632 O O . GLN A 1 362 ? 25.041 40.031 20.659 1.00 23.48 341 GLN A O 1
ATOM 2638 N N . ILE A 1 363 ? 26.549 38.347 20.748 1.00 21.01 342 ILE A N 1
ATOM 2639 C CA . ILE A 1 363 ? 25.927 37.655 21.875 1.00 20.68 342 ILE A CA 1
ATOM 2640 C C . ILE A 1 363 ? 26.861 37.819 23.058 1.00 25.42 342 ILE A C 1
ATOM 2641 O O . ILE A 1 363 ? 27.994 37.320 23.033 1.00 25.16 342 ILE A O 1
ATOM 2646 N N . LYS A 1 364 ? 26.409 38.562 24.069 1.00 20.32 343 LYS A N 1
ATOM 2647 C CA . LYS A 1 364 ? 27.255 38.856 25.218 1.00 21.21 343 LYS A CA 1
ATOM 2648 C C . LYS A 1 364 ? 26.524 38.678 26.531 1.00 25.10 343 LYS A C 1
ATOM 2649 O O . LYS A 1 364 ? 25.299 38.601 26.566 1.00 23.45 343 LYS A O 1
ATOM 2655 N N . LEU A 1 365 ? 27.283 38.646 27.619 1.00 22.50 344 LEU A N 1
ATOM 2656 C CA . LEU A 1 365 ? 26.713 38.702 28.948 1.00 22.13 344 LEU A CA 1
ATOM 2657 C C . LEU A 1 365 ? 26.574 40.185 29.279 1.00 25.47 344 LEU A C 1
ATOM 2658 O O . LEU A 1 365 ? 27.199 41.027 28.616 1.00 21.61 344 LEU A O 1
ATOM 2663 N N . THR A 1 366 ? 25.780 40.511 30.307 1.00 22.71 345 THR A N 1
ATOM 2664 C CA . THR A 1 366 ? 25.592 41.872 30.788 1.00 22.15 345 THR A CA 1
ATOM 2665 C C . THR A 1 366 ? 26.953 42.575 30.904 1.00 26.29 345 THR A C 1
ATOM 2666 O O . THR A 1 366 ? 27.937 41.938 31.283 1.00 25.95 345 THR A O 1
ATOM 2670 N N . SER A 1 367 ? 27.009 43.869 30.577 1.00 23.75 346 SER A N 1
ATOM 2671 C CA . SER A 1 367 ? 28.254 44.630 30.615 1.00 23.77 346 SER A CA 1
ATOM 2672 C C . SER A 1 367 ? 28.635 45.006 32.024 1.00 27.95 346 SER A C 1
ATOM 2673 O O . SER A 1 367 ? 29.780 45.405 32.245 1.00 28.56 346 SER A O 1
ATOM 2676 N N . ASN A 1 368 ? 27.699 44.869 32.992 1.00 23.51 347 ASN A N 1
ATOM 2677 C CA . ASN A 1 368 ? 27.989 45.202 34.377 1.00 22.94 347 ASN A CA 1
ATOM 2678 C C . ASN A 1 368 ? 27.102 44.348 35.305 1.00 27.10 347 ASN A C 1
ATOM 2679 O O . ASN A 1 368 ? 25.940 44.698 35.565 1.00 24.82 347 ASN A O 1
ATOM 2684 N N . VAL A 1 369 ? 27.645 43.221 35.801 1.00 24.33 348 VAL A N 1
ATOM 2685 C CA . VAL A 1 369 ? 26.873 42.289 36.634 1.00 24.74 348 VAL A CA 1
ATOM 2686 C C . VAL A 1 369 ? 26.276 43.015 37.853 1.00 29.38 348 VAL A C 1
ATOM 2687 O O . VAL A 1 369 ? 25.066 42.954 38.089 1.00 29.14 348 VAL A O 1
ATOM 2691 N N . LYS A 1 370 ? 27.121 43.719 38.593 1.00 25.95 349 LYS A N 1
ATOM 2692 C CA . LYS A 1 370 ? 26.711 44.371 39.814 1.00 27.86 349 LYS A CA 1
ATOM 2693 C C . LYS A 1 370 ? 25.823 45.604 39.607 1.00 30.77 349 LYS A C 1
ATOM 2694 O O . LYS A 1 370 ? 24.923 45.820 40.412 1.00 30.45 349 LYS A O 1
ATOM 2700 N N . PHE A 1 371 ? 26.083 46.433 38.583 1.00 25.31 350 PHE A N 1
ATOM 2701 C CA . PHE A 1 371 ? 25.408 47.712 38.538 1.00 24.34 350 PHE A CA 1
ATOM 2702 C C . PHE A 1 371 ? 24.633 48.103 37.272 1.00 27.82 350 PHE A C 1
ATOM 2703 O O . PHE A 1 371 ? 24.083 49.206 37.267 1.00 27.06 350 PHE A O 1
ATOM 2711 N N . ALA A 1 372 ? 24.543 47.250 36.243 1.00 23.86 351 ALA A N 1
ATOM 2712 C CA . ALA A 1 372 ? 23.803 47.644 35.025 1.00 23.30 351 ALA A CA 1
ATOM 2713 C C . ALA A 1 372 ? 22.379 48.177 35.329 1.00 25.29 351 ALA A C 1
ATOM 2714 O O . ALA A 1 372 ? 22.011 49.236 34.850 1.00 24.95 351 ALA A O 1
ATOM 2716 N N . THR A 1 373 ? 21.593 47.436 36.108 1.00 23.84 352 THR A N 1
ATOM 2717 C CA . THR A 1 373 ? 20.206 47.816 36.426 1.00 23.26 352 THR A CA 1
ATOM 2718 C C . THR A 1 373 ? 20.167 49.105 37.234 1.00 24.15 352 THR A C 1
ATOM 2719 O O . THR A 1 373 ? 19.433 50.021 36.878 1.00 22.50 352 THR A O 1
ATOM 2723 N N . LEU A 1 374 ? 20.967 49.174 38.315 1.00 22.42 353 LEU A N 1
ATOM 2724 C CA . LEU A 1 374 ? 21.045 50.345 39.184 1.00 21.82 353 LEU A CA 1
ATOM 2725 C C . LEU A 1 374 ? 21.466 51.594 38.407 1.00 25.83 353 LEU A C 1
ATOM 2726 O O . LEU A 1 374 ? 20.833 52.647 38.562 1.00 26.40 353 LEU A O 1
ATOM 2731 N N . LEU A 1 375 ? 22.498 51.479 37.548 1.00 22.12 354 LEU A N 1
ATOM 2732 C CA . LEU A 1 375 ? 22.980 52.627 36.756 1.00 22.15 354 LEU A CA 1
ATOM 2733 C C . LEU A 1 375 ? 21.977 52.998 35.653 1.00 24.79 354 LEU A C 1
ATOM 2734 O O . LEU A 1 375 ? 21.839 54.168 35.336 1.00 24.02 354 LEU A O 1
ATOM 2739 N N . GLY A 1 376 ? 21.226 52.023 35.140 1.00 21.09 355 GLY A N 1
ATOM 2740 C CA . GLY A 1 376 ? 20.160 52.323 34.188 1.00 20.27 355 GLY A CA 1
ATOM 2741 C C . GLY A 1 376 ? 19.085 53.161 34.894 1.00 25.18 355 GLY A C 1
ATOM 2742 O O . GLY A 1 376 ? 18.520 54.075 34.298 1.00 24.22 355 GLY A O 1
ATOM 2743 N N . GLY A 1 377 ? 18.842 52.863 36.185 1.00 21.87 356 GLY A N 1
ATOM 2744 C CA . GLY A 1 377 ? 17.921 53.601 37.045 1.00 22.72 356 GLY A CA 1
ATOM 2745 C C . GLY A 1 377 ? 18.402 55.021 37.269 1.00 25.77 356 GLY A C 1
ATOM 2746 O O . GLY A 1 377 ? 17.619 55.970 37.173 1.00 22.61 356 GLY A O 1
ATOM 2747 N N . THR A 1 378 ? 19.719 55.188 37.505 1.00 23.40 357 THR A N 1
ATOM 2748 C CA . THR A 1 378 ? 20.338 56.502 37.630 1.00 23.54 357 THR A CA 1
ATOM 2749 C C . THR A 1 378 ? 20.058 57.345 36.366 1.00 27.36 357 THR A C 1
ATOM 2750 O O . THR A 1 378 ? 19.629 58.503 36.474 1.00 26.53 357 THR A O 1
ATOM 2754 N N . LEU A 1 379 ? 20.257 56.743 35.182 1.00 23.67 358 LEU A N 1
ATOM 2755 C CA . LEU A 1 379 ? 19.996 57.412 33.908 1.00 24.64 358 LEU A CA 1
ATOM 2756 C C . LEU A 1 379 ? 18.553 57.833 33.779 1.00 27.15 358 LEU A C 1
ATOM 2757 O O . LEU A 1 379 ? 18.291 58.949 33.350 1.00 27.92 358 LEU A O 1
ATOM 2762 N N . ALA A 1 380 ? 17.608 56.940 34.151 1.00 23.74 359 ALA A N 1
ATOM 2763 C CA . ALA A 1 380 ? 16.182 57.221 34.026 1.00 25.00 359 ALA A CA 1
ATOM 2764 C C . ALA A 1 380 ? 15.756 58.374 34.933 1.00 27.57 359 ALA A C 1
ATOM 2765 O O . ALA A 1 380 ? 14.943 59.201 34.517 1.00 26.53 359 ALA A O 1
ATOM 2767 N N . ILE A 1 381 ? 16.317 58.460 36.146 1.00 23.63 360 ILE A N 1
ATOM 2768 C CA . ILE A 1 381 ? 15.926 59.526 37.069 1.00 23.53 360 ILE A CA 1
ATOM 2769 C C . ILE A 1 381 ? 16.586 60.860 36.643 1.00 27.05 360 ILE A C 1
ATOM 2770 O O . ILE A 1 381 ? 15.961 61.901 36.784 1.00 26.47 360 ILE A O 1
ATOM 2775 N N . ILE A 1 382 ? 17.808 60.825 36.091 1.00 24.34 361 ILE A N 1
ATOM 2776 C CA . ILE A 1 382 ? 18.483 62.022 35.598 1.00 23.76 361 ILE A CA 1
ATOM 2777 C C . ILE A 1 382 ? 17.618 62.607 34.475 1.00 30.04 361 ILE A C 1
ATOM 2778 O O . ILE A 1 382 ? 17.287 63.794 34.501 1.00 30.50 361 ILE A O 1
ATOM 2783 N N . GLN A 1 383 ? 17.219 61.751 33.522 1.00 27.98 362 GLN A N 1
ATOM 2784 C CA . GLN A 1 383 ? 16.397 62.160 32.375 1.00 29.26 362 GLN A CA 1
ATOM 2785 C C . GLN A 1 383 ? 15.056 62.727 32.825 1.00 34.04 362 GLN A C 1
ATOM 2786 O O . GLN A 1 383 ? 14.638 63.767 32.321 1.00 31.87 362 GLN A O 1
ATOM 2792 N N . LYS A 1 384 ? 14.431 62.120 33.835 1.00 33.60 363 LYS A N 1
ATOM 2793 C CA . LYS A 1 384 ? 13.151 62.632 34.324 1.00 35.13 363 LYS A CA 1
ATOM 2794 C C . LYS A 1 384 ? 13.262 63.982 35.025 1.00 38.48 363 LYS A C 1
ATOM 2795 O O . LYS A 1 384 ? 12.479 64.873 34.702 1.00 39.50 363 LYS A O 1
ATOM 2801 N N . VAL A 1 385 ? 14.179 64.136 35.992 1.00 34.00 364 VAL A N 1
ATOM 2802 C CA . VAL A 1 385 ? 14.275 65.376 36.756 1.00 35.28 364 VAL A CA 1
ATOM 2803 C C . VAL A 1 385 ? 14.666 66.555 35.851 1.00 41.13 364 VAL A C 1
ATOM 2804 O O . VAL A 1 385 ? 14.135 67.658 36.018 1.00 43.33 364 VAL A O 1
ATOM 2808 N N . LEU A 1 386 ? 15.565 66.313 34.890 1.00 36.70 365 LEU A N 1
ATOM 2809 C CA . LEU A 1 386 ? 16.038 67.344 33.981 1.00 37.26 365 LEU A CA 1
ATOM 2810 C C . LEU A 1 386 ? 15.079 67.589 32.820 1.00 40.43 365 LEU A C 1
ATOM 2811 O O . LEU A 1 386 ? 15.125 68.660 32.226 1.00 38.39 365 LEU A O 1
ATOM 2816 N N . GLN A 1 387 ? 14.233 66.587 32.481 1.00 36.75 366 GLN A N 1
ATOM 2817 C CA . GLN A 1 387 ? 13.285 66.596 31.361 1.00 37.53 366 GLN A CA 1
ATOM 2818 C C . GLN A 1 387 ? 14.089 66.697 30.067 1.00 42.74 366 GLN A C 1
ATOM 2819 O O . GLN A 1 387 ? 13.800 67.511 29.191 1.00 43.31 366 GLN A O 1
ATOM 2825 N N . ILE A 1 388 ? 15.148 65.870 29.993 1.00 38.16 367 ILE A N 1
ATOM 2826 C CA . ILE A 1 388 ? 16.071 65.762 28.869 1.00 38.34 367 ILE A CA 1
ATOM 2827 C C . ILE A 1 388 ? 16.136 64.308 28.459 1.00 40.06 367 ILE A C 1
ATOM 2828 O O . ILE A 1 388 ? 16.469 63.443 29.265 1.00 38.52 367 ILE A O 1
ATOM 2833 N N . ASN A 1 389 ? 15.844 64.058 27.214 1.00 37.45 368 ASN A N 1
ATOM 2834 C CA . ASN A 1 389 ? 15.951 62.737 26.656 1.00 38.17 368 ASN A CA 1
ATOM 2835 C C . ASN A 1 389 ? 17.319 62.600 26.030 1.00 39.85 368 ASN A C 1
ATOM 2836 O O . ASN A 1 389 ? 17.985 63.606 25.771 1.00 39.36 368 ASN A O 1
ATOM 2841 N N . ASP A 1 390 ? 17.741 61.354 25.785 1.00 34.48 369 ASP A N 1
ATOM 2842 C CA . ASP A 1 390 ? 18.993 61.003 25.117 1.00 32.92 369 ASP A CA 1
ATOM 2843 C C . ASP A 1 390 ? 20.212 61.501 25.848 1.00 32.49 369 ASP A C 1
ATOM 2844 O O . ASP A 1 390 ? 21.151 62.036 25.247 1.00 32.04 369 ASP A O 1
ATOM 2849 N N . ILE A 1 391 ? 20.253 61.235 27.137 1.00 27.98 370 ILE A N 1
ATOM 2850 C CA . ILE A 1 391 ? 21.490 61.445 27.861 1.00 27.06 370 ILE A CA 1
ATOM 2851 C C . ILE A 1 391 ? 22.265 60.118 27.660 1.00 31.15 370 ILE A C 1
ATOM 2852 O O . ILE A 1 391 ? 21.777 59.034 28.012 1.00 29.67 370 ILE A O 1
ATOM 2857 N N . TYR A 1 392 ? 23.427 60.214 26.999 1.00 29.65 371 TYR A N 1
ATOM 2858 C CA . TYR A 1 392 ? 24.245 59.065 26.621 1.00 29.39 371 TYR A CA 1
ATOM 2859 C C . TYR A 1 392 ? 25.377 58.759 27.610 1.00 34.56 371 TYR A C 1
ATOM 2860 O O . TYR A 1 392 ? 26.163 57.837 27.356 1.00 34.03 371 TYR A O 1
ATOM 2869 N N . LEU A 1 393 ? 25.402 59.468 28.757 1.00 29.92 372 LEU A N 1
ATOM 2870 C CA . LEU A 1 393 ? 26.374 59.296 29.839 1.00 28.89 372 LEU A CA 1
ATOM 2871 C C . LEU A 1 393 ? 26.591 57.817 30.177 1.00 32.61 372 LEU A C 1
ATOM 2872 O O . LEU A 1 393 ? 25.628 57.093 30.468 1.00 31.86 372 LEU A O 1
ATOM 2877 N N . ASP A 1 394 ? 27.857 57.378 30.137 1.00 28.29 373 ASP A N 1
ATOM 2878 C CA . ASP A 1 394 ? 28.259 56.018 30.467 1.00 28.57 373 ASP A CA 1
ATOM 2879 C C . ASP A 1 394 ? 28.975 56.026 31.823 1.00 32.48 373 ASP A C 1
ATOM 2880 O O . ASP A 1 394 ? 30.180 56.289 31.901 1.00 30.55 373 ASP A O 1
ATOM 2885 N N . ILE A 1 395 ? 28.213 55.764 32.896 1.00 30.68 374 ILE A N 1
ATOM 2886 C CA . ILE A 1 395 ? 28.744 55.811 34.259 1.00 30.48 374 ILE A CA 1
ATOM 2887 C C . ILE A 1 395 ? 29.623 54.585 34.504 1.00 36.44 374 ILE A C 1
ATOM 2888 O O . ILE A 1 395 ? 29.159 53.446 34.400 1.00 33.65 374 ILE A O 1
ATOM 2893 N N . LYS A 1 396 ? 30.880 54.820 34.845 1.00 37.91 375 LYS A N 1
ATOM 2894 C CA . LYS A 1 396 ? 31.783 53.703 35.095 1.00 40.50 375 LYS A CA 1
ATOM 2895 C C . LYS A 1 396 ? 31.845 53.402 36.601 1.00 48.01 375 LYS A C 1
ATOM 2896 O O . LYS A 1 396 ? 32.216 54.265 37.407 1.00 49.09 375 LYS A O 1
ATOM 2902 N N . ALA A 1 397 ? 31.436 52.179 36.971 1.00 45.35 376 ALA A N 1
ATOM 2903 C CA . ALA A 1 397 ? 31.417 51.671 38.344 1.00 47.96 376 ALA A CA 1
ATOM 2904 C C . ALA A 1 397 ? 31.505 50.131 38.372 1.00 58.61 376 ALA A C 1
ATOM 2905 O O . ALA A 1 397 ? 30.975 49.471 37.448 1.00 48.23 376 ALA A O 1
ATOM 2908 N N . ASP B 1 24 ? 13.857 73.053 8.047 1.00 79.27 3 ASP B N 1
ATOM 2909 C CA . ASP B 1 24 ? 13.440 73.314 6.672 1.00 76.08 3 ASP B CA 1
ATOM 2910 C C . ASP B 1 24 ? 11.929 73.530 6.641 1.00 75.76 3 ASP B C 1
ATOM 2911 O O . ASP B 1 24 ? 11.145 72.594 6.467 1.00 73.09 3 ASP B O 1
ATOM 2916 N N . ASN B 1 25 ? 11.536 74.792 6.821 1.00 72.00 4 ASN B N 1
ATOM 2917 C CA . ASN B 1 25 ? 10.149 75.250 6.856 1.00 69.25 4 ASN B CA 1
ATOM 2918 C C . ASN B 1 25 ? 9.454 75.023 5.510 1.00 69.54 4 ASN B C 1
ATOM 2919 O O . ASN B 1 25 ? 8.245 74.782 5.493 1.00 67.46 4 ASN B O 1
ATOM 2924 N N . GLU B 1 26 ? 10.218 75.076 4.399 1.00 65.34 5 GLU B N 1
ATOM 2925 C CA . GLU B 1 26 ? 9.744 74.771 3.046 1.00 62.95 5 GLU B CA 1
ATOM 2926 C C . GLU B 1 26 ? 9.254 73.296 2.993 1.00 62.68 5 GLU B C 1
ATOM 2927 O O . GLU B 1 26 ? 8.184 73.045 2.439 1.00 60.37 5 GLU B O 1
ATOM 2933 N N . LYS B 1 27 ? 10.003 72.347 3.636 1.00 58.67 6 LYS B N 1
ATOM 2934 C CA . LYS B 1 27 ? 9.658 70.921 3.746 1.00 57.18 6 LYS B CA 1
ATOM 2935 C C . LYS B 1 27 ? 8.462 70.732 4.686 1.00 59.72 6 LYS B C 1
ATOM 2936 O O . LYS B 1 27 ? 7.588 69.924 4.382 1.00 56.47 6 LYS B O 1
ATOM 2942 N N . ARG B 1 28 ? 8.408 71.495 5.811 1.00 58.21 7 ARG B N 1
ATOM 2943 C CA . ARG B 1 28 ? 7.301 71.434 6.784 1.00 57.77 7 ARG B CA 1
ATOM 2944 C C . ARG B 1 28 ? 5.958 71.831 6.151 1.00 59.04 7 ARG B C 1
ATOM 2945 O O . ARG B 1 28 ? 4.965 71.150 6.381 1.00 58.88 7 ARG B O 1
ATOM 2953 N N . VAL B 1 29 ? 5.931 72.916 5.364 1.00 53.98 8 VAL B N 1
ATOM 2954 C CA . VAL B 1 29 ? 4.724 73.412 4.690 1.00 52.54 8 VAL B CA 1
ATOM 2955 C C . VAL B 1 29 ? 4.272 72.401 3.647 1.00 54.67 8 VAL B C 1
ATOM 2956 O O . VAL B 1 29 ? 3.081 72.074 3.602 1.00 54.22 8 VAL B O 1
ATOM 2960 N N . LEU B 1 30 ? 5.220 71.884 2.835 1.00 50.61 9 LEU B N 1
ATOM 2961 C CA . LEU B 1 30 ? 4.908 70.869 1.828 1.00 48.74 9 LEU B CA 1
ATOM 2962 C C . LEU B 1 30 ? 4.318 69.631 2.499 1.00 51.73 9 LEU B C 1
ATOM 2963 O O . LEU B 1 30 ? 3.312 69.112 2.005 1.00 51.26 9 LEU B O 1
ATOM 2968 N N . ARG B 1 31 ? 4.896 69.204 3.655 1.00 48.07 10 ARG B N 1
ATOM 2969 C CA . ARG B 1 31 ? 4.412 68.037 4.418 1.00 47.95 10 ARG B CA 1
ATOM 2970 C C . ARG B 1 31 ? 2.966 68.282 4.916 1.00 51.52 10 ARG B C 1
ATOM 2971 O O . ARG B 1 31 ? 2.133 67.380 4.820 1.00 50.53 10 ARG B O 1
ATOM 2979 N N . GLU B 1 32 ? 2.663 69.509 5.394 1.00 49.45 11 GLU B N 1
ATOM 2980 C CA . GLU B 1 32 ? 1.306 69.875 5.839 1.00 49.68 11 GLU B CA 1
ATOM 2981 C C . GLU B 1 32 ? 0.281 69.720 4.718 1.00 51.33 11 GLU B C 1
ATOM 2982 O O . GLU B 1 32 ? -0.815 69.212 4.958 1.00 51.52 11 GLU B O 1
ATOM 2988 N N . ILE B 1 33 ? 0.657 70.141 3.497 1.00 46.86 12 ILE B N 1
ATOM 2989 C CA . ILE B 1 33 ? -0.202 70.102 2.309 1.00 46.65 12 ILE B CA 1
ATOM 2990 C C . ILE B 1 33 ? -0.464 68.637 1.932 1.00 50.24 12 ILE B C 1
ATOM 2991 O O . ILE B 1 33 ? -1.613 68.314 1.637 1.00 52.17 12 ILE B O 1
ATOM 2996 N N . TYR B 1 34 ? 0.560 67.753 1.997 1.00 45.61 13 TYR B N 1
ATOM 2997 C CA . TYR B 1 34 ? 0.392 66.313 1.750 1.00 46.19 13 TYR B CA 1
ATOM 2998 C C . TYR B 1 34 ? -0.531 65.666 2.786 1.00 54.62 13 TYR B C 1
ATOM 2999 O O . TYR B 1 34 ? -1.379 64.846 2.427 1.00 55.33 13 TYR B O 1
ATOM 3008 N N . ASN B 1 35 ? -0.351 66.040 4.075 1.00 53.98 14 ASN B N 1
ATOM 3009 C CA . ASN B 1 35 ? -1.055 65.454 5.225 1.00 56.80 14 ASN B CA 1
ATOM 3010 C C . ASN B 1 35 ? -2.480 65.983 5.451 1.00 64.36 14 ASN B C 1
ATOM 3011 O O . ASN B 1 35 ? -3.247 65.345 6.168 1.00 65.72 14 ASN B O 1
ATOM 3016 N N . HIS B 1 36 ? -2.829 67.123 4.848 1.00 61.19 15 HIS B N 1
ATOM 3017 C CA . HIS B 1 36 ? -4.145 67.756 4.959 1.00 64.25 15 HIS B CA 1
ATOM 3018 C C . HIS B 1 36 ? -4.521 68.223 3.559 1.00 70.14 15 HIS B C 1
ATOM 3019 O O . HIS B 1 36 ? -4.142 69.329 3.178 1.00 70.26 15 HIS B O 1
ATOM 3026 N N . HIS B 1 37 ? -5.054 67.298 2.738 1.00 67.55 16 HIS B N 1
ATOM 3027 C CA . HIS B 1 37 ? -5.386 67.415 1.307 1.00 68.24 16 HIS B CA 1
ATOM 3028 C C . HIS B 1 37 ? -5.594 68.853 0.804 1.00 71.65 16 HIS B C 1
ATOM 3029 O O . HIS B 1 37 ? -4.827 69.304 -0.053 1.00 70.14 16 HIS B O 1
ATOM 3036 N N . ASN B 1 38 ? -6.621 69.553 1.320 1.00 69.32 17 ASN B N 1
ATOM 3037 C CA . ASN B 1 38 ? -6.952 70.932 0.946 1.0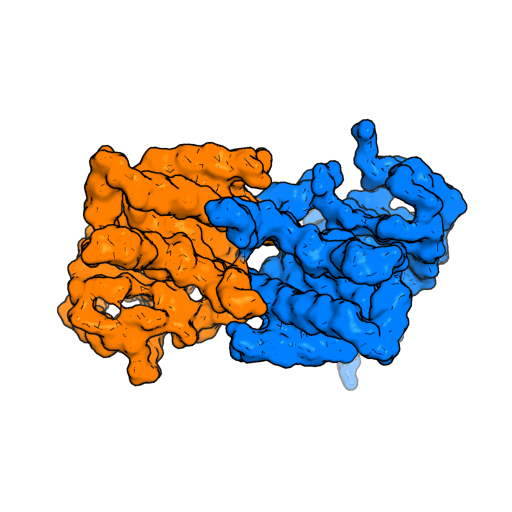0 69.27 17 ASN B CA 1
ATOM 3038 C C . ASN B 1 38 ? -6.927 71.769 2.206 1.00 72.46 17 ASN B C 1
ATOM 3039 O O . ASN B 1 38 ? -7.904 71.832 2.959 1.00 75.51 17 ASN B O 1
ATOM 3044 N N . ILE B 1 39 ? -5.767 72.344 2.465 1.00 64.71 18 ILE B N 1
ATOM 3045 C CA . ILE B 1 39 ? -5.480 73.128 3.651 1.00 63.70 18 ILE B CA 1
ATOM 3046 C C . ILE B 1 39 ? -5.276 74.583 3.259 1.00 67.45 18 ILE B C 1
ATOM 3047 O O . ILE B 1 39 ? -4.607 74.881 2.268 1.00 65.68 18 ILE B O 1
ATOM 3052 N N . SER B 1 40 ? -5.879 75.484 4.031 1.00 66.16 19 SER B N 1
ATOM 3053 C CA . SER B 1 40 ? -5.754 76.915 3.797 1.00 66.35 19 SER B CA 1
ATOM 3054 C C . SER B 1 40 ? -4.380 77.416 4.275 1.00 70.75 19 SER B C 1
ATOM 3055 O O . SER B 1 40 ? -3.731 76.750 5.091 1.00 69.22 19 SER B O 1
ATOM 3058 N N . ARG B 1 41 ? -3.961 78.611 3.785 1.00 69.09 20 ARG B N 1
ATOM 3059 C CA . ARG B 1 41 ? -2.697 79.279 4.147 1.00 68.52 20 ARG B CA 1
ATOM 3060 C C . ARG B 1 41 ? -2.676 79.613 5.650 1.00 72.17 20 ARG B C 1
ATOM 3061 O O . ARG B 1 41 ? -1.621 79.556 6.287 1.00 71.60 20 ARG B O 1
ATOM 3069 N N . THR B 1 42 ? -3.860 79.930 6.208 1.00 69.43 21 THR B N 1
ATOM 3070 C CA . THR B 1 42 ? -4.046 80.259 7.619 1.00 70.52 21 THR B CA 1
ATOM 3071 C C . THR B 1 42 ? -3.981 78.995 8.469 1.00 74.10 21 THR B C 1
ATOM 3072 O O . THR B 1 42 ? -3.378 79.041 9.544 1.00 75.07 21 THR B O 1
ATOM 3076 N N . GLN B 1 43 ? -4.567 77.865 7.993 1.00 68.98 22 GLN B N 1
ATOM 3077 C CA . GLN B 1 43 ? -4.518 76.596 8.720 1.00 68.37 22 GLN B CA 1
ATOM 3078 C C . GLN B 1 43 ? -3.078 76.064 8.775 1.00 68.66 22 GLN B C 1
ATOM 3079 O O . GLN B 1 43 ? -2.675 75.565 9.828 1.00 68.18 22 GLN B O 1
ATOM 3085 N N . ILE B 1 44 ? -2.298 76.196 7.665 1.00 62.93 23 ILE B N 1
ATOM 3086 C CA . ILE B 1 44 ? -0.880 75.772 7.651 1.00 61.85 23 ILE B CA 1
ATOM 3087 C C . ILE B 1 44 ? -0.124 76.570 8.719 1.00 67.88 23 ILE B C 1
ATOM 3088 O O . ILE B 1 44 ? 0.620 75.989 9.505 1.00 68.16 23 ILE B O 1
ATOM 3093 N N . SER B 1 45 ? -0.345 77.901 8.738 1.00 66.86 24 SER B N 1
ATOM 3094 C CA . SER B 1 45 ? 0.255 78.865 9.660 1.00 69.14 24 SER B CA 1
ATOM 3095 C C . SER B 1 45 ? -0.023 78.469 11.104 1.00 76.29 24 SER B C 1
ATOM 3096 O O . SER B 1 45 ? 0.896 78.446 11.920 1.00 76.23 24 SER B O 1
ATOM 3099 N N . LYS B 1 46 ? -1.286 78.109 11.393 1.00 76.17 25 LYS B N 1
ATOM 3100 C CA . LYS B 1 46 ? -1.759 77.674 12.707 1.00 79.20 25 LYS B CA 1
ATOM 3101 C C . LYS B 1 46 ? -1.151 76.325 13.102 1.00 83.05 25 LYS B C 1
ATOM 3102 O O . LYS B 1 46 ? -0.720 76.177 14.245 1.00 85.59 25 LYS B O 1
ATOM 3108 N N . ASN B 1 47 ? -1.111 75.351 12.170 1.00 76.80 26 ASN B N 1
ATOM 3109 C CA . ASN B 1 47 ? -0.566 74.018 12.452 1.00 76.79 26 ASN B CA 1
ATOM 3110 C C . ASN B 1 47 ? 0.935 74.033 12.739 1.00 80.40 26 ASN B C 1
ATOM 3111 O O . ASN B 1 47 ? 1.398 73.268 13.581 1.00 82.50 26 ASN B O 1
ATOM 3116 N N . LEU B 1 48 ? 1.685 74.890 12.046 1.00 75.21 27 LEU B N 1
ATOM 3117 C CA . LEU B 1 48 ? 3.140 74.951 12.157 1.00 75.59 27 LEU B CA 1
ATOM 3118 C C . LEU B 1 48 ? 3.654 76.018 13.113 1.00 83.69 27 LEU B C 1
ATOM 3119 O O . LEU B 1 48 ? 4.847 76.001 13.432 1.00 84.87 27 LEU B O 1
ATOM 3124 N N . GLU B 1 49 ? 2.768 76.930 13.574 1.00 81.74 28 GLU B N 1
ATOM 3125 C CA . GLU B 1 49 ? 3.081 78.055 14.465 1.00 84.31 28 GLU B CA 1
ATOM 3126 C C . GLU B 1 49 ? 4.146 78.946 13.807 1.00 87.61 28 GLU B C 1
ATOM 3127 O O . GLU B 1 49 ? 5.199 79.223 14.380 1.00 89.97 28 GLU B O 1
ATOM 3133 N N . ILE B 1 50 ? 3.878 79.316 12.554 1.00 81.21 29 ILE B N 1
ATOM 3134 C CA . ILE B 1 50 ? 4.704 80.188 11.725 1.00 80.74 29 ILE B CA 1
ATOM 3135 C C . ILE B 1 50 ? 3.774 81.287 11.218 1.00 85.41 29 ILE B C 1
ATOM 3136 O O . ILE B 1 50 ? 2.660 80.967 10.810 1.00 82.83 29 ILE B O 1
ATOM 3141 N N . ASN B 1 51 ? 4.217 82.568 11.245 1.00 85.18 30 ASN B N 1
ATOM 3142 C CA . ASN B 1 51 ? 3.417 83.721 10.811 1.00 85.70 30 ASN B CA 1
ATOM 3143 C C . ASN B 1 51 ? 2.956 83.592 9.351 1.00 89.20 30 ASN B C 1
ATOM 3144 O O . ASN B 1 51 ? 3.630 82.954 8.535 1.00 87.89 30 ASN B O 1
ATOM 3149 N N . LYS B 1 52 ? 1.794 84.207 9.046 1.00 86.23 31 LYS B N 1
ATOM 3150 C CA . LYS B 1 52 ? 1.116 84.200 7.743 1.00 84.80 31 LYS B CA 1
ATOM 3151 C C . LYS B 1 52 ? 2.000 84.709 6.604 1.00 87.69 31 LYS B C 1
ATOM 3152 O O . LYS B 1 52 ? 1.945 84.143 5.508 1.00 86.06 31 LYS B O 1
ATOM 3158 N N . ALA B 1 53 ? 2.804 85.766 6.865 1.00 84.80 32 ALA B N 1
ATOM 3159 C CA . ALA B 1 53 ? 3.717 86.383 5.898 1.00 85.16 32 ALA B CA 1
ATOM 3160 C C . ALA B 1 53 ? 4.788 85.389 5.450 1.00 87.21 32 ALA B C 1
ATOM 3161 O O . ALA B 1 53 ? 5.038 85.276 4.248 1.00 86.76 32 ALA B O 1
ATOM 3163 N N . THR B 1 54 ? 5.388 84.642 6.408 1.00 82.36 33 THR B N 1
ATOM 3164 C CA . THR B 1 54 ? 6.400 83.619 6.123 1.00 80.84 33 THR B CA 1
ATOM 3165 C C . THR B 1 54 ? 5.739 82.434 5.385 1.00 79.65 33 THR B C 1
ATOM 3166 O O . THR B 1 54 ? 6.334 81.907 4.445 1.00 77.90 33 THR B O 1
ATOM 3170 N N . ILE B 1 55 ? 4.503 82.053 5.771 1.00 73.99 34 ILE B N 1
ATOM 3171 C CA . ILE B 1 55 ? 3.790 80.951 5.106 1.00 71.52 34 ILE B CA 1
ATOM 3172 C C . ILE B 1 55 ? 3.484 81.351 3.653 1.00 74.53 34 ILE B C 1
ATOM 3173 O O . ILE B 1 55 ? 3.708 80.542 2.751 1.00 72.84 34 ILE B O 1
ATOM 3178 N N . SER B 1 56 ? 3.060 82.613 3.425 1.00 71.92 35 SER B N 1
ATOM 3179 C CA . SER B 1 56 ? 2.779 83.119 2.081 1.00 72.07 35 SER B CA 1
ATOM 3180 C C . SER B 1 56 ? 4.047 83.116 1.224 1.00 74.79 35 SER B C 1
ATOM 3181 O O . SER B 1 56 ? 3.978 82.729 0.061 1.00 75.00 35 SER B O 1
ATOM 3184 N N . SER B 1 57 ? 5.198 83.497 1.809 1.00 69.49 36 SER B N 1
ATOM 3185 C CA . SER B 1 57 ? 6.499 83.524 1.142 1.00 69.72 36 SER B CA 1
ATOM 3186 C C . SER B 1 57 ? 6.923 82.089 0.726 1.00 68.07 36 SER B C 1
ATOM 3187 O O . SER B 1 57 ? 7.254 81.854 -0.441 1.00 66.74 36 SER B O 1
ATOM 3190 N N . ILE B 1 58 ? 6.848 81.135 1.673 1.00 62.86 37 ILE B N 1
ATOM 3191 C CA . ILE B 1 58 ? 7.177 79.715 1.449 1.00 60.96 37 ILE B CA 1
ATOM 3192 C C . ILE B 1 58 ? 6.267 79.126 0.350 1.00 63.92 37 ILE B C 1
ATOM 3193 O O . ILE B 1 58 ? 6.755 78.420 -0.541 1.00 63.89 37 ILE B O 1
ATOM 3198 N N . LEU B 1 59 ? 4.956 79.438 0.410 1.00 59.88 38 LEU B N 1
ATOM 3199 C CA . LEU B 1 59 ? 3.985 78.946 -0.564 1.00 59.36 38 LEU B CA 1
ATOM 3200 C C . LEU B 1 59 ? 4.274 79.475 -1.959 1.00 66.18 38 LEU B C 1
ATOM 3201 O O . LEU B 1 59 ? 4.144 78.714 -2.911 1.00 66.71 38 LEU B O 1
ATOM 3206 N N . ASN B 1 60 ? 4.699 80.750 -2.077 1.00 64.03 39 ASN B N 1
ATOM 3207 C CA . ASN B 1 60 ? 5.036 81.379 -3.354 1.00 66.31 39 ASN B CA 1
ATOM 3208 C C . ASN B 1 60 ? 6.247 80.687 -4.002 1.00 70.09 39 ASN B C 1
ATOM 3209 O O . ASN B 1 60 ? 6.229 80.492 -5.217 1.00 70.33 39 ASN B O 1
ATOM 3214 N N . LYS B 1 61 ? 7.252 80.255 -3.202 1.00 66.54 40 LYS B N 1
ATOM 3215 C CA . LYS B 1 61 ? 8.408 79.496 -3.714 1.00 67.18 40 LYS B CA 1
ATOM 3216 C C . LYS B 1 61 ? 7.950 78.092 -4.179 1.00 68.13 40 LYS B C 1
ATOM 3217 O O . LYS B 1 61 ? 8.333 77.642 -5.265 1.00 69.12 40 LYS B O 1
ATOM 3223 N N . LEU B 1 62 ? 7.099 77.425 -3.371 1.00 61.46 41 LEU B N 1
ATOM 3224 C CA . LEU B 1 62 ? 6.571 76.089 -3.682 1.00 59.12 41 LEU B CA 1
ATOM 3225 C C . LEU B 1 62 ? 5.673 76.148 -4.921 1.00 63.39 41 LEU B C 1
ATOM 3226 O O . LEU B 1 62 ? 5.745 75.244 -5.749 1.00 61.34 41 LEU B O 1
ATOM 3231 N N . LYS B 1 63 ? 4.886 77.244 -5.089 1.00 62.72 42 LYS B N 1
ATOM 3232 C CA . LYS B 1 63 ? 4.047 77.437 -6.280 1.00 64.39 42 LYS B CA 1
ATOM 3233 C C . LYS B 1 63 ? 4.918 77.693 -7.499 1.00 72.69 42 LYS B C 1
ATOM 3234 O O . LYS B 1 63 ? 4.613 77.189 -8.583 1.00 74.03 42 LYS B O 1
ATOM 3240 N N . TYR B 1 64 ? 6.003 78.477 -7.315 1.00 71.09 43 TYR B N 1
ATOM 3241 C CA . TYR B 1 64 ? 6.962 78.845 -8.357 1.00 74.75 43 TYR B CA 1
ATOM 3242 C C . TYR B 1 64 ? 7.665 77.600 -8.908 1.00 76.36 43 TYR B C 1
ATOM 3243 O O . TYR B 1 64 ? 7.902 77.513 -10.113 1.00 78.40 43 TYR B O 1
ATOM 3252 N N . LYS B 1 65 ? 7.967 76.634 -8.024 1.00 68.94 44 LYS B N 1
ATOM 3253 C CA . LYS B 1 65 ? 8.618 75.368 -8.366 1.00 66.94 44 LYS B CA 1
ATOM 3254 C C . LYS B 1 65 ? 7.615 74.339 -8.933 1.00 67.25 44 LYS B C 1
ATOM 3255 O O . LYS B 1 65 ? 8.029 73.233 -9.294 1.00 66.55 44 LYS B O 1
ATOM 3261 N N . SER B 1 66 ? 6.305 74.710 -9.017 1.00 60.89 45 SER B N 1
ATOM 3262 C CA . SER B 1 66 ? 5.190 73.882 -9.515 1.00 59.03 45 SER B CA 1
ATOM 3263 C C . SER B 1 66 ? 4.915 72.642 -8.597 1.00 58.10 45 SER B C 1
ATOM 3264 O O . SER B 1 66 ? 4.282 71.669 -9.028 1.00 56.63 45 SER B O 1
ATOM 3267 N N . LEU B 1 67 ? 5.342 72.708 -7.329 1.00 51.19 46 LEU B N 1
ATOM 3268 C CA . LEU B 1 67 ? 5.132 71.624 -6.365 1.00 47.68 46 LEU B CA 1
ATOM 3269 C C . LEU B 1 67 ? 3.739 71.686 -5.739 1.00 51.35 46 LEU B C 1
ATOM 3270 O O . LEU B 1 67 ? 3.204 70.664 -5.321 1.00 47.70 46 LEU B O 1
ATOM 3275 N N . VAL B 1 68 ? 3.175 72.896 -5.647 1.00 51.60 47 VAL B N 1
ATOM 3276 C CA . VAL B 1 68 ? 1.900 73.199 -5.005 1.00 52.00 47 VAL B CA 1
ATOM 3277 C C . VAL B 1 68 ? 1.027 74.053 -5.959 1.00 59.16 47 VAL B C 1
ATOM 3278 O O . VAL B 1 68 ? 1.554 74.881 -6.703 1.00 59.66 47 VAL B O 1
ATOM 3282 N N . ASN B 1 69 ? -0.302 73.821 -5.939 1.00 57.59 48 ASN B N 1
ATOM 3283 C CA . ASN B 1 69 ? -1.309 74.560 -6.712 1.00 60.87 48 ASN B CA 1
ATOM 3284 C C . ASN B 1 69 ? -2.427 75.031 -5.798 1.00 66.99 48 ASN B C 1
ATOM 3285 O O . ASN B 1 69 ? -2.695 74.397 -4.775 1.00 66.68 48 ASN B O 1
ATOM 3290 N N . GLU B 1 70 ? -3.094 76.116 -6.182 1.00 66.75 49 GLU B N 1
ATOM 3291 C CA . GLU B 1 70 ? -4.230 76.692 -5.457 1.00 68.03 49 GLU B CA 1
ATOM 3292 C C . GLU B 1 70 ? -5.542 76.125 -5.987 1.00 74.08 49 GLU B C 1
ATOM 3293 O O . GLU B 1 70 ? -5.669 75.887 -7.188 1.00 75.41 49 GLU B O 1
ATOM 3299 N N . VAL B 1 71 ? -6.518 75.921 -5.088 1.00 71.37 50 VAL B N 1
ATOM 3300 C CA . VAL B 1 71 ? -7.845 75.384 -5.409 1.00 100.51 50 VAL B CA 1
ATOM 3301 C C . VAL B 1 71 ? -8.893 76.424 -5.018 1.00 132.52 50 VAL B C 1
ATOM 3302 O O . VAL B 1 71 ? -9.720 76.795 -5.844 1.00 107.45 50 VAL B O 1
ATOM 3306 N N . ILE B 1 85 ? -7.742 80.076 -1.790 1.00 79.53 64 ILE B N 1
ATOM 3307 C CA . ILE B 1 85 ? -7.981 79.850 -0.365 1.00 77.76 64 ILE B CA 1
ATOM 3308 C C . ILE B 1 85 ? -7.279 78.554 0.090 1.00 76.06 64 ILE B C 1
ATOM 3309 O O . ILE B 1 85 ? -6.544 78.585 1.077 1.00 74.20 64 ILE B O 1
ATOM 3314 N N . LEU B 1 86 ? -7.522 77.426 -0.618 1.00 70.35 65 LEU B N 1
ATOM 3315 C CA . LEU B 1 86 ? -7.001 76.085 -0.281 1.00 66.71 65 LEU B CA 1
ATOM 3316 C C . LEU B 1 86 ? -5.797 75.662 -1.142 1.00 65.99 65 LEU B C 1
ATOM 3317 O O . LEU B 1 86 ? -5.732 75.970 -2.333 1.00 65.40 65 LEU B O 1
ATOM 3322 N N . LEU B 1 87 ? -4.863 74.919 -0.532 1.00 60.42 66 LEU B N 1
ATOM 3323 C CA . LEU B 1 87 ? -3.662 74.448 -1.222 1.00 58.42 66 LEU B CA 1
ATOM 3324 C C . LEU B 1 87 ? -3.629 72.939 -1.366 1.00 59.69 66 LEU B C 1
ATOM 3325 O O . LEU B 1 87 ? -3.991 72.189 -0.460 1.00 59.22 66 LEU B O 1
ATOM 3330 N N . LYS B 1 88 ? -3.185 72.516 -2.540 1.00 53.99 67 LYS B N 1
ATOM 3331 C CA . LYS B 1 88 ? -3.090 71.132 -2.942 1.00 52.31 67 LYS B CA 1
ATOM 3332 C C . LYS B 1 88 ? -1.693 70.850 -3.491 1.00 52.82 67 LYS B C 1
ATOM 3333 O O . LYS B 1 88 ? -1.043 71.743 -4.040 1.00 53.24 67 LYS B O 1
ATOM 3339 N N . VAL B 1 89 ? -1.215 69.623 -3.310 1.00 47.34 68 VAL B N 1
ATOM 3340 C CA . VAL B 1 89 ? 0.031 69.169 -3.909 1.00 44.40 68 VAL B CA 1
ATOM 3341 C C . VAL B 1 89 ? -0.263 69.070 -5.413 1.00 48.19 68 VAL B C 1
ATOM 3342 O O . VAL B 1 89 ? -1.272 68.453 -5.811 1.00 48.63 68 VAL B O 1
ATOM 3346 N N . ASN B 1 90 ? 0.571 69.726 -6.233 1.00 49.22 69 ASN B N 1
ATOM 3347 C CA . ASN B 1 90 ? 0.358 69.692 -7.663 1.00 46.80 69 ASN B CA 1
ATOM 3348 C C . ASN B 1 90 ? 0.609 68.285 -8.168 1.00 44.87 69 ASN B C 1
ATOM 3349 O O . ASN B 1 90 ? 1.757 67.875 -8.303 1.00 43.29 69 ASN B O 1
ATOM 3354 N N . HIS B 1 91 ? -0.480 67.539 -8.454 1.00 39.37 70 HIS B N 1
ATOM 3355 C CA . HIS B 1 91 ? -0.409 66.149 -8.922 1.00 36.20 70 HIS B CA 1
ATOM 3356 C C . HIS B 1 91 ? 0.307 66.048 -10.281 1.00 41.03 70 HIS B C 1
ATOM 3357 O O . HIS B 1 91 ? 0.898 65.012 -10.572 1.00 40.81 70 HIS B O 1
ATOM 3364 N N . LEU B 1 92 ? 0.312 67.130 -11.073 1.00 39.31 71 LEU B N 1
ATOM 3365 C CA . LEU B 1 92 ? 0.963 67.132 -12.387 1.00 39.76 71 LEU B CA 1
ATOM 3366 C C . LEU B 1 92 ? 2.456 67.521 -12.331 1.00 43.31 71 LEU B C 1
ATOM 3367 O O . LEU B 1 92 ? 3.076 67.686 -13.376 1.00 43.52 71 LEU B O 1
ATOM 3372 N N . TYR B 1 93 ? 3.051 67.633 -11.133 1.00 40.50 72 TYR B N 1
ATOM 3373 C CA . TYR B 1 93 ? 4.478 67.965 -11.052 1.00 41.40 72 TYR B CA 1
ATOM 3374 C C . TYR B 1 93 ? 5.324 66.868 -11.701 1.00 43.88 72 TYR B C 1
ATOM 3375 O O . TYR B 1 93 ? 6.312 67.143 -12.377 1.00 45.26 72 TYR B O 1
ATOM 3384 N N . GLY B 1 94 ? 4.909 65.636 -11.478 1.00 37.63 73 GLY B N 1
ATOM 3385 C CA . GLY B 1 94 ? 5.562 64.450 -11.995 1.00 36.23 73 GLY B CA 1
ATOM 3386 C C . GLY B 1 94 ? 4.825 63.231 -11.498 1.00 37.99 73 GLY B C 1
ATOM 3387 O O . GLY B 1 94 ? 3.761 63.357 -10.881 1.00 35.82 73 GLY B O 1
ATOM 3388 N N . TYR B 1 95 ? 5.375 62.046 -11.763 1.00 32.84 74 TYR B N 1
ATOM 3389 C CA . TYR B 1 95 ? 4.730 60.828 -11.289 1.00 31.34 74 TYR B CA 1
ATOM 3390 C C . TYR B 1 95 ? 5.762 59.845 -10.757 1.00 34.73 74 TYR B C 1
ATOM 3391 O O . TYR B 1 95 ? 6.960 59.976 -11.023 1.00 35.51 74 TYR B O 1
ATOM 3400 N N . PHE B 1 96 ? 5.282 58.872 -9.976 1.00 30.30 75 PHE B N 1
ATOM 3401 C CA . PHE B 1 96 ? 6.103 57.818 -9.408 1.00 29.80 75 PHE B CA 1
ATOM 3402 C C . PHE B 1 96 ? 5.637 56.488 -9.914 1.00 33.82 75 PHE B C 1
ATOM 3403 O O . PHE B 1 96 ? 4.475 56.341 -10.308 1.00 32.03 75 PHE B O 1
ATOM 3411 N N . ILE B 1 97 ? 6.522 55.494 -9.848 1.00 30.42 76 ILE B N 1
ATOM 3412 C CA . ILE B 1 97 ? 6.134 54.128 -10.152 1.00 29.49 76 ILE B CA 1
ATOM 3413 C C . ILE B 1 97 ? 6.352 53.302 -8.888 1.00 32.94 76 ILE B C 1
ATOM 3414 O O . ILE B 1 97 ? 7.411 53.395 -8.267 1.00 33.71 76 ILE B O 1
ATOM 3419 N N . SER B 1 98 ? 5.346 52.510 -8.499 1.00 29.61 77 SER B N 1
ATOM 3420 C CA . SER B 1 98 ? 5.460 51.569 -7.394 1.00 29.46 77 SER B CA 1
ATOM 3421 C C . SER B 1 98 ? 5.349 50.153 -7.980 1.00 33.62 77 SER B C 1
ATOM 3422 O O . SER B 1 98 ? 4.371 49.840 -8.669 1.00 31.75 77 SER B O 1
ATOM 3425 N N . LEU B 1 99 ? 6.392 49.345 -7.781 1.00 29.90 78 LEU B N 1
ATOM 3426 C CA . LEU B 1 99 ? 6.446 47.966 -8.288 1.00 30.01 78 LEU B CA 1
ATOM 3427 C C . LEU B 1 99 ? 6.313 46.952 -7.164 1.00 34.63 78 LEU B C 1
ATOM 3428 O O . LEU B 1 99 ? 6.918 47.128 -6.109 1.00 35.34 78 LEU B O 1
ATOM 3433 N N . ASP B 1 100 ? 5.579 45.870 -7.399 1.00 29.92 79 ASP B N 1
ATOM 3434 C CA . ASP B 1 100 ? 5.492 44.770 -6.439 1.00 28.16 79 ASP B CA 1
ATOM 3435 C C . ASP B 1 100 ? 5.874 43.484 -7.173 1.00 35.55 79 ASP B C 1
ATOM 3436 O O . ASP B 1 100 ? 5.252 43.114 -8.182 1.00 35.17 79 ASP B O 1
ATOM 3441 N N . LEU B 1 101 ? 6.975 42.879 -6.735 1.00 33.57 80 LEU B N 1
ATOM 3442 C CA . LEU B 1 101 ? 7.491 41.656 -7.347 1.00 34.90 80 LEU B CA 1
ATOM 3443 C C . LEU B 1 101 ? 6.941 40.477 -6.549 1.00 39.48 80 LEU B C 1
ATOM 3444 O O . LEU B 1 101 ? 7.419 40.181 -5.459 1.00 38.97 80 LEU B O 1
ATOM 3449 N N . THR B 1 102 ? 5.837 39.893 -7.036 1.00 35.55 81 THR B N 1
ATOM 3450 C CA . THR B 1 102 ? 5.172 38.795 -6.334 1.00 35.66 81 THR B CA 1
ATOM 3451 C C . THR B 1 102 ? 5.763 37.464 -6.824 1.00 41.91 81 THR B C 1
ATOM 3452 O O . THR B 1 102 ? 6.693 37.462 -7.645 1.00 41.63 81 THR B O 1
ATOM 3456 N N . TYR B 1 103 ? 5.228 36.340 -6.331 1.00 41.19 82 TYR B N 1
ATOM 3457 C CA . TYR B 1 103 ? 5.699 35.019 -6.736 1.00 44.00 82 TYR B CA 1
ATOM 3458 C C . TYR B 1 103 ? 5.438 34.787 -8.235 1.00 47.76 82 TYR B C 1
ATOM 3459 O O . TYR B 1 103 ? 6.294 34.229 -8.927 1.00 47.18 82 TYR B O 1
ATOM 3468 N N . SER B 1 104 ? 4.283 35.267 -8.743 1.00 43.98 83 SER B N 1
ATOM 3469 C CA . SER B 1 104 ? 3.871 34.976 -10.114 1.00 44.92 83 SER B CA 1
ATOM 3470 C C . SER B 1 104 ? 3.657 36.202 -11.001 1.00 43.24 83 SER B C 1
ATOM 3471 O O . SER B 1 104 ? 3.289 36.032 -12.169 1.00 42.15 83 SER B O 1
ATOM 3474 N N . SER B 1 105 ? 3.913 37.418 -10.493 1.00 36.72 84 SER B N 1
ATOM 3475 C CA . SER B 1 105 ? 3.644 38.603 -11.298 1.00 35.37 84 SER B CA 1
ATOM 3476 C C . SER B 1 105 ? 4.514 39.809 -10.961 1.00 37.42 84 SER B C 1
ATOM 3477 O O . SER B 1 105 ? 5.184 39.859 -9.930 1.00 35.70 84 SER B O 1
ATOM 3480 N N . VAL B 1 106 ? 4.494 40.775 -11.862 1.00 34.30 85 VAL B N 1
ATOM 3481 C CA . VAL B 1 106 ? 5.107 42.082 -11.678 1.00 33.54 85 VAL B CA 1
ATOM 3482 C C . VAL B 1 106 ? 3.949 43.063 -11.666 1.00 36.23 85 VAL B C 1
ATOM 3483 O O . VAL B 1 106 ? 3.279 43.233 -12.687 1.00 35.24 85 VAL B O 1
ATOM 3487 N N . GLU B 1 107 ? 3.652 43.619 -10.495 1.00 31.77 86 GLU B N 1
ATOM 3488 C CA . GLU B 1 107 ? 2.587 44.614 -10.313 1.00 30.70 86 GLU B CA 1
ATOM 3489 C C . GLU B 1 107 ? 3.185 45.980 -10.545 1.00 34.59 86 GLU B C 1
ATOM 3490 O O . GLU B 1 107 ? 4.224 46.297 -9.962 1.00 33.67 86 GLU B O 1
ATOM 3496 N N . VAL B 1 108 ? 2.564 46.777 -11.421 1.00 31.22 87 VAL B N 1
ATOM 3497 C CA . VAL B 1 108 ? 3.072 48.103 -11.768 1.00 32.21 87 VAL B CA 1
ATOM 3498 C C . VAL B 1 108 ? 1.989 49.129 -11.476 1.00 36.38 87 VAL B C 1
ATOM 3499 O O . VAL B 1 108 ? 0.968 49.164 -12.183 1.00 36.99 87 VAL B O 1
ATOM 3503 N N . MET B 1 109 ? 2.248 50.015 -10.492 1.00 29.95 88 MET B N 1
ATOM 3504 C CA . MET B 1 109 ? 1.343 51.114 -10.164 1.00 27.82 88 MET B CA 1
ATOM 3505 C C . MET B 1 109 ? 1.999 52.450 -10.528 1.00 32.16 88 MET B C 1
ATOM 3506 O O . MET B 1 109 ? 3.168 52.658 -10.213 1.00 31.85 88 MET B O 1
ATOM 3511 N N . TYR B 1 110 ? 1.228 53.361 -11.138 1.00 30.00 89 TYR B N 1
ATOM 3512 C CA . TYR B 1 110 ? 1.644 54.732 -11.491 1.00 29.40 89 TYR B CA 1
ATOM 3513 C C . TYR B 1 110 ? 0.898 55.681 -10.584 1.00 32.88 89 TYR B C 1
ATOM 3514 O O . TYR B 1 110 ? -0.327 55.553 -10.456 1.00 33.31 89 TYR B O 1
ATOM 3523 N N . ASN B 1 111 ? 1.620 56.608 -9.936 1.00 27.56 90 ASN B N 1
ATOM 3524 C CA . ASN B 1 111 ? 1.013 57.579 -9.025 1.00 27.04 90 ASN B CA 1
ATOM 3525 C C . ASN B 1 111 ? 1.404 58.982 -9.377 1.00 31.92 90 ASN B C 1
ATOM 3526 O O . ASN B 1 111 ? 2.563 59.227 -9.697 1.00 32.37 90 ASN B O 1
ATOM 3531 N N . TYR B 1 112 ? 0.467 59.925 -9.246 1.00 28.65 91 TYR B N 1
ATOM 3532 C CA . TYR B 1 112 ? 0.781 61.341 -9.430 1.00 29.73 91 TYR B CA 1
ATOM 3533 C C . TYR B 1 112 ? 1.651 61.804 -8.266 1.00 35.16 91 TYR B C 1
ATOM 3534 O O . TYR B 1 112 ? 1.838 61.046 -7.289 1.00 33.99 91 TYR B O 1
ATOM 3543 N N . PHE B 1 113 ? 2.193 63.034 -8.366 1.00 32.47 92 PHE B N 1
ATOM 3544 C CA . PHE B 1 113 ? 3.060 63.610 -7.349 1.00 32.85 92 PHE B CA 1
ATOM 3545 C C . PHE B 1 113 ? 2.359 63.696 -5.974 1.00 38.70 92 PHE B C 1
ATOM 3546 O O . PHE B 1 113 ? 3.037 63.578 -4.935 1.00 38.63 92 PHE B O 1
ATOM 3554 N N . ASP B 1 114 ? 1.013 63.824 -5.964 1.00 33.70 93 ASP B N 1
ATOM 3555 C CA . ASP B 1 114 ? 0.226 63.855 -4.724 1.00 32.44 93 ASP B CA 1
ATOM 3556 C C . ASP B 1 114 ? -0.135 62.417 -4.216 1.00 35.98 93 ASP B C 1
ATOM 3557 O O . ASP B 1 114 ? -0.892 62.285 -3.249 1.00 35.31 93 ASP B O 1
ATOM 3562 N N . GLY B 1 115 ? 0.400 61.378 -4.863 1.00 32.65 94 GLY B N 1
ATOM 3563 C CA . GLY B 1 115 ? 0.162 59.995 -4.458 1.00 30.61 94 GLY B CA 1
ATOM 3564 C C . GLY B 1 115 ? -1.009 59.310 -5.119 1.00 33.91 94 GLY B C 1
ATOM 3565 O O . GLY B 1 115 ? -1.091 58.081 -5.075 1.00 34.56 94 GLY B O 1
ATOM 3566 N N . ASN B 1 116 ? -1.912 60.072 -5.761 1.00 32.59 95 ASN B N 1
ATOM 3567 C CA . ASN B 1 116 ? -3.100 59.495 -6.402 1.00 31.69 95 ASN B CA 1
ATOM 3568 C C . ASN B 1 116 ? -2.745 58.557 -7.528 1.00 31.95 95 ASN B C 1
ATOM 3569 O O . ASN B 1 116 ? -1.802 58.803 -8.279 1.00 28.21 95 ASN B O 1
ATOM 3574 N N . VAL B 1 117 ? -3.480 57.437 -7.587 1.00 30.30 96 VAL B N 1
ATOM 3575 C CA . VAL B 1 117 ? -3.301 56.378 -8.568 1.00 30.54 96 VAL B CA 1
ATOM 3576 C C . VAL B 1 117 ? -3.720 56.855 -9.951 1.00 35.60 96 VAL B C 1
ATOM 3577 O O . VAL B 1 117 ? -4.866 57.260 -10.144 1.00 35.95 96 VAL B O 1
ATOM 3581 N N . ILE B 1 118 ? -2.790 56.764 -10.917 1.00 31.64 97 ILE B N 1
ATOM 3582 C CA . ILE B 1 118 ? -3.069 57.060 -12.321 1.00 31.33 97 ILE B CA 1
ATOM 3583 C C . ILE B 1 118 ? -3.666 55.780 -12.924 1.00 34.35 97 ILE B C 1
ATOM 3584 O O . ILE B 1 118 ? -4.735 55.795 -13.521 1.00 32.62 97 ILE B O 1
ATOM 3589 N N . LYS B 1 119 ? -2.923 54.676 -12.796 1.00 31.39 98 LYS B N 1
ATOM 3590 C CA . LYS B 1 119 ? -3.267 53.372 -13.365 1.00 31.26 98 LYS B CA 1
ATOM 3591 C C . LYS B 1 119 ? -2.443 52.289 -12.701 1.00 36.27 98 LYS B C 1
ATOM 3592 O O . LYS B 1 119 ? -1.408 52.575 -12.094 1.00 34.80 98 LYS B O 1
ATOM 3598 N N . HIS B 1 120 ? -2.888 51.045 -12.840 1.00 35.65 99 HIS B N 1
ATOM 3599 C CA . HIS B 1 120 ? -2.195 49.883 -12.310 1.00 36.40 99 HIS B CA 1
ATOM 3600 C C . HIS B 1 120 ? -2.295 48.738 -13.311 1.00 39.74 99 HIS B C 1
ATOM 3601 O O . HIS B 1 120 ? -3.374 48.464 -13.838 1.00 38.27 99 HIS B O 1
ATOM 3608 N N . GLU B 1 121 ? -1.154 48.077 -13.577 1.00 36.52 100 GLU B N 1
ATOM 3609 C CA . GLU B 1 121 ? -1.030 46.953 -14.511 1.00 36.37 100 GLU B CA 1
ATOM 3610 C C . GLU B 1 121 ? -0.408 45.740 -13.822 1.00 39.42 100 GLU B C 1
ATOM 3611 O O . GLU B 1 121 ? 0.353 45.900 -12.869 1.00 37.30 100 GLU B O 1
ATOM 3617 N N . SER B 1 122 ? -0.762 44.531 -14.270 1.00 36.06 101 SER B N 1
ATOM 3618 C CA . SER B 1 122 ? -0.216 43.300 -13.699 1.00 35.91 101 SER B CA 1
ATOM 3619 C C . SER B 1 122 ? 0.323 42.426 -14.819 1.00 41.38 101 SER B C 1
ATOM 3620 O O . SER B 1 122 ? -0.409 42.098 -15.756 1.00 41.48 101 SER B O 1
ATOM 3623 N N . TYR B 1 123 ? 1.612 42.083 -14.746 1.00 36.30 102 TYR B N 1
ATOM 3624 C CA . TYR B 1 123 ? 2.258 41.273 -15.780 1.00 36.94 102 TYR B CA 1
ATOM 3625 C C . TYR B 1 123 ? 2.624 39.921 -15.251 1.00 41.02 102 TYR B C 1
ATOM 3626 O O . TYR B 1 123 ? 3.144 39.823 -14.137 1.00 38.58 102 TYR B O 1
ATOM 3635 N N . ASP B 1 124 ? 2.383 38.880 -16.061 1.00 40.35 103 ASP B N 1
ATOM 3636 C CA . ASP B 1 124 ? 2.730 37.511 -15.710 1.00 42.45 103 ASP B CA 1
ATOM 3637 C C . ASP B 1 124 ? 4.236 37.354 -15.629 1.00 48.09 103 ASP B C 1
ATOM 3638 O O . ASP B 1 124 ? 4.964 37.912 -16.447 1.00 46.92 103 ASP B O 1
ATOM 3643 N N . LEU B 1 125 ? 4.701 36.622 -14.629 1.00 49.44 104 LEU B N 1
ATOM 3644 C CA . LEU B 1 125 ? 6.123 36.350 -14.447 1.00 51.61 104 LEU B CA 1
ATOM 3645 C C . LEU B 1 125 ? 6.366 34.908 -14.925 1.00 60.18 104 LEU B C 1
ATOM 3646 O O . LEU B 1 125 ? 5.834 33.969 -14.320 1.00 59.88 104 LEU B O 1
ATOM 3651 N N . PRO B 1 126 ? 7.054 34.731 -16.086 1.00 60.81 105 PRO B N 1
ATOM 3652 C CA . PRO B 1 126 ? 7.216 33.380 -16.661 1.00 63.84 105 PRO B CA 1
ATOM 3653 C C . PRO B 1 126 ? 8.037 32.411 -15.816 1.00 70.12 105 PRO B C 1
ATOM 3654 O O . PRO B 1 126 ? 7.817 31.206 -15.925 1.00 72.79 105 PRO B O 1
ATOM 3658 N N . ASP B 1 127 ? 8.994 32.924 -15.015 1.00 64.95 106 ASP B N 1
ATOM 3659 C CA . ASP B 1 127 ? 9.879 32.126 -14.155 1.00 64.55 106 ASP B CA 1
ATOM 3660 C C . ASP B 1 127 ? 10.420 32.970 -13.001 1.00 65.71 106 ASP B C 1
ATOM 3661 O O . ASP B 1 127 ? 10.076 34.147 -12.884 1.00 63.93 106 ASP B O 1
ATOM 3666 N N . GLU B 1 128 ? 11.274 32.363 -12.159 1.00 62.09 107 GLU B N 1
ATOM 3667 C CA . GLU B 1 128 ? 11.874 32.955 -10.958 1.00 59.93 107 GLU B CA 1
ATOM 3668 C C . GLU B 1 128 ? 12.990 33.986 -11.247 1.00 62.81 107 GLU B C 1
ATOM 3669 O O . GLU B 1 128 ? 13.321 34.776 -10.362 1.00 61.35 107 GLU B O 1
ATOM 3675 N N . LYS B 1 129 ? 13.585 33.963 -12.454 1.00 59.50 108 LYS B N 1
ATOM 3676 C CA . LYS B 1 129 ? 14.733 34.807 -12.814 1.00 58.78 108 LYS B CA 1
ATOM 3677 C C . LYS B 1 129 ? 14.489 36.324 -12.678 1.00 59.12 108 LYS B C 1
ATOM 3678 O O . LYS B 1 129 ? 13.475 36.843 -13.134 1.00 56.69 108 LYS B O 1
ATOM 3684 N N . VAL B 1 130 ? 15.471 37.023 -12.063 1.00 55.24 109 VAL B N 1
ATOM 3685 C CA . VAL B 1 130 ? 15.507 38.480 -11.894 1.00 53.17 109 VAL B CA 1
ATOM 3686 C C . VAL B 1 130 ? 15.599 39.119 -13.302 1.00 56.32 109 VAL B C 1
ATOM 3687 O O . VAL B 1 130 ? 15.005 40.176 -13.534 1.00 55.22 109 VAL B O 1
ATOM 3691 N N . SER B 1 131 ? 16.275 38.428 -14.246 1.00 53.31 110 SER B N 1
ATOM 3692 C CA . SER B 1 131 ? 16.407 38.841 -15.648 1.00 54.33 110 SER B CA 1
ATOM 3693 C C . SER B 1 131 ? 15.026 38.937 -16.311 1.00 56.70 110 SER B C 1
ATOM 3694 O O . SER B 1 131 ? 14.788 39.872 -17.066 1.00 58.09 110 SER B O 1
ATOM 3697 N N . SER B 1 132 ? 14.101 38.015 -15.971 1.00 51.30 111 SER B N 1
ATOM 3698 C CA . SER B 1 132 ? 12.725 38.022 -16.488 1.00 50.07 111 SER B CA 1
ATOM 3699 C C . SER B 1 132 ? 11.930 39.204 -15.910 1.00 49.19 111 SER B C 1
ATOM 3700 O O . SER B 1 132 ? 11.080 39.767 -16.604 1.00 46.13 111 SER B O 1
ATOM 3703 N N . ILE B 1 133 ? 12.229 39.597 -14.649 1.00 43.55 112 ILE B N 1
ATOM 3704 C CA . ILE B 1 133 ? 11.587 40.759 -14.013 1.00 42.15 112 ILE B CA 1
ATOM 3705 C C . ILE B 1 133 ? 12.033 42.028 -14.759 1.00 49.66 112 ILE B C 1
ATOM 3706 O O . ILE B 1 133 ? 11.193 42.836 -15.150 1.00 50.18 112 ILE B O 1
ATOM 3711 N N . LEU B 1 134 ? 13.356 42.165 -14.982 1.00 49.24 113 LEU B N 1
ATOM 3712 C CA . LEU B 1 134 ? 13.976 43.309 -15.656 1.00 50.96 113 LEU B CA 1
ATOM 3713 C C . LEU B 1 134 ? 13.515 43.411 -17.100 1.00 55.89 113 LEU B C 1
ATOM 3714 O O . LEU B 1 134 ? 13.303 44.523 -17.588 1.00 56.06 113 LEU B O 1
ATOM 3719 N N . SER B 1 135 ? 13.298 42.256 -17.762 1.00 53.59 114 SER B N 1
ATOM 3720 C CA . SER B 1 135 ? 12.784 42.187 -19.135 1.00 54.58 114 SER B CA 1
ATOM 3721 C C . SER B 1 135 ? 11.363 42.794 -19.192 1.00 56.51 114 SER B C 1
ATOM 3722 O O . SER B 1 135 ? 11.076 43.579 -20.089 1.00 57.31 114 SER B O 1
ATOM 3725 N N . ILE B 1 136 ? 10.499 42.480 -18.192 1.00 50.50 115 ILE B N 1
ATOM 3726 C CA . ILE B 1 136 ? 9.137 43.036 -18.087 1.00 48.10 115 ILE B CA 1
ATOM 3727 C C . ILE B 1 136 ? 9.221 44.556 -17.879 1.00 50.55 115 ILE B C 1
ATOM 3728 O O . ILE B 1 136 ? 8.497 45.296 -18.552 1.00 50.23 115 ILE B O 1
ATOM 3733 N N . ILE B 1 137 ? 10.108 45.011 -16.958 1.00 47.11 116 ILE B N 1
ATOM 3734 C CA . ILE B 1 137 ? 10.310 46.432 -16.643 1.00 46.71 116 ILE B CA 1
ATOM 3735 C C . ILE B 1 137 ? 10.725 47.195 -17.924 1.00 53.58 116 ILE B C 1
ATOM 3736 O O . ILE B 1 137 ? 10.118 48.223 -18.238 1.00 52.58 116 ILE B O 1
ATOM 3741 N N . LYS B 1 138 ? 11.695 46.641 -18.689 1.00 52.37 117 LYS B N 1
ATOM 3742 C CA . LYS B 1 138 ? 12.202 47.226 -19.934 1.00 54.49 117 LYS B CA 1
ATOM 3743 C C . LYS B 1 138 ? 11.171 47.232 -21.070 1.00 61.72 117 LYS B C 1
ATOM 3744 O O . LYS B 1 138 ? 11.205 48.151 -21.895 1.00 63.41 117 LYS B O 1
ATOM 3750 N N . LYS B 1 139 ? 10.289 46.205 -21.139 1.00 58.07 118 LYS B N 1
ATOM 3751 C CA . LYS B 1 139 ? 9.293 46.048 -22.213 1.00 58.70 118 LYS B CA 1
ATOM 3752 C C . LYS B 1 139 ? 7.977 46.769 -21.965 1.00 60.73 118 LYS B C 1
ATOM 3753 O O . LYS B 1 139 ? 7.311 47.131 -22.938 1.00 61.21 118 LYS B O 1
ATOM 3759 N N . HIS B 1 140 ? 7.563 46.935 -20.692 1.00 54.07 119 HIS B N 1
ATOM 3760 C CA . HIS B 1 140 ? 6.251 47.511 -20.406 1.00 51.62 119 HIS B CA 1
ATOM 3761 C C . HIS B 1 140 ? 6.266 48.863 -19.696 1.00 52.57 119 HIS B C 1
ATOM 3762 O O . HIS B 1 140 ? 5.194 49.413 -19.448 1.00 51.60 119 HIS B O 1
ATOM 3769 N N . ILE B 1 141 ? 7.439 49.431 -19.424 1.00 48.52 120 ILE B N 1
ATOM 3770 C CA . ILE B 1 141 ? 7.507 50.753 -18.803 1.00 47.49 120 ILE B CA 1
ATOM 3771 C C . ILE B 1 141 ? 8.231 51.702 -19.755 1.00 54.43 120 ILE B C 1
ATOM 3772 O O . ILE B 1 141 ? 9.400 51.484 -20.075 1.00 56.39 120 ILE B O 1
ATOM 3777 N N . ASP B 1 142 ? 7.526 52.746 -20.212 1.00 50.79 121 ASP B N 1
ATOM 3778 C CA . ASP B 1 142 ? 8.101 53.771 -21.076 1.00 52.21 121 ASP B CA 1
ATOM 3779 C C . ASP B 1 142 ? 8.534 54.906 -20.166 1.00 57.03 121 ASP B C 1
ATOM 3780 O O . ASP B 1 142 ? 7.692 55.690 -19.729 1.00 55.94 121 ASP B O 1
ATOM 3785 N N . ILE B 1 143 ? 9.843 54.977 -19.849 1.00 55.85 122 ILE B N 1
ATOM 3786 C CA . ILE B 1 143 ? 10.401 55.969 -18.913 1.00 55.71 122 ILE B CA 1
ATOM 3787 C C . ILE B 1 143 ? 10.405 57.399 -19.480 1.00 59.94 122 ILE B C 1
ATOM 3788 O O . ILE B 1 143 ? 10.538 58.344 -18.697 1.00 59.98 122 ILE B O 1
ATOM 3793 N N . GLN B 1 144 ? 10.230 57.560 -20.806 1.00 56.51 123 GLN B N 1
ATOM 3794 C CA . GLN B 1 144 ? 10.203 58.864 -21.479 1.00 56.66 123 GLN B CA 1
ATOM 3795 C C . GLN B 1 144 ? 8.796 59.466 -21.468 1.00 56.33 123 GLN B C 1
ATOM 3796 O O . GLN B 1 144 ? 8.639 60.655 -21.758 1.00 56.67 123 GLN B O 1
ATOM 3802 N N . GLU B 1 145 ? 7.777 58.644 -21.151 1.00 48.76 124 GLU B N 1
ATOM 3803 C CA . GLU B 1 145 ? 6.371 59.046 -21.092 1.00 47.22 124 GLU B CA 1
ATOM 3804 C C . GLU B 1 145 ? 6.169 59.982 -19.907 1.00 48.25 124 GLU B C 1
ATOM 3805 O O . GLU B 1 145 ? 6.563 59.652 -18.792 1.00 45.93 124 GLU B O 1
ATOM 3811 N N . LYS B 1 146 ? 5.588 61.151 -20.155 1.00 44.18 125 LYS B N 1
ATOM 3812 C CA . LYS B 1 146 ? 5.386 62.163 -19.125 1.00 42.97 125 LYS B CA 1
ATOM 3813 C C . LYS B 1 146 ? 4.018 62.048 -18.439 1.00 43.61 125 LYS B C 1
ATOM 3814 O O . LYS B 1 146 ? 3.879 62.538 -17.320 1.00 42.08 125 LYS B O 1
ATOM 3820 N N . LEU B 1 147 ? 3.029 61.402 -19.095 1.00 38.06 126 LEU B N 1
ATOM 3821 C CA . LEU B 1 147 ? 1.669 61.194 -18.576 1.00 36.31 126 LEU B CA 1
ATOM 3822 C C . LEU B 1 147 ? 0.999 62.535 -18.204 1.00 39.91 126 LEU B C 1
ATOM 3823 O O . LEU B 1 147 ? 0.269 62.616 -17.209 1.00 38.69 126 LEU B O 1
ATOM 3828 N N . ASP B 1 148 ? 1.257 63.574 -19.025 1.00 37.70 127 ASP B N 1
ATOM 3829 C CA . ASP B 1 148 ? 0.743 64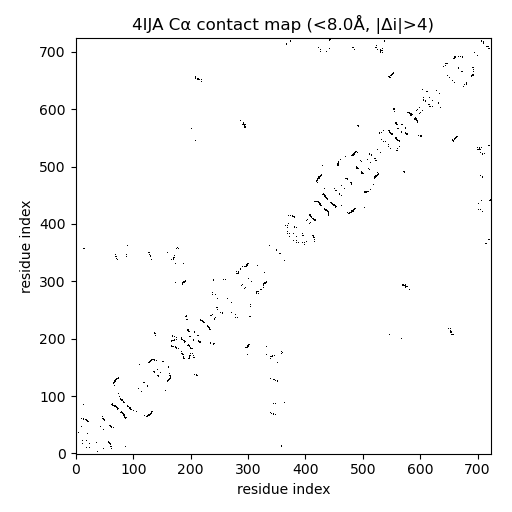.951 -18.899 1.00 38.43 127 ASP B CA 1
ATOM 3830 C C . ASP B 1 148 ? 1.313 65.657 -17.660 1.00 42.04 127 ASP B C 1
ATOM 3831 O O . ASP B 1 148 ? 0.736 66.636 -17.184 1.00 41.38 127 ASP B O 1
ATOM 3836 N N . THR B 1 149 ? 2.430 65.161 -17.127 1.00 39.83 128 THR B N 1
ATOM 3837 C CA . THR B 1 149 ? 3.060 65.800 -15.974 1.00 40.23 128 THR B CA 1
ATOM 3838 C C . THR B 1 149 ? 4.192 66.670 -16.511 1.00 48.74 128 THR B C 1
ATOM 3839 O O . THR B 1 149 ? 4.590 66.496 -17.663 1.00 47.95 128 THR B O 1
ATOM 3843 N N . TYR B 1 150 ? 4.713 67.592 -15.696 1.00 49.29 129 TYR B N 1
ATOM 3844 C CA . TYR B 1 150 ? 5.775 68.479 -16.153 1.00 52.30 129 TYR B CA 1
ATOM 3845 C C . TYR B 1 150 ? 7.116 67.788 -16.226 1.00 53.39 129 TYR B C 1
ATOM 3846 O O . TYR B 1 150 ? 7.832 67.974 -17.219 1.00 54.27 129 TYR B O 1
ATOM 3855 N N . ASN B 1 151 ? 7.464 66.989 -15.187 1.00 45.70 130 ASN B N 1
ATOM 3856 C CA . ASN B 1 151 ? 8.781 66.375 -15.080 1.00 44.59 130 ASN B CA 1
ATOM 3857 C C . ASN B 1 151 ? 8.846 64.885 -15.353 1.00 45.40 130 ASN B C 1
ATOM 3858 O O . ASN B 1 151 ? 9.952 64.329 -15.349 1.00 44.87 130 ASN B O 1
ATOM 3863 N N . GLY B 1 152 ? 7.699 64.253 -15.596 1.00 40.30 131 GLY B N 1
ATOM 3864 C CA . GLY B 1 152 ? 7.658 62.819 -15.849 1.00 38.41 131 GLY B CA 1
ATOM 3865 C C . GLY B 1 152 ? 8.008 62.002 -14.624 1.00 40.48 131 GLY B C 1
ATOM 3866 O O . GLY B 1 152 ? 7.647 62.376 -13.507 1.00 38.42 131 GLY B O 1
ATOM 3867 N N . LEU B 1 153 ? 8.716 60.875 -14.836 1.00 37.15 132 LEU B N 1
ATOM 3868 C CA . LEU B 1 153 ? 9.088 59.923 -13.804 1.00 36.02 132 LEU B CA 1
ATOM 3869 C C . LEU B 1 153 ? 10.050 60.548 -12.800 1.00 37.92 132 LEU B C 1
ATOM 3870 O O . LEU B 1 153 ? 11.109 61.033 -13.191 1.00 37.40 132 LEU B O 1
ATOM 3875 N N . LEU B 1 154 ? 9.679 60.519 -11.508 1.00 34.70 133 LEU B N 1
ATOM 3876 C CA . LEU B 1 154 ? 10.484 61.095 -10.418 1.00 35.52 133 LEU B CA 1
ATOM 3877 C C . LEU B 1 154 ? 11.188 60.046 -9.565 1.00 38.58 133 LEU B C 1
ATOM 3878 O O . LEU B 1 154 ? 12.157 60.369 -8.882 1.00 38.83 133 LEU B O 1
ATOM 3883 N N . GLY B 1 155 ? 10.663 58.831 -9.543 1.00 33.37 134 GLY B N 1
ATOM 3884 C CA . GLY B 1 155 ? 11.246 57.776 -8.728 1.00 32.59 134 GLY B CA 1
ATOM 3885 C C . GLY B 1 155 ? 10.505 56.464 -8.804 1.00 36.57 134 GLY B C 1
ATOM 3886 O O . GLY B 1 155 ? 9.357 56.408 -9.257 1.00 35.92 134 GLY B O 1
ATOM 3887 N N . VAL B 1 156 ? 11.161 55.393 -8.359 1.00 33.97 135 VAL B N 1
ATOM 3888 C CA . VAL B 1 156 ? 10.569 54.053 -8.403 1.00 32.06 135 VAL B CA 1
ATOM 3889 C C . VAL B 1 156 ? 10.711 53.375 -7.057 1.00 35.49 135 VAL B C 1
ATOM 3890 O O . VAL B 1 156 ? 11.807 53.305 -6.502 1.00 33.33 135 VAL B O 1
ATOM 3894 N N . SER B 1 157 ? 9.606 52.815 -6.563 1.00 32.50 136 SER B N 1
ATOM 3895 C CA . SER B 1 157 ? 9.640 51.970 -5.381 1.00 30.86 136 SER B CA 1
ATOM 3896 C C . SER B 1 157 ? 9.555 50.512 -5.838 1.00 34.78 136 SER B C 1
ATOM 3897 O O . SER B 1 157 ? 8.788 50.198 -6.753 1.00 34.27 136 SER B O 1
ATOM 3900 N N . VAL B 1 158 ? 10.323 49.622 -5.212 1.00 29.94 137 VAL B N 1
ATOM 3901 C CA . VAL B 1 158 ? 10.315 48.191 -5.549 1.00 29.47 137 VAL B CA 1
ATOM 3902 C C . VAL B 1 158 ? 9.994 47.393 -4.294 1.00 33.61 137 VAL B C 1
ATOM 3903 O O . VAL B 1 158 ? 10.734 47.479 -3.314 1.00 31.91 137 VAL B O 1
ATOM 3907 N N . SER B 1 159 ? 8.884 46.631 -4.307 1.00 28.98 138 SER B N 1
ATOM 3908 C CA . SER B 1 159 ? 8.485 45.798 -3.182 1.00 27.80 138 SER B CA 1
ATOM 3909 C C . SER B 1 159 ? 8.878 44.362 -3.443 1.00 33.20 138 SER B C 1
ATOM 3910 O O . SER B 1 159 ? 8.525 43.802 -4.479 1.00 32.33 138 SER B O 1
ATOM 3913 N N . ILE B 1 160 ? 9.564 43.741 -2.489 1.00 31.27 139 ILE B N 1
ATOM 3914 C CA . ILE B 1 160 ? 9.982 42.343 -2.641 1.00 31.93 139 ILE B CA 1
ATOM 3915 C C . ILE B 1 160 ? 9.533 41.472 -1.467 1.00 35.71 139 ILE B C 1
ATOM 3916 O O . ILE B 1 160 ? 9.326 41.969 -0.362 1.00 33.54 139 ILE B O 1
ATOM 3921 N N . HIS B 1 161 ? 9.350 40.186 -1.751 1.00 37.18 140 HIS B N 1
ATOM 3922 C CA . HIS B 1 161 ? 9.105 39.121 -0.790 1.00 39.93 140 HIS B CA 1
ATOM 3923 C C . HIS B 1 161 ? 10.498 38.642 -0.453 1.00 42.41 140 HIS B C 1
ATOM 3924 O O . HIS B 1 161 ? 11.024 37.736 -1.078 1.00 44.49 140 HIS B O 1
ATOM 3931 N N . GLY B 1 162 ? 11.156 39.388 0.396 1.00 36.93 141 GLY B N 1
ATOM 3932 C CA . GLY B 1 162 ? 12.521 39.098 0.788 1.00 36.01 141 GLY B CA 1
ATOM 3933 C C . GLY B 1 162 ? 13.061 40.156 1.711 1.00 35.36 141 GLY B C 1
ATOM 3934 O O . GLY B 1 162 ? 12.324 41.044 2.165 1.00 32.70 141 GLY B O 1
ATOM 3935 N N . VAL B 1 163 ? 14.355 40.045 1.996 1.00 31.82 142 VAL B N 1
ATOM 3936 C CA . VAL B 1 163 ? 15.063 40.911 2.925 1.00 29.38 142 VAL B CA 1
ATOM 3937 C C . VAL B 1 163 ? 15.938 41.918 2.170 1.00 32.12 142 VAL B C 1
ATOM 3938 O O . VAL B 1 163 ? 16.694 41.544 1.267 1.00 31.93 142 VAL B O 1
ATOM 3942 N N . VAL B 1 164 ? 15.825 43.191 2.561 1.00 28.22 143 VAL B N 1
ATOM 3943 C CA . VAL B 1 164 ? 16.667 44.292 2.067 1.00 28.68 143 VAL B CA 1
ATOM 3944 C C . VAL B 1 164 ? 17.387 44.832 3.269 1.00 30.02 143 VAL B C 1
ATOM 3945 O O . VAL B 1 164 ? 16.718 45.158 4.254 1.00 28.69 143 VAL B O 1
ATOM 3949 N N . ASP B 1 165 ? 18.722 44.921 3.224 1.00 27.92 144 ASP B N 1
ATOM 3950 C CA . ASP B 1 165 ? 19.492 45.461 4.356 1.00 27.86 144 ASP B CA 1
ATOM 3951 C C . ASP B 1 165 ? 19.351 47.003 4.365 1.00 33.81 144 ASP B C 1
ATOM 3952 O O . ASP B 1 165 ? 18.680 47.559 3.488 1.00 35.20 144 ASP B O 1
ATOM 3957 N N . ASN B 1 166 ? 19.934 47.682 5.341 1.00 30.77 145 ASN B N 1
ATOM 3958 C CA . ASN B 1 166 ? 19.817 49.147 5.452 1.00 32.07 145 ASN B CA 1
ATOM 3959 C C . ASN B 1 166 ? 20.663 49.911 4.407 1.00 36.78 145 ASN B C 1
ATOM 3960 O O . ASN B 1 166 ? 20.583 51.139 4.349 1.00 35.01 145 ASN B O 1
ATOM 3965 N N . GLU B 1 167 ? 21.455 49.194 3.586 1.00 35.46 146 GLU B N 1
ATOM 3966 C CA . GLU B 1 167 ? 22.297 49.819 2.552 1.00 36.09 146 GLU B CA 1
ATOM 3967 C C . GLU B 1 167 ? 21.751 49.472 1.162 1.00 38.61 146 GLU B C 1
ATOM 3968 O O . GLU B 1 167 ? 22.483 49.521 0.178 1.00 38.32 146 GLU B O 1
ATOM 3974 N N . GLN B 1 168 ? 20.456 49.097 1.102 1.00 35.29 147 GLN B N 1
ATOM 3975 C CA . GLN B 1 168 ? 19.681 48.772 -0.110 1.00 35.86 147 GLN B CA 1
ATOM 3976 C C . GLN B 1 168 ? 20.174 47.506 -0.850 1.00 41.24 147 GLN B C 1
ATOM 3977 O O . GLN B 1 168 ? 19.881 47.341 -2.031 1.00 42.57 147 GLN B O 1
ATOM 3983 N N . HIS B 1 169 ? 20.846 46.590 -0.142 1.00 36.93 148 HIS B N 1
ATOM 3984 C CA . HIS B 1 169 ? 21.247 45.290 -0.687 1.00 37.32 148 HIS B CA 1
ATOM 3985 C C . HIS B 1 169 ? 20.183 44.241 -0.397 1.00 42.09 148 HIS B C 1
ATOM 3986 O O . HIS B 1 169 ? 19.795 44.055 0.762 1.00 40.00 148 HIS B O 1
ATOM 3993 N N . VAL B 1 170 ? 19.736 43.539 -1.434 1.00 39.50 149 VAL B N 1
ATOM 3994 C CA . VAL B 1 170 ? 18.786 42.435 -1.298 1.00 39.01 149 VAL B CA 1
ATOM 3995 C C . VAL B 1 170 ? 19.617 41.236 -0.822 1.00 44.40 149 VAL B C 1
ATOM 3996 O O . VAL B 1 170 ? 20.495 40.780 -1.565 1.00 45.39 149 VAL B O 1
ATOM 4000 N N . THR B 1 171 ? 19.427 40.806 0.447 1.00 40.97 150 THR B N 1
ATOM 4001 C CA . THR B 1 171 ? 20.221 39.715 1.046 1.00 41.66 150 THR B CA 1
ATOM 4002 C C . THR B 1 171 ? 19.458 38.378 1.099 1.00 47.33 150 THR B C 1
ATOM 4003 O O . THR B 1 171 ? 20.066 37.342 1.367 1.00 48.98 150 THR B O 1
ATOM 4007 N N . TYR B 1 172 ? 18.154 38.382 0.841 1.00 44.53 151 TYR B N 1
ATOM 4008 C CA . TYR B 1 172 ? 17.347 37.160 0.839 1.00 45.24 151 TYR B CA 1
ATOM 4009 C C . TYR B 1 172 ? 16.161 37.380 -0.053 1.00 47.86 151 TYR B C 1
ATOM 4010 O O . TYR B 1 172 ? 15.431 38.342 0.133 1.00 46.02 151 TYR B O 1
ATOM 4019 N N . LEU B 1 173 ? 16.014 36.525 -1.060 1.00 45.90 152 LEU B N 1
ATOM 4020 C CA . LEU B 1 173 ? 14.956 36.585 -2.075 1.00 45.96 152 LEU B CA 1
ATOM 4021 C C . LEU B 1 173 ? 14.628 35.123 -2.385 1.00 53.30 152 LEU B C 1
ATOM 4022 O O . LEU B 1 173 ? 15.289 34.495 -3.212 1.00 52.81 152 LEU B O 1
ATOM 4027 N N . PRO B 1 174 ? 13.711 34.530 -1.583 1.00 52.71 153 PRO B N 1
ATOM 4028 C CA . PRO B 1 174 ? 13.486 33.076 -1.658 1.00 54.83 153 PRO B CA 1
ATOM 4029 C C . PRO B 1 174 ? 12.860 32.499 -2.933 1.00 62.59 153 PRO B C 1
ATOM 4030 O O . PRO B 1 174 ? 13.295 31.422 -3.341 1.00 64.60 153 PRO B O 1
ATOM 4034 N N . PHE B 1 175 ? 11.832 33.140 -3.520 1.00 59.60 154 PHE B N 1
ATOM 4035 C CA . PHE B 1 175 ? 11.123 32.558 -4.663 1.00 61.70 154 PHE B CA 1
ATOM 4036 C C . PHE B 1 175 ? 11.585 33.152 -5.990 1.00 64.62 154 PHE B C 1
ATOM 4037 O O . PHE B 1 175 ? 10.892 33.033 -7.004 1.00 65.62 154 PHE B O 1
ATOM 4045 N N . HIS B 1 176 ? 12.784 33.757 -5.994 1.00 59.33 155 HIS B N 1
ATOM 4046 C CA . HIS B 1 176 ? 13.367 34.348 -7.194 1.00 58.71 155 HIS B CA 1
ATOM 4047 C C . HIS B 1 176 ? 14.863 34.107 -7.250 1.00 63.66 155 HIS B C 1
ATOM 4048 O O . HIS B 1 176 ? 15.534 34.159 -6.221 1.00 62.37 155 HIS B O 1
ATOM 4055 N N . GLU B 1 177 ? 15.371 33.815 -8.459 1.00 62.73 156 GLU B N 1
ATOM 4056 C CA . GLU B 1 177 ? 16.784 33.547 -8.752 1.00 64.39 156 GLU B CA 1
ATOM 4057 C C . GLU B 1 177 ? 17.472 34.870 -9.123 1.00 67.45 156 GLU B C 1
ATOM 4058 O O . GLU B 1 177 ? 17.203 35.440 -10.183 1.00 66.53 156 GLU B O 1
ATOM 4064 N N . THR B 1 178 ? 18.335 35.355 -8.224 1.00 64.58 157 THR B N 1
ATOM 4065 C CA . THR B 1 178 ? 19.068 36.625 -8.309 1.00 64.84 157 THR B CA 1
ATOM 4066 C C . THR B 1 178 ? 20.114 36.641 -9.436 1.00 70.87 157 THR B C 1
ATOM 4067 O O . THR B 1 178 ? 20.264 37.674 -10.084 1.00 70.41 157 THR B O 1
ATOM 4071 N N . GLU B 1 179 ? 20.869 35.538 -9.632 1.00 70.27 158 GLU B N 1
ATOM 4072 C CA . GLU B 1 179 ? 21.922 35.396 -10.662 1.00 72.95 158 GLU B CA 1
ATOM 4073 C C . GLU B 1 179 ? 23.039 36.471 -10.519 1.00 76.33 158 GLU B C 1
ATOM 4074 O O . GLU B 1 179 ? 23.700 36.815 -11.500 1.00 77.11 158 GLU B O 1
ATOM 4080 N N . GLY B 1 180 ? 23.230 36.972 -9.298 1.00 71.42 159 GLY B N 1
ATOM 4081 C CA . GLY B 1 180 ? 24.225 37.993 -8.982 1.00 71.39 159 GLY B CA 1
ATOM 4082 C C . GLY B 1 180 ? 23.810 39.426 -9.272 1.00 73.10 159 GLY B C 1
ATOM 4083 O O . GLY B 1 180 ? 24.532 40.357 -8.901 1.00 73.17 159 GLY B O 1
ATOM 4084 N N . ILE B 1 181 ? 22.639 39.617 -9.925 1.00 67.02 160 ILE B N 1
ATOM 4085 C CA . ILE B 1 181 ? 22.090 40.921 -10.321 1.00 64.87 160 ILE B CA 1
ATOM 4086 C C . ILE B 1 181 ? 21.647 41.738 -9.098 1.00 64.02 160 ILE B C 1
ATOM 4087 O O . ILE B 1 181 ? 20.979 41.200 -8.208 1.00 61.33 160 ILE B O 1
ATOM 4092 N N . SER B 1 182 ? 21.985 43.050 -9.089 1.00 59.12 161 SER B N 1
ATOM 4093 C CA . SER B 1 182 ? 21.557 43.996 -8.061 1.00 56.54 161 SER B CA 1
ATOM 4094 C C . SER B 1 182 ? 20.255 44.657 -8.524 1.00 57.16 161 SER B C 1
ATOM 4095 O O . SER B 1 182 ? 20.275 45.471 -9.444 1.00 58.50 161 SER B O 1
ATOM 4098 N N . ILE B 1 183 ? 19.124 44.288 -7.906 1.00 49.64 162 ILE B N 1
ATOM 4099 C CA . ILE B 1 183 ? 17.793 44.800 -8.248 1.00 47.62 162 ILE B CA 1
ATOM 4100 C C . ILE B 1 183 ? 17.781 46.353 -8.219 1.00 50.26 162 ILE B C 1
ATOM 4101 O O . ILE B 1 183 ? 17.378 46.966 -9.207 1.00 51.19 162 ILE B O 1
ATOM 4106 N N . ALA B 1 184 ? 18.259 46.962 -7.119 1.00 45.21 163 ALA B N 1
ATOM 4107 C CA . ALA B 1 184 ? 18.315 48.408 -6.893 1.00 44.95 163 ALA B CA 1
ATOM 4108 C C . ALA B 1 184 ? 19.093 49.113 -7.992 1.00 52.30 163 ALA B C 1
ATOM 4109 O O . ALA B 1 184 ? 18.588 50.066 -8.588 1.00 52.01 163 ALA B O 1
ATOM 4111 N N . LYS B 1 185 ? 20.312 48.618 -8.279 1.00 50.21 164 LYS B N 1
ATOM 4112 C CA . LYS B 1 185 ? 21.218 49.195 -9.265 1.00 51.94 164 LYS B CA 1
ATOM 4113 C C . LYS B 1 185 ? 20.713 49.000 -10.687 1.00 54.10 164 LYS B C 1
ATOM 4114 O O . LYS B 1 185 ? 20.803 49.938 -11.471 1.00 53.73 164 LYS B O 1
ATOM 4120 N N . LYS B 1 186 ? 20.166 47.812 -11.009 1.00 50.75 165 LYS B N 1
ATOM 4121 C CA . LYS B 1 186 ? 19.652 47.500 -12.347 1.00 51.90 165 LYS B CA 1
ATOM 4122 C C . LYS B 1 186 ? 18.366 48.256 -12.683 1.00 54.53 165 LYS B C 1
ATOM 4123 O O . LYS B 1 186 ? 18.233 48.711 -13.821 1.00 55.02 165 LYS B O 1
ATOM 4129 N N . ILE B 1 187 ? 17.439 48.427 -11.713 1.00 49.21 166 ILE B N 1
ATOM 4130 C CA . ILE B 1 187 ? 16.215 49.201 -11.956 1.00 47.92 166 ILE B CA 1
ATOM 4131 C C . ILE B 1 187 ? 16.612 50.711 -12.043 1.00 54.13 166 ILE B C 1
ATOM 4132 O O . ILE B 1 187 ? 16.073 51.425 -12.891 1.00 54.38 166 ILE B O 1
ATOM 4137 N N . LYS B 1 188 ? 17.620 51.156 -11.256 1.00 51.63 167 LYS B N 1
ATOM 4138 C CA . LYS B 1 188 ? 18.110 52.541 -11.284 1.00 53.16 167 LYS B CA 1
ATOM 4139 C C . LYS B 1 188 ? 18.806 52.856 -12.614 1.00 60.37 167 LYS B C 1
ATOM 4140 O O . LYS B 1 188 ? 18.737 53.989 -13.089 1.00 60.75 167 LYS B O 1
ATOM 4146 N N . GLU B 1 189 ? 19.445 51.848 -13.221 1.00 58.19 168 G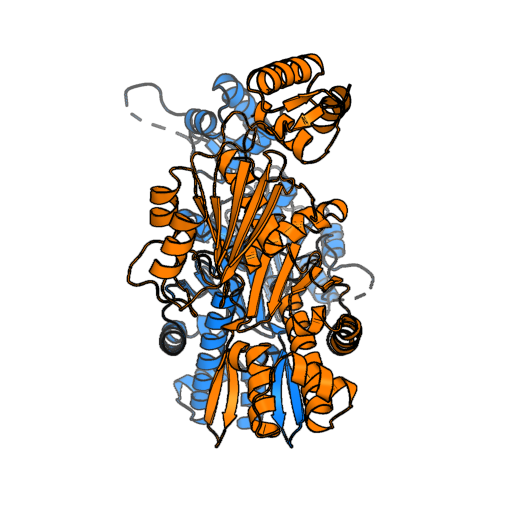LU B N 1
ATOM 4147 C CA . GLU B 1 189 ? 20.130 51.978 -14.504 1.00 60.44 168 GLU B CA 1
ATOM 4148 C C . GLU B 1 189 ? 19.108 52.053 -15.636 1.00 62.31 168 GLU B C 1
ATOM 4149 O O . GLU B 1 189 ? 19.276 52.856 -16.548 1.00 62.60 168 GLU B O 1
ATOM 4155 N N . ILE B 1 190 ? 18.045 51.237 -15.560 1.00 57.19 169 ILE B N 1
ATOM 4156 C CA . ILE B 1 190 ? 16.983 51.180 -16.575 1.00 56.78 169 ILE B CA 1
ATOM 4157 C C . ILE B 1 190 ? 16.127 52.469 -16.557 1.00 58.62 169 ILE B C 1
ATOM 4158 O O . ILE B 1 190 ? 15.824 53.008 -17.626 1.00 60.05 169 ILE B O 1
ATOM 4163 N N . THR B 1 191 ? 15.746 52.955 -15.353 1.00 52.62 170 THR B N 1
ATOM 4164 C CA . THR B 1 191 ? 14.831 54.096 -15.180 1.00 51.26 170 THR B CA 1
ATOM 4165 C C . THR B 1 191 ? 15.514 55.474 -15.002 1.00 55.30 170 THR B C 1
ATOM 4166 O O . THR B 1 191 ? 14.855 56.492 -15.234 1.00 54.73 170 THR B O 1
ATOM 4170 N N . ASN B 1 192 ? 16.789 55.511 -14.565 1.00 52.60 171 ASN B N 1
ATOM 4171 C CA . ASN B 1 192 ? 17.589 56.730 -14.344 1.00 54.07 171 ASN B CA 1
ATOM 4172 C C . ASN B 1 192 ? 16.921 57.726 -13.350 1.00 54.62 171 ASN B C 1
ATOM 4173 O O . ASN B 1 192 ? 17.015 58.943 -13.514 1.00 55.38 171 ASN B O 1
ATOM 4178 N N . VAL B 1 193 ? 16.266 57.196 -12.307 1.00 47.41 172 VAL B N 1
ATOM 4179 C CA . VAL B 1 193 ? 15.617 57.989 -11.249 1.00 45.07 172 VAL B CA 1
ATOM 4180 C C . VAL B 1 193 ? 15.946 57.382 -9.874 1.00 47.49 172 VAL B C 1
ATOM 4181 O O . VAL B 1 193 ? 16.304 56.201 -9.842 1.00 46.99 172 VAL B O 1
ATOM 4185 N N . PRO B 1 194 ? 15.774 58.105 -8.732 1.00 43.78 173 PRO B N 1
ATOM 4186 C CA . PRO B 1 194 ? 15.978 57.465 -7.420 1.00 42.87 173 PRO B CA 1
ATOM 4187 C C . PRO B 1 194 ? 15.092 56.218 -7.271 1.00 45.58 173 PRO B C 1
ATOM 4188 O O . PRO B 1 194 ? 13.954 56.195 -7.760 1.00 42.62 173 PRO B O 1
ATOM 4192 N N . VAL B 1 195 ? 15.646 55.150 -6.673 1.00 42.13 174 VAL B N 1
ATOM 4193 C CA . VAL B 1 195 ? 14.977 53.863 -6.489 1.00 39.88 174 VAL B CA 1
ATOM 4194 C C . VAL B 1 195 ? 15.077 53.412 -5.031 1.00 44.22 174 VAL B C 1
ATOM 4195 O O . VAL B 1 195 ? 16.175 53.411 -4.451 1.00 44.19 174 VAL B O 1
ATOM 4199 N N . VAL B 1 196 ? 13.924 53.002 -4.452 1.00 38.13 175 VAL B N 1
ATOM 4200 C CA . VAL B 1 196 ? 13.877 52.426 -3.119 1.00 36.55 175 VAL B CA 1
ATOM 4201 C C . VAL B 1 196 ? 13.407 50.973 -3.245 1.00 38.22 175 VAL B C 1
ATOM 4202 O O . VAL B 1 196 ? 12.446 50.687 -3.955 1.00 35.83 175 VAL B O 1
ATOM 4206 N N . VAL B 1 197 ? 14.108 50.063 -2.573 1.00 33.07 176 VAL B N 1
ATOM 4207 C CA . VAL B 1 197 ? 13.755 48.641 -2.517 1.00 31.29 176 VAL B CA 1
ATOM 4208 C C . VAL B 1 197 ? 13.405 48.344 -1.066 1.00 33.03 176 VAL B C 1
ATOM 4209 O O . VAL B 1 197 ? 14.132 48.757 -0.156 1.00 32.66 176 VAL B O 1
ATOM 4213 N N . GLU B 1 198 ? 12.285 47.643 -0.851 1.00 26.93 177 GLU B N 1
ATOM 4214 C CA . GLU B 1 198 ? 11.828 47.368 0.493 1.00 25.37 177 GLU B CA 1
ATOM 4215 C C . GLU B 1 198 ? 11.003 46.082 0.532 1.00 29.04 177 GLU B C 1
ATOM 4216 O O . GLU B 1 198 ? 10.419 45.685 -0.469 1.00 28.03 177 GLU B O 1
ATOM 4222 N N . ASN B 1 199 ? 10.982 45.436 1.700 1.00 28.83 178 ASN B N 1
ATOM 4223 C CA . ASN B 1 199 ? 10.195 44.244 1.979 1.00 28.42 178 ASN B CA 1
ATOM 4224 C C . ASN B 1 199 ? 8.687 44.605 1.923 1.00 31.43 178 ASN B C 1
ATOM 4225 O O . ASN B 1 199 ? 8.276 45.658 2.417 1.00 29.62 178 ASN B O 1
ATOM 4230 N N . GLU B 1 200 ? 7.880 43.717 1.346 1.00 28.52 179 GLU B N 1
ATOM 4231 C CA . GLU B 1 200 ? 6.450 43.902 1.155 1.00 27.16 179 GLU B CA 1
ATOM 4232 C C . GLU B 1 200 ? 5.694 44.141 2.491 1.00 30.45 179 GLU B C 1
ATOM 4233 O O . GLU B 1 200 ? 4.777 44.975 2.521 1.00 29.72 179 GLU B O 1
ATOM 4239 N N . ALA B 1 201 ? 6.062 43.431 3.576 1.00 26.33 180 ALA B N 1
ATOM 4240 C CA . ALA B 1 201 ? 5.363 43.589 4.848 1.00 26.16 180 ALA B CA 1
ATOM 4241 C C . ALA B 1 201 ? 5.718 44.949 5.490 1.00 30.24 180 ALA B C 1
ATOM 4242 O O . ALA B 1 201 ? 4.855 45.583 6.093 1.00 29.85 180 ALA B O 1
ATOM 4244 N N . ASN B 1 202 ? 6.965 45.416 5.305 1.00 25.27 181 ASN B N 1
ATOM 4245 C CA . ASN B 1 202 ? 7.431 46.739 5.762 1.00 23.14 181 ASN B CA 1
ATOM 4246 C C . ASN B 1 202 ? 6.649 47.844 5.055 1.00 27.93 181 ASN B C 1
ATOM 4247 O O . ASN B 1 202 ? 6.201 48.784 5.705 1.00 27.99 181 ASN B O 1
ATOM 4252 N N . LEU B 1 203 ? 6.429 47.685 3.740 1.00 24.06 182 LEU B N 1
ATOM 4253 C CA . LEU B 1 203 ? 5.669 48.651 2.934 1.00 24.35 182 LEU B CA 1
ATOM 4254 C C . LEU B 1 203 ? 4.199 48.686 3.361 1.00 27.55 182 LEU B C 1
ATOM 4255 O O . LEU B 1 203 ? 3.641 49.759 3.518 1.00 27.27 182 LEU B O 1
ATOM 4260 N N . SER B 1 204 ? 3.617 47.533 3.656 1.00 25.71 183 SER B N 1
ATOM 4261 C CA . SER B 1 204 ? 2.240 47.404 4.129 1.00 27.08 183 SER B CA 1
ATOM 4262 C C . SER B 1 204 ? 2.050 48.079 5.508 1.00 30.97 183 SER B C 1
ATOM 4263 O O . SER B 1 204 ? 0.976 48.642 5.778 1.00 31.30 183 SER B O 1
ATOM 4266 N N . ALA B 1 205 ? 3.096 48.032 6.362 1.00 26.87 184 ALA B N 1
ATOM 4267 C CA . ALA B 1 205 ? 3.086 48.670 7.690 1.00 27.36 184 ALA B CA 1
ATOM 4268 C C . ALA B 1 205 ? 3.161 50.185 7.536 1.00 31.38 184 ALA B C 1
ATOM 4269 O O . ALA B 1 205 ? 2.490 50.910 8.279 1.00 31.59 184 ALA B O 1
ATOM 4271 N N . LEU B 1 206 ? 3.943 50.664 6.564 1.00 28.69 185 LEU B N 1
ATOM 4272 C CA . LEU B 1 206 ? 3.989 52.095 6.249 1.00 30.49 185 LEU B CA 1
ATOM 4273 C C . LEU B 1 206 ? 2.599 52.554 5.782 1.00 32.12 185 LEU B C 1
ATOM 4274 O O . LEU B 1 206 ? 2.137 53.613 6.199 1.00 33.83 185 LEU B O 1
ATOM 4279 N N . TYR B 1 207 ? 1.914 51.745 4.940 1.00 27.54 186 TYR B N 1
ATOM 4280 C CA . TYR B 1 207 ? 0.549 52.067 4.486 1.00 27.15 186 TYR B CA 1
ATOM 4281 C C . TYR B 1 207 ? -0.432 52.126 5.685 1.00 31.87 186 TYR B C 1
ATOM 4282 O O . TYR B 1 207 ? -1.258 53.030 5.743 1.00 31.37 186 TYR B O 1
ATOM 4291 N N . GLU B 1 208 ? -0.360 51.155 6.620 1.00 28.81 187 GLU B N 1
ATOM 4292 C CA . GLU B 1 208 ? -1.269 51.143 7.788 1.00 29.42 187 GLU B CA 1
ATOM 4293 C C . GLU B 1 208 ? -1.040 52.347 8.719 1.00 35.76 187 GLU B C 1
ATOM 4294 O O . GLU B 1 208 ? -1.995 52.871 9.292 1.00 37.96 187 GLU B O 1
ATOM 4300 N N . ARG B 1 209 ? 0.214 52.786 8.853 1.00 31.33 188 ARG B N 1
ATOM 4301 C CA . ARG B 1 209 ? 0.565 53.957 9.670 1.00 31.83 188 ARG B CA 1
ATOM 4302 C C . ARG B 1 209 ? -0.177 55.181 9.178 1.00 38.34 188 ARG B C 1
ATOM 4303 O O . ARG B 1 209 ? -0.722 55.918 9.980 1.00 37.59 188 ARG B O 1
ATOM 4311 N N . ASN B 1 210 ? -0.229 55.379 7.860 1.00 37.34 189 ASN B N 1
ATOM 4312 C CA . ASN B 1 210 ? -0.891 56.539 7.296 1.00 40.37 189 ASN B CA 1
ATOM 4313 C C . ASN B 1 210 ? -2.393 56.429 7.441 1.00 48.94 189 ASN B C 1
ATOM 4314 O O . ASN B 1 210 ? -3.020 57.376 7.913 1.00 48.83 189 ASN B O 1
ATOM 4319 N N . PHE B 1 211 ? -2.936 55.246 7.161 1.00 50.86 190 PHE B N 1
ATOM 4320 C CA . PHE B 1 211 ? -4.364 54.913 7.221 1.00 54.15 190 PHE B CA 1
ATOM 4321 C C . PHE B 1 211 ? -4.907 55.045 8.638 1.00 61.60 190 PHE B C 1
ATOM 4322 O O . PHE B 1 211 ? -6.054 55.442 8.805 1.00 63.41 190 PHE B O 1
ATOM 4330 N N . ASN B 1 212 ? -4.092 54.706 9.649 1.00 59.82 191 ASN B N 1
ATOM 4331 C CA . ASN B 1 212 ? -4.510 54.718 11.052 1.00 61.19 191 ASN B CA 1
ATOM 4332 C C . ASN B 1 212 ? -3.766 55.767 11.873 1.00 67.03 191 ASN B C 1
ATOM 4333 O O . ASN B 1 212 ? -3.725 55.670 13.103 1.00 68.21 191 ASN B O 1
ATOM 4338 N N . HIS B 1 213 ? -3.235 56.803 11.202 1.00 64.46 192 HIS B N 1
ATOM 4339 C CA . HIS B 1 213 ? -2.549 57.926 11.847 1.00 65.41 192 HIS B CA 1
ATOM 4340 C C . HIS B 1 213 ? -3.553 58.788 12.648 1.00 73.25 192 HIS B C 1
ATOM 4341 O O . HIS B 1 213 ? -3.174 59.333 13.686 1.00 74.75 192 HIS B O 1
ATOM 4348 N N . ASN B 1 214 ? -4.825 58.882 12.200 1.00 71.11 193 ASN B N 1
ATOM 4349 C CA . ASN B 1 214 ? -5.856 59.670 12.892 1.00 74.11 193 ASN B CA 1
ATOM 4350 C C . ASN B 1 214 ? -6.226 59.047 14.253 1.00 79.24 193 ASN B C 1
ATOM 4351 O O . ASN B 1 214 ? -6.806 59.733 15.100 1.00 81.05 193 ASN B O 1
ATOM 4356 N N . LEU B 1 215 ? -5.869 57.762 14.459 1.00 74.11 194 LEU B N 1
ATOM 4357 C CA . LEU B 1 215 ? -6.112 57.025 15.699 1.00 74.56 194 LEU B CA 1
ATOM 4358 C C . LEU B 1 215 ? -4.877 57.070 16.606 1.00 77.35 194 LEU B C 1
ATOM 4359 O O . LEU B 1 215 ? -4.905 56.513 17.705 1.00 77.88 194 LEU B O 1
ATOM 4364 N N . SER B 1 216 ? -3.792 57.730 16.128 1.00 72.50 195 SER B N 1
ATOM 4365 C CA . SER B 1 216 ? -2.487 57.862 16.786 1.00 71.14 195 SER B CA 1
ATOM 4366 C C . SER B 1 216 ? -1.895 56.477 17.141 1.00 72.78 195 SER B C 1
ATOM 4367 O O . SER B 1 216 ? -1.352 56.296 18.239 1.00 74.53 195 SER B O 1
ATOM 4370 N N . TYR B 1 217 ? -1.997 55.504 16.220 1.00 65.11 196 TYR B N 1
ATOM 4371 C CA . TYR B 1 217 ? -1.396 54.187 16.457 1.00 62.61 196 TYR B CA 1
ATOM 4372 C C . TYR B 1 217 ? 0.074 54.240 16.029 1.00 59.13 196 TYR B C 1
ATOM 4373 O O . TYR B 1 217 ? 0.430 53.839 14.912 1.00 58.14 196 TYR B O 1
ATOM 4382 N N . ASN B 1 218 ? 0.928 54.764 16.916 1.00 51.36 197 ASN B N 1
ATOM 4383 C CA . ASN B 1 218 ? 2.343 54.919 16.612 1.00 47.69 197 ASN B CA 1
ATOM 4384 C C . ASN B 1 218 ? 3.119 53.585 16.727 1.00 42.17 197 ASN B C 1
ATOM 4385 O O . ASN B 1 218 ? 4.287 53.543 16.360 1.00 39.49 197 ASN B O 1
ATOM 4390 N N . ASN B 1 219 ? 2.463 52.519 17.212 1.00 34.06 198 ASN B N 1
ATOM 4391 C CA . ASN B 1 219 ? 3.027 51.171 17.325 1.00 31.58 198 ASN B CA 1
ATOM 4392 C C . ASN B 1 219 ? 2.093 50.191 16.678 1.00 34.52 198 ASN B C 1
ATOM 4393 O O . ASN B 1 219 ? 0.985 49.975 17.173 1.00 35.15 198 ASN B O 1
ATOM 4398 N N . LEU B 1 220 ? 2.497 49.619 15.554 1.00 30.35 199 LEU B N 1
ATOM 4399 C CA . LEU B 1 220 ? 1.631 48.662 14.887 1.00 30.79 199 LEU B CA 1
ATOM 4400 C C . LEU B 1 220 ? 2.442 47.631 14.108 1.00 32.49 199 LEU B C 1
ATOM 4401 O O . LEU B 1 220 ? 3.639 47.813 13.853 1.00 29.15 199 LEU B O 1
ATOM 4406 N N . ILE B 1 221 ? 1.769 46.543 13.738 1.00 29.67 200 ILE B N 1
ATOM 4407 C CA . ILE B 1 221 ? 2.365 45.458 12.974 1.00 28.91 200 ILE B CA 1
ATOM 4408 C C . ILE B 1 221 ? 1.487 45.140 11.784 1.00 34.04 200 ILE B C 1
ATOM 4409 O O . ILE B 1 221 ? 0.269 44.991 11.941 1.00 35.13 200 ILE B O 1
ATOM 4414 N N . ALA B 1 222 ? 2.103 45.013 10.597 1.00 28.66 201 ALA B N 1
ATOM 4415 C CA . ALA B 1 222 ? 1.425 44.521 9.401 1.00 28.82 201 ALA B CA 1
ATOM 4416 C C . ALA B 1 222 ? 1.891 43.090 9.231 1.00 32.81 201 ALA B C 1
ATOM 4417 O O . ALA B 1 222 ? 3.056 42.876 8.905 1.00 31.51 201 ALA B O 1
ATOM 4419 N N . LEU B 1 223 ? 1.038 42.114 9.584 1.00 30.95 202 LEU B N 1
ATOM 4420 C CA . LEU B 1 223 ? 1.378 40.684 9.561 1.00 31.29 202 LEU B CA 1
ATOM 4421 C C . LEU B 1 223 ? 0.971 40.041 8.228 1.00 35.60 202 LEU B C 1
ATOM 4422 O O . LEU B 1 223 ? -0.211 40.005 7.886 1.00 34.91 202 LEU B O 1
ATOM 4427 N N . SER B 1 224 ? 1.966 39.525 7.499 1.00 32.36 203 SER B N 1
ATOM 4428 C CA . SER B 1 224 ? 1.806 38.931 6.183 1.00 34.14 203 SER B CA 1
ATOM 4429 C C . SER B 1 224 ? 1.870 37.387 6.271 1.00 38.50 203 SER B C 1
ATOM 4430 O O . SER B 1 224 ? 2.873 36.847 6.750 1.00 36.70 203 SER B O 1
ATOM 4433 N N . ILE B 1 225 ? 0.777 36.685 5.892 1.00 35.67 204 ILE B N 1
ATOM 4434 C CA . ILE B 1 225 ? 0.729 35.211 5.940 1.00 37.59 204 ILE B CA 1
ATOM 4435 C C . ILE B 1 225 ? 0.379 34.670 4.551 1.00 43.95 204 ILE B C 1
ATOM 4436 O O . ILE B 1 225 ? -0.773 34.731 4.123 1.00 44.22 204 ILE B O 1
ATOM 4441 N N . HIS B 1 226 ? 1.375 34.170 3.832 1.00 43.11 205 HIS B N 1
ATOM 4442 C CA . HIS B 1 226 ? 1.129 33.617 2.500 1.00 46.30 205 HIS B CA 1
ATOM 4443 C C . HIS B 1 226 ? 2.021 32.377 2.366 1.00 51.72 205 HIS B C 1
ATOM 4444 O O . HIS B 1 226 ? 1.755 31.389 3.062 1.00 53.70 205 HIS B O 1
ATOM 4451 N N . LYS B 1 227 ? 3.090 32.421 1.544 1.00 46.88 206 LYS B N 1
ATOM 4452 C CA . LYS B 1 227 ? 4.019 31.295 1.446 1.00 48.35 206 LYS B CA 1
ATOM 4453 C C . LYS B 1 227 ? 4.883 31.253 2.711 1.00 52.10 206 LYS B C 1
ATOM 4454 O O . LYS B 1 227 ? 5.200 30.177 3.217 1.00 54.03 206 LYS B O 1
ATOM 4460 N N . GLY B 1 228 ? 5.220 32.437 3.213 1.00 46.01 207 GLY B N 1
ATOM 4461 C CA . GLY B 1 228 ? 5.974 32.635 4.447 1.00 42.98 207 GLY B CA 1
ATOM 4462 C C . GLY B 1 228 ? 5.164 33.458 5.422 1.00 41.66 207 GLY B C 1
ATOM 4463 O O . GLY B 1 228 ? 3.966 33.675 5.206 1.00 40.73 207 GLY B O 1
ATOM 4464 N N . ILE B 1 229 ? 5.797 33.880 6.518 1.00 36.33 208 ILE B N 1
ATOM 4465 C CA . ILE B 1 229 ? 5.189 34.719 7.548 1.00 34.59 208 ILE B CA 1
ATOM 4466 C C . ILE B 1 229 ? 6.137 35.881 7.776 1.00 39.59 208 ILE B C 1
ATOM 4467 O O . ILE B 1 229 ? 7.305 35.691 8.127 1.00 4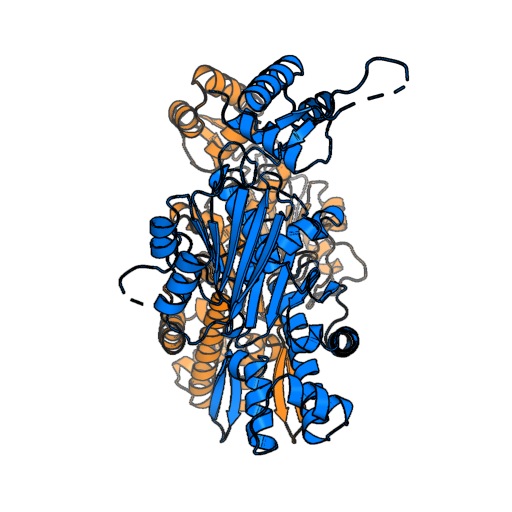0.97 208 ILE B O 1
ATOM 4472 N N . GLY B 1 230 ? 5.639 37.076 7.523 1.00 35.16 209 GLY B N 1
ATOM 4473 C CA . GLY B 1 230 ? 6.442 38.272 7.677 1.00 33.61 209 GLY B CA 1
ATOM 4474 C C . GLY B 1 230 ? 5.692 39.338 8.425 1.00 37.61 209 GLY B C 1
ATOM 4475 O O . GLY B 1 230 ? 4.458 39.292 8.525 1.00 39.79 209 GLY B O 1
ATOM 4476 N N . ALA B 1 231 ? 6.434 40.287 8.972 1.00 30.73 210 ALA B N 1
ATOM 4477 C CA . ALA B 1 231 ? 5.835 41.375 9.726 1.00 29.32 210 ALA B CA 1
ATOM 4478 C C . ALA B 1 231 ? 6.555 42.675 9.440 1.00 31.21 210 ALA B C 1
ATOM 4479 O O . ALA B 1 231 ? 7.782 42.717 9.477 1.00 29.47 210 ALA B O 1
ATOM 4481 N N . GLY B 1 232 ? 5.783 43.715 9.154 1.00 26.29 211 GLY B N 1
ATOM 4482 C CA . GLY B 1 232 ? 6.279 45.072 9.014 1.00 25.42 211 GLY B CA 1
ATOM 4483 C C . GLY B 1 232 ? 6.042 45.722 10.360 1.00 28.93 211 GLY B C 1
ATOM 4484 O O . GLY B 1 232 ? 4.935 45.666 10.899 1.00 27.98 211 GLY B O 1
ATOM 4485 N N . LEU B 1 233 ? 7.064 46.314 10.924 1.00 25.63 212 LEU B N 1
ATOM 4486 C CA . LEU B 1 233 ? 6.959 46.873 12.266 1.00 25.35 212 LEU B CA 1
ATOM 4487 C C . LEU B 1 233 ? 7.000 48.389 12.281 1.00 29.28 212 LEU B C 1
ATOM 4488 O O . LEU B 1 233 ? 7.973 48.994 11.838 1.00 27.60 212 LEU B O 1
ATOM 4493 N N . ILE B 1 234 ? 5.952 48.998 12.841 1.00 26.57 213 ILE B N 1
ATOM 4494 C CA . ILE B 1 234 ? 5.965 50.440 13.081 1.00 26.52 213 ILE B CA 1
ATOM 4495 C C . ILE B 1 234 ? 6.225 50.602 14.583 1.00 28.70 213 ILE B C 1
ATOM 4496 O O . ILE B 1 234 ? 5.446 50.131 15.393 1.00 26.53 213 ILE B O 1
ATOM 4501 N N . ILE B 1 235 ? 7.330 51.232 14.936 1.00 25.55 214 ILE B N 1
ATOM 4502 C CA . ILE B 1 235 ? 7.699 51.452 16.328 1.00 26.89 214 ILE B CA 1
ATOM 4503 C C . ILE B 1 235 ? 7.951 52.940 16.494 1.00 34.29 214 ILE B C 1
ATOM 4504 O O . ILE B 1 235 ? 8.804 53.515 15.800 1.00 34.05 214 ILE B O 1
ATOM 4509 N N . ASN B 1 236 ? 7.173 53.571 17.393 1.00 30.83 215 ASN B N 1
ATOM 4510 C CA . ASN B 1 236 ? 7.244 55.004 17.660 1.00 32.20 215 ASN B CA 1
ATOM 4511 C C . ASN B 1 236 ? 7.111 55.792 16.337 1.00 37.31 215 ASN B C 1
ATOM 4512 O O . ASN B 1 236 ? 7.930 56.660 16.037 1.00 39.37 215 ASN B O 1
ATOM 4517 N N . ASN B 1 237 ? 6.098 55.428 15.522 1.00 33.94 216 ASN B N 1
ATOM 4518 C CA . ASN B 1 237 ? 5.739 56.046 14.236 1.00 34.56 216 ASN B CA 1
ATOM 4519 C C . ASN B 1 237 ? 6.784 55.849 13.132 1.00 38.85 216 ASN B C 1
ATOM 4520 O O . ASN B 1 237 ? 6.648 56.426 12.051 1.00 40.68 216 ASN B O 1
ATOM 4525 N N . GLN B 1 238 ? 7.752 54.966 13.343 1.00 33.39 217 GLN B N 1
ATOM 4526 C CA . GLN B 1 238 ? 8.772 54.752 12.323 1.00 31.77 217 GLN B CA 1
ATOM 4527 C C . GLN B 1 238 ? 8.871 53.301 11.973 1.00 34.33 217 GLN B C 1
ATOM 4528 O O . GLN B 1 238 ? 8.741 52.442 12.849 1.00 34.24 217 GLN B O 1
ATOM 4534 N N . LEU B 1 239 ? 9.136 53.029 10.688 1.00 29.50 218 LEU B N 1
ATOM 4535 C CA . LEU B 1 239 ? 9.394 51.700 10.202 1.00 28.22 218 LEU B CA 1
ATOM 4536 C C . LEU B 1 239 ? 10.678 51.196 10.850 1.00 34.26 218 LEU B C 1
ATOM 4537 O O . LEU B 1 239 ? 11.727 51.806 10.665 1.00 34.55 218 LEU B O 1
ATOM 4542 N N . TYR B 1 240 ? 10.582 50.120 11.641 1.00 29.21 219 TYR B N 1
ATOM 4543 C CA . TYR B 1 240 ? 11.749 49.548 12.284 1.00 27.19 219 TYR B CA 1
ATOM 4544 C C . TYR B 1 240 ? 12.232 48.368 11.461 1.00 28.38 219 TYR B C 1
ATOM 4545 O O . TYR B 1 240 ? 11.508 47.389 11.314 1.00 25.43 219 TYR B O 1
ATOM 4554 N N . ARG B 1 241 ? 13.460 48.458 10.936 1.00 25.18 220 ARG B N 1
ATOM 4555 C CA . ARG B 1 241 ? 14.010 47.430 10.036 1.00 24.31 220 ARG B CA 1
ATOM 4556 C C . ARG B 1 241 ? 15.051 46.533 10.703 1.00 27.40 220 ARG B C 1
ATOM 4557 O O . ARG B 1 241 ? 15.391 45.498 10.153 1.00 27.74 220 ARG B O 1
ATOM 4565 N N . GLY B 1 242 ? 15.549 46.913 11.871 1.00 24.91 221 GLY B N 1
ATOM 4566 C CA . GLY B 1 242 ? 16.596 46.148 12.544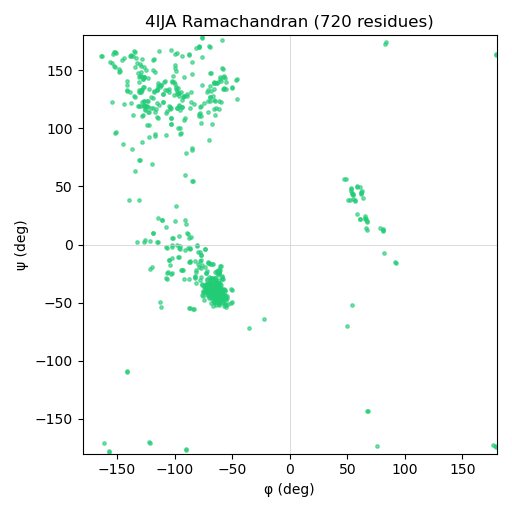 1.00 24.63 221 GLY B CA 1
ATOM 4567 C C . GLY B 1 242 ? 17.965 46.505 11.983 1.00 29.28 221 GLY B C 1
ATOM 4568 O O . GLY B 1 242 ? 18.070 47.262 11.006 1.00 28.29 221 GLY B O 1
ATOM 4569 N N . ALA B 1 243 ? 19.035 45.981 12.613 1.00 25.50 222 ALA B N 1
ATOM 4570 C CA . ALA B 1 243 ? 20.430 46.229 12.235 1.00 25.47 222 ALA B CA 1
ATOM 4571 C C . ALA B 1 243 ? 20.737 45.758 10.796 1.00 29.84 222 ALA B C 1
ATOM 4572 O O . ALA B 1 243 ? 21.565 46.375 10.142 1.00 29.02 222 ALA B O 1
ATOM 4574 N N . ASN B 1 244 ? 20.089 44.659 10.317 1.00 26.25 223 ASN B N 1
ATOM 4575 C CA . ASN B 1 244 ? 20.373 44.107 8.980 1.00 28.72 223 ASN B CA 1
ATOM 4576 C C . ASN B 1 244 ? 19.143 44.127 8.066 1.00 34.38 223 ASN B C 1
ATOM 4577 O O . ASN B 1 244 ? 19.164 43.498 7.016 1.00 35.56 223 ASN B O 1
ATOM 4582 N N . GLY B 1 245 ? 18.072 44.801 8.477 1.00 29.88 224 GLY B N 1
ATOM 4583 C CA . GLY B 1 245 ? 16.843 44.843 7.692 1.00 28.82 224 GLY B CA 1
ATOM 4584 C C . GLY B 1 245 ? 15.997 43.597 7.893 1.00 31.68 224 GLY B C 1
ATOM 4585 O O . GLY B 1 245 ? 15.020 43.403 7.169 1.00 32.71 224 GLY B O 1
ATOM 4586 N N . GLU B 1 246 ? 16.327 42.772 8.927 1.00 24.50 225 GLU B N 1
ATOM 4587 C CA . GLU B 1 246 ? 15.638 41.516 9.209 1.00 23.94 225 GLU B CA 1
ATOM 4588 C C . GLU B 1 246 ? 14.623 41.584 10.345 1.00 28.86 225 GLU B C 1
ATOM 4589 O O . GLU B 1 246 ? 14.064 40.555 10.680 1.00 28.97 225 GLU B O 1
ATOM 4595 N N . ALA B 1 247 ? 14.349 42.769 10.926 1.00 27.33 226 ALA B N 1
ATOM 4596 C CA . ALA B 1 247 ? 13.302 42.828 11.958 1.00 26.73 226 ALA B CA 1
ATOM 4597 C C . ALA B 1 247 ? 11.955 42.362 11.350 1.00 31.45 226 ALA B C 1
ATOM 4598 O O . ALA B 1 247 ? 11.666 42.638 10.173 1.00 29.32 226 ALA B O 1
ATOM 4600 N N . GLY B 1 248 ? 11.184 41.616 12.123 1.00 29.45 227 GLY B N 1
ATOM 4601 C CA . GLY B 1 248 ? 9.879 41.136 11.669 1.00 29.31 227 GLY B CA 1
ATOM 4602 C C . GLY B 1 248 ? 9.911 39.900 10.788 1.00 31.56 227 GLY B C 1
ATOM 4603 O O . GLY B 1 248 ? 8.882 39.541 10.191 1.00 31.36 227 GLY B O 1
ATOM 4604 N N . GLU B 1 249 ? 11.078 39.224 10.701 1.00 27.15 228 GLU B N 1
ATOM 4605 C CA . GLU B 1 249 ? 11.211 37.982 9.917 1.00 27.81 228 GLU B CA 1
ATOM 4606 C C . GLU B 1 249 ? 10.755 36.808 10.790 1.00 32.75 228 GLU B C 1
ATOM 4607 O O . GLU B 1 249 ? 11.467 35.830 11.008 1.00 32.38 228 GLU B O 1
ATOM 4613 N N . ILE B 1 250 ? 9.540 36.938 11.287 1.00 32.30 229 ILE B N 1
ATOM 4614 C CA . ILE B 1 250 ? 8.919 36.064 12.264 1.00 33.96 229 ILE B CA 1
ATOM 4615 C C . ILE B 1 250 ? 8.690 34.644 11.734 1.00 39.02 229 ILE B C 1
ATOM 4616 O O . ILE B 1 250 ? 8.660 33.726 12.541 1.00 39.46 229 ILE B O 1
ATOM 4621 N N . GLY B 1 251 ? 8.609 34.477 10.411 1.00 36.20 230 GLY B N 1
ATOM 4622 C CA . GLY B 1 251 ? 8.465 33.177 9.764 1.00 37.27 230 GLY B CA 1
ATOM 4623 C C . GLY B 1 251 ? 9.625 32.234 10.029 1.00 40.26 230 GLY B C 1
ATOM 4624 O O . GLY B 1 251 ? 9.448 31.015 9.965 1.00 39.52 230 GLY B O 1
ATOM 4625 N N . LYS B 1 252 ? 10.819 32.794 10.361 1.00 35.23 231 LYS B N 1
ATOM 4626 C CA . LYS B 1 252 ? 12.049 32.037 10.646 1.00 33.93 231 LYS B CA 1
ATOM 4627 C C . LYS B 1 252 ? 12.155 31.639 12.120 1.00 34.32 231 LYS B C 1
ATOM 4628 O O . LYS B 1 252 ? 13.096 30.931 12.489 1.00 33.72 231 LYS B O 1
ATOM 4634 N N . THR B 1 253 ? 11.190 32.064 12.969 1.00 30.02 232 THR B N 1
ATOM 4635 C CA . THR B 1 253 ? 11.164 31.653 14.390 1.00 29.79 232 THR B CA 1
ATOM 4636 C C . THR B 1 253 ? 11.161 30.130 14.467 1.00 34.77 232 THR B C 1
ATOM 4637 O O . THR B 1 253 ? 10.415 29.492 13.723 1.00 34.74 232 THR B O 1
ATOM 4641 N N . LEU B 1 254 ? 12.016 29.546 15.344 1.00 30.56 233 LEU B N 1
ATOM 4642 C CA . LEU B 1 254 ? 12.101 28.101 15.479 1.00 31.70 233 LEU B CA 1
ATOM 4643 C C . LEU B 1 254 ? 11.310 27.594 16.657 1.00 37.23 233 LEU B C 1
ATOM 4644 O O . LEU B 1 254 ? 11.422 28.130 17.762 1.00 36.76 233 LEU B O 1
ATOM 4649 N N . VAL B 1 255 ? 10.534 26.524 16.426 1.00 35.50 234 VAL B N 1
ATOM 4650 C CA . VAL B 1 255 ? 9.741 25.845 17.454 1.00 37.19 234 VAL B CA 1
ATOM 4651 C C . VAL B 1 255 ? 10.111 24.360 17.410 1.00 45.75 234 VAL B C 1
ATOM 4652 O O . VAL B 1 255 ? 10.384 23.814 16.338 1.00 44.91 234 VAL B O 1
ATOM 4656 N N . SER B 1 256 ? 10.152 23.711 18.565 1.00 47.99 235 SER B N 1
ATOM 4657 C CA . SER B 1 256 ? 10.531 22.303 18.599 1.00 52.12 235 SER B CA 1
ATOM 4658 C C . SER B 1 256 ? 9.351 21.370 18.671 1.00 60.17 235 SER B C 1
ATOM 4659 O O . SER B 1 256 ? 8.291 21.715 19.192 1.00 59.65 235 SER B O 1
ATOM 4662 N N . LYS B 1 257 ? 9.552 20.195 18.085 1.00 62.03 236 LYS B N 1
ATOM 4663 C CA . LYS B 1 257 ? 8.633 19.060 18.025 1.00 66.04 236 LYS B CA 1
ATOM 4664 C C . LYS B 1 257 ? 9.455 17.810 18.277 1.00 73.95 236 LYS B C 1
ATOM 4665 O O . LYS B 1 257 ? 10.443 17.580 17.571 1.00 72.19 236 LYS B O 1
ATOM 4671 N N . VAL B 1 258 ? 9.102 17.039 19.318 1.00 75.91 237 VAL B N 1
ATOM 4672 C CA . VAL B 1 258 ? 9.823 15.816 19.644 1.00 79.13 237 VAL B CA 1
ATOM 4673 C C . VAL B 1 258 ? 9.225 14.686 18.805 1.00 89.57 237 VAL B C 1
ATOM 4674 O O . VAL B 1 258 ? 8.015 14.459 18.834 1.00 91.38 237 VAL B O 1
ATOM 4678 N N . SER B 1 259 ? 10.084 14.029 18.014 1.00 88.91 238 SER B N 1
ATOM 4679 C CA . SER B 1 259 ? 9.736 12.894 17.158 1.00 92.36 238 SER B CA 1
ATOM 4680 C C . SER B 1 259 ? 10.791 11.813 17.316 1.00 97.81 238 SER B C 1
ATOM 4681 O O . SER B 1 259 ? 11.989 12.099 17.196 1.00 95.15 238 SER B O 1
ATOM 4684 N N . ASP B 1 260 ? 10.340 10.580 17.635 1.00 98.61 239 ASP B N 1
ATOM 4685 C CA . ASP B 1 260 ? 11.174 9.398 17.879 1.00 101.33 239 ASP B CA 1
ATOM 4686 C C . ASP B 1 260 ? 12.244 9.717 18.952 1.00 102.74 239 ASP B C 1
ATOM 4687 O O . ASP B 1 260 ? 13.432 9.418 18.777 1.00 102.71 239 ASP B O 1
ATOM 4692 N N . ASN B 1 261 ? 11.790 10.369 20.053 1.00 96.49 240 ASN B N 1
ATOM 4693 C CA . ASN B 1 261 ? 12.569 10.804 21.223 1.00 93.99 240 ASN B CA 1
ATOM 4694 C C . ASN B 1 261 ? 13.689 11.813 20.840 1.00 92.48 240 ASN B C 1
ATOM 4695 O O . ASN B 1 261 ? 14.654 11.990 21.595 1.00 90.94 240 ASN B O 1
ATOM 4700 N N . VAL B 1 262 ? 13.536 12.498 19.681 1.00 85.81 241 VAL B N 1
ATOM 4701 C CA . VAL B 1 262 ? 14.500 13.487 19.185 1.00 81.79 241 VAL B CA 1
ATOM 4702 C C . VAL B 1 262 ? 13.779 14.827 18.978 1.00 79.94 241 VAL B C 1
ATOM 4703 O O . VAL B 1 262 ? 12.798 14.902 18.232 1.00 78.53 241 VAL B O 1
ATOM 4707 N N . GLU B 1 263 ? 14.279 15.878 19.635 1.00 73.23 242 GLU B N 1
ATOM 4708 C CA . GLU B 1 263 ? 13.736 17.229 19.531 1.00 69.72 242 GLU B CA 1
ATOM 4709 C C . GLU B 1 263 ? 14.218 17.854 18.211 1.00 70.67 242 GLU B C 1
ATOM 4710 O O . GLU B 1 263 ? 15.420 18.073 18.027 1.00 69.99 242 GLU B O 1
ATOM 4716 N N . ILE B 1 264 ? 13.273 18.088 17.288 1.00 65.05 243 ILE B N 1
ATOM 4717 C CA . ILE B 1 264 ? 13.531 18.687 15.979 1.00 63.05 243 ILE B CA 1
ATOM 4718 C C . ILE B 1 264 ? 12.960 20.118 15.964 1.00 60.93 243 ILE B C 1
ATOM 4719 O O . ILE B 1 264 ? 11.819 20.330 16.375 1.00 60.17 243 ILE B O 1
ATOM 4724 N N . PHE B 1 265 ? 13.754 21.087 15.476 1.00 52.32 244 PHE B N 1
ATOM 4725 C CA . PHE B 1 265 ? 13.346 22.481 15.369 1.00 48.36 244 PHE B CA 1
ATOM 4726 C C . PHE B 1 265 ? 12.866 22.776 13.959 1.00 51.02 244 PHE B C 1
ATOM 4727 O O . PHE B 1 265 ? 13.465 22.320 12.979 1.00 52.45 244 PHE B O 1
ATOM 4735 N N . HIS B 1 266 ? 11.742 23.476 13.870 1.00 44.40 245 HIS B N 1
ATOM 4736 C CA . HIS B 1 266 ? 11.109 23.849 12.612 1.00 43.94 245 HIS B CA 1
ATOM 4737 C C . HIS B 1 266 ? 10.801 25.312 12.596 1.00 44.70 245 HIS B C 1
ATOM 4738 O O . HIS B 1 266 ? 10.416 25.863 13.628 1.00 41.97 245 HIS B O 1
ATOM 4745 N N . LYS B 1 267 ? 10.915 25.936 11.411 1.00 41.86 246 LYS B N 1
ATOM 4746 C CA . LYS B 1 267 ? 10.527 27.320 11.161 1.00 40.85 246 LYS B CA 1
ATOM 4747 C C . LYS B 1 267 ? 8.992 27.371 11.186 1.00 45.04 246 LYS B C 1
ATOM 4748 O O . LYS B 1 267 ? 8.354 26.522 10.559 1.00 46.22 246 LYS B O 1
ATOM 4754 N N . ILE B 1 268 ? 8.396 28.347 11.902 1.00 39.60 247 ILE B N 1
ATOM 4755 C CA . ILE B 1 268 ? 6.930 28.412 12.006 1.00 39.68 247 ILE B CA 1
ATOM 4756 C C . ILE B 1 268 ? 6.255 28.538 10.615 1.00 46.71 247 ILE B C 1
ATOM 4757 O O . ILE B 1 268 ? 5.154 28.011 10.442 1.00 47.51 247 ILE B O 1
ATOM 4762 N N . GLU B 1 269 ? 6.940 29.175 9.623 1.00 42.77 248 GLU B N 1
ATOM 4763 C CA . GLU B 1 269 ? 6.423 29.338 8.253 1.00 42.39 248 GLU B CA 1
ATOM 4764 C C . GLU B 1 269 ? 6.308 27.981 7.543 1.00 45.39 248 GLU B C 1
ATOM 4765 O O . GLU B 1 269 ? 5.620 27.875 6.529 1.00 45.08 248 GLU B O 1
ATOM 4771 N N . ASP B 1 270 ? 6.965 26.954 8.072 1.00 42.23 249 ASP B N 1
ATOM 4772 C CA . ASP B 1 270 ? 6.848 25.600 7.522 1.00 44.84 249 ASP B CA 1
ATOM 4773 C C . ASP B 1 270 ? 5.706 24.852 8.225 1.00 50.51 249 ASP B C 1
ATOM 4774 O O . ASP B 1 270 ? 5.380 23.749 7.827 1.00 53.85 249 ASP B O 1
ATOM 4779 N N . ILE B 1 271 ? 5.086 25.457 9.251 1.00 46.93 250 ILE B N 1
ATOM 4780 C CA . ILE B 1 271 ? 4.002 24.828 10.025 1.00 48.48 250 ILE B CA 1
ATOM 4781 C C . ILE B 1 271 ? 2.654 25.525 9.795 1.00 51.25 250 ILE B C 1
ATOM 4782 O O . ILE B 1 271 ? 1.669 24.839 9.528 1.00 52.26 250 ILE B O 1
ATOM 4787 N N . PHE B 1 272 ? 2.588 26.854 9.993 1.00 45.60 251 PHE B N 1
ATOM 4788 C CA . PHE B 1 272 ? 1.301 27.521 9.854 1.00 46.33 251 PHE B CA 1
ATOM 4789 C C . PHE B 1 272 ? 1.321 28.777 8.960 1.00 49.21 251 PHE B C 1
ATOM 4790 O O . PHE B 1 272 ? 0.555 29.723 9.196 1.00 49.00 251 PHE B O 1
ATOM 4798 N N . SER B 1 273 ? 2.096 28.735 7.861 1.00 44.28 252 SER B N 1
ATOM 4799 C CA . SER B 1 273 ? 1.955 29.760 6.820 1.00 43.57 252 SER B CA 1
ATOM 4800 C C . SER B 1 273 ? 0.742 29.283 6.008 1.00 48.76 252 SER B C 1
ATOM 4801 O O . SER B 1 273 ? 0.304 28.145 6.231 1.00 49.29 252 SER B O 1
ATOM 4804 N N . GLN B 1 274 ? 0.187 30.095 5.091 1.00 45.42 253 GLN B N 1
ATOM 4805 C CA . GLN B 1 274 ? -0.951 29.602 4.304 1.00 46.64 253 GLN B CA 1
ATOM 4806 C C . GLN B 1 274 ? -0.510 28.420 3.415 1.00 51.90 253 GLN B C 1
ATOM 4807 O O . GLN B 1 274 ? -1.254 27.443 3.307 1.00 53.80 253 GLN B O 1
ATOM 4813 N N . GLU B 1 275 ? 0.718 28.490 2.833 1.00 48.51 254 GLU B N 1
ATOM 4814 C CA . GLU B 1 275 ? 1.251 27.420 1.972 1.00 50.54 254 GLU B CA 1
ATOM 4815 C C . GLU B 1 275 ? 1.380 26.111 2.763 1.00 55.55 254 GLU B C 1
ATOM 4816 O O . GLU B 1 275 ? 1.012 25.059 2.247 1.00 57.41 254 GLU B O 1
ATOM 4822 N N . ALA B 1 276 ? 1.898 26.188 3.999 1.00 51.05 255 ALA B N 1
ATOM 4823 C CA . ALA B 1 276 ? 2.064 25.050 4.901 1.00 53.12 255 ALA B CA 1
ATOM 4824 C C . ALA B 1 276 ? 0.717 24.390 5.205 1.00 61.01 255 ALA B C 1
ATOM 4825 O O . ALA B 1 276 ? 0.642 23.165 5.185 1.00 63.56 255 ALA B O 1
ATOM 4827 N N . LEU B 1 277 ? -0.350 25.203 5.458 1.00 58.31 256 LEU B N 1
ATOM 4828 C CA . LEU B 1 277 ? -1.717 24.731 5.719 1.00 61.00 256 LEU B CA 1
ATOM 4829 C C . LEU B 1 277 ? -2.234 23.951 4.515 1.00 70.70 256 LEU B C 1
ATOM 4830 O O . LEU B 1 277 ? -2.727 22.830 4.677 1.00 73.21 256 LEU B O 1
ATOM 4835 N N . LEU B 1 278 ? -2.079 24.528 3.310 1.00 68.68 257 LEU B N 1
ATOM 4836 C CA . LEU B 1 278 ? -2.512 23.887 2.069 1.00 72.02 257 LEU B CA 1
ATOM 4837 C C . LEU B 1 278 ? -1.722 22.597 1.818 1.00 80.31 257 LEU B C 1
ATOM 4838 O O . LEU B 1 278 ? -2.320 21.604 1.399 1.00 82.48 257 LEU B O 1
ATOM 4843 N N . HIS B 1 279 ? -0.410 22.597 2.170 1.00 77.40 258 HIS B N 1
ATOM 4844 C CA . HIS B 1 279 ? 0.485 21.444 2.040 1.00 80.62 258 HIS B CA 1
ATOM 4845 C C . HIS B 1 279 ? 0.052 20.283 2.970 1.00 85.38 258 HIS B C 1
ATOM 4846 O O . HIS B 1 279 ? -0.012 19.138 2.509 1.00 86.56 258 HIS B O 1
ATOM 4853 N N . ASN B 1 280 ? -0.250 20.580 4.264 1.00 81.19 259 ASN B N 1
ATOM 4854 C CA . ASN B 1 280 ? -0.664 19.544 5.216 1.00 83.22 259 ASN B CA 1
ATOM 4855 C C . ASN B 1 280 ? -2.070 19.018 4.874 1.00 88.51 259 ASN B C 1
ATOM 4856 O O . ASN B 1 280 ? -2.336 17.844 5.131 1.00 90.71 259 ASN B O 1
ATOM 4861 N N . LEU B 1 281 ? -2.939 19.851 4.241 1.00 83.61 260 LEU B N 1
ATOM 4862 C CA . LEU B 1 281 ? -4.260 19.389 3.791 1.00 85.57 260 LEU B CA 1
ATOM 4863 C C . LEU B 1 281 ? -4.124 18.557 2.516 1.00 92.46 260 LEU B C 1
ATOM 4864 O O . LEU B 1 281 ? -4.929 17.647 2.310 1.00 95.31 260 LEU B O 1
ATOM 4869 N N . SER B 1 282 ? -3.078 18.825 1.694 1.00 88.01 261 SER B N 1
ATOM 4870 C CA . SER B 1 282 ? -2.787 18.048 0.483 1.00 91.05 261 SER B CA 1
ATOM 4871 C C . SER B 1 282 ? -2.361 16.611 0.827 1.00 99.36 261 SER B C 1
ATOM 4872 O O . SER B 1 282 ? -2.684 15.684 0.085 1.00 102.56 261 SER B O 1
ATOM 4875 N N . ASN B 1 283 ? -1.628 16.442 1.947 1.00 96.06 262 ASN B N 1
ATOM 4876 C CA . ASN B 1 283 ? -1.150 15.149 2.455 1.00 98.71 262 ASN B CA 1
ATOM 4877 C C . ASN B 1 283 ? -2.291 14.365 3.108 1.00 105.79 262 ASN B C 1
ATOM 4878 O O . ASN B 1 283 ? -2.371 13.154 2.925 1.00 110.27 262 ASN B O 1
ATOM 4883 N N . GLN B 1 284 ? -3.160 15.055 3.875 1.00 100.51 263 GLN B N 1
ATOM 4884 C CA . GLN B 1 284 ? -4.300 14.467 4.579 1.00 102.65 263 GLN B CA 1
ATOM 4885 C C . GLN B 1 284 ? -5.429 14.041 3.627 1.00 110.55 263 GLN B C 1
ATOM 4886 O O . GLN B 1 284 ? -6.043 12.998 3.856 1.00 115.03 263 GLN B O 1
ATOM 4892 N N . LEU B 1 285 ? -5.711 14.839 2.582 1.00 105.21 264 LEU B N 1
ATOM 4893 C CA . LEU B 1 285 ? -6.786 14.558 1.623 1.00 107.96 264 LEU B CA 1
ATOM 4894 C C . LEU B 1 285 ? -6.282 13.852 0.362 1.00 112.70 264 LEU B C 1
ATOM 4895 O O . LEU B 1 285 ? -7.095 13.491 -0.498 1.00 115.83 264 LEU B O 1
ATOM 4900 N N . ASN B 1 286 ? -4.951 13.641 0.257 1.00 106.83 265 ASN B N 1
ATOM 4901 C CA . ASN B 1 286 ? -4.264 12.968 -0.860 1.00 108.93 265 ASN B CA 1
ATOM 4902 C C . ASN B 1 286 ? -4.650 13.573 -2.241 1.00 112.97 265 ASN B C 1
ATOM 4903 O O . ASN B 1 286 ? -4.747 12.859 -3.243 1.00 115.64 265 ASN B O 1
ATOM 4908 N N . GLU B 1 287 ? -4.814 14.910 -2.292 1.00 106.27 266 GLU B N 1
ATOM 4909 C CA . GLU B 1 287 ? -5.133 15.660 -3.516 1.00 105.46 266 GLU B CA 1
ATOM 4910 C C . GLU B 1 287 ? -4.503 17.043 -3.449 1.00 102.37 266 GLU B C 1
ATOM 4911 O O . GLU B 1 287 ? -4.316 17.555 -2.349 1.00 98.29 266 GLU B O 1
ATOM 4917 N N . LYS B 1 288 ? -4.160 17.636 -4.612 1.00 97.88 267 LYS B N 1
ATOM 4918 C CA . LYS B 1 288 ? -3.534 18.962 -4.670 1.00 93.55 267 LYS B CA 1
ATOM 4919 C C . LYS B 1 288 ? -4.506 20.025 -4.138 1.00 92.82 267 LYS B C 1
ATOM 4920 O O . LYS B 1 288 ? -5.547 20.268 -4.756 1.00 93.92 267 LYS B O 1
ATOM 4926 N N . MET B 1 289 ? -4.187 20.609 -2.968 1.00 83.85 268 MET B N 1
ATOM 4927 C CA . MET B 1 289 ? -5.051 21.605 -2.340 1.00 81.13 268 MET B CA 1
ATOM 4928 C C . MET B 1 289 ? -4.630 23.043 -2.664 1.00 80.71 268 MET B C 1
ATOM 4929 O O . MET B 1 289 ? -3.510 23.466 -2.351 1.00 77.24 268 MET B O 1
ATOM 4934 N N . THR B 1 290 ? -5.561 23.783 -3.297 1.00 76.48 269 THR B N 1
ATOM 4935 C CA . THR B 1 290 ? -5.449 25.200 -3.650 1.00 72.89 269 THR B CA 1
ATOM 4936 C C . THR B 1 290 ? -6.288 25.970 -2.650 1.00 74.38 269 THR B C 1
ATOM 4937 O O . THR B 1 290 ? -7.104 25.360 -1.946 1.00 75.90 269 THR B O 1
ATOM 4941 N N . LEU B 1 291 ? -6.133 27.298 -2.605 1.00 66.64 270 LEU B N 1
ATOM 4942 C CA . LEU B 1 291 ? -6.924 28.153 -1.726 1.00 64.39 270 LEU B CA 1
ATOM 4943 C C . LEU B 1 291 ? -8.418 28.014 -2.036 1.00 68.98 270 LEU B C 1
ATOM 4944 O O . LEU B 1 291 ? -9.228 27.945 -1.111 1.00 68.41 270 LEU B O 1
ATOM 4949 N N . SER B 1 292 ? -8.768 27.969 -3.331 1.00 66.64 271 SER B N 1
ATOM 4950 C CA . SER B 1 292 ? -10.148 27.845 -3.800 1.00 69.71 271 SER B CA 1
ATOM 4951 C C . SER B 1 292 ? -10.768 26.522 -3.338 1.00 77.74 271 SER B C 1
ATOM 4952 O O . SER B 1 292 ? -11.935 26.506 -2.937 1.00 80.09 271 SER B O 1
ATOM 4955 N N . LYS B 1 293 ? -9.980 25.428 -3.355 1.00 74.23 272 LYS B N 1
ATOM 4956 C CA . LYS B 1 293 ? -10.451 24.117 -2.912 1.00 77.35 272 LYS B CA 1
ATOM 4957 C C . LYS B 1 293 ? -10.627 24.108 -1.400 1.00 79.77 272 LYS B C 1
ATOM 4958 O O . LYS B 1 293 ? -11.621 23.571 -0.913 1.00 82.08 272 LYS B O 1
ATOM 4964 N N . LEU B 1 294 ? -9.698 24.744 -0.664 1.00 72.52 273 LEU B N 1
ATOM 4965 C CA . LEU B 1 294 ? -9.769 24.854 0.789 1.00 71.01 273 LEU B CA 1
ATOM 4966 C C . LEU B 1 294 ? -11.093 25.517 1.222 1.00 76.17 273 LEU B C 1
ATOM 4967 O O . LEU B 1 294 ? -11.814 24.924 2.021 1.00 77.54 273 LEU B O 1
ATOM 4972 N N . ILE B 1 295 ? -11.419 26.710 0.671 1.00 71.77 274 ILE B N 1
ATOM 4973 C CA . ILE B 1 295 ? -12.634 27.471 0.989 1.00 71.92 274 ILE B CA 1
ATOM 4974 C C . ILE B 1 295 ? -13.884 26.629 0.669 1.00 79.74 274 ILE B C 1
ATOM 4975 O O . ILE B 1 295 ? -14.792 26.569 1.504 1.00 78.84 274 ILE B O 1
ATOM 4980 N N . GLN B 1 296 ? -13.887 25.935 -0.497 1.00 80.55 275 GLN B N 1
ATOM 4981 C CA . GLN B 1 296 ? -14.981 25.066 -0.950 1.00 85.10 275 GLN B CA 1
ATOM 4982 C C . GLN B 1 296 ? -15.207 23.912 0.027 1.00 93.56 275 GLN B C 1
ATOM 4983 O O . GLN B 1 296 ? -16.334 23.700 0.472 1.00 95.91 275 GLN B O 1
ATOM 4989 N N . PHE B 1 297 ? -14.134 23.185 0.366 1.00 90.84 276 PHE B N 1
ATOM 4990 C CA . PHE B 1 297 ? -14.173 22.047 1.284 1.00 93.00 276 PHE B CA 1
ATOM 4991 C C . PHE B 1 297 ? -14.576 22.508 2.700 1.00 97.05 276 PHE B C 1
ATOM 4992 O O . PHE B 1 297 ? -15.308 21.783 3.381 1.00 99.63 276 PHE B O 1
ATOM 5000 N N . TYR B 1 298 ? -14.151 23.733 3.110 1.00 89.98 277 TYR B N 1
ATOM 5001 C CA . TYR B 1 298 ? -14.476 24.334 4.411 1.00 88.64 277 TYR B CA 1
ATOM 5002 C C . TYR B 1 298 ? -15.962 24.691 4.491 1.00 94.86 277 TYR B C 1
ATOM 5003 O O . TYR B 1 298 ? -16.600 24.372 5.497 1.00 96.19 277 TYR B O 1
ATOM 5012 N N . ASN B 1 299 ? -16.514 25.336 3.436 1.00 91.60 278 ASN B N 1
ATOM 5013 C CA . ASN B 1 299 ? -17.929 25.711 3.366 1.00 93.58 278 ASN B CA 1
ATOM 5014 C C . ASN B 1 299 ? -18.817 24.467 3.332 1.00 103.11 278 ASN B C 1
ATOM 5015 O O . ASN B 1 299 ? -19.913 24.511 3.884 1.00 105.33 278 ASN B O 1
ATOM 5020 N N . GLU B 1 300 ? -18.328 23.351 2.728 1.00 101.12 279 GLU B N 1
ATOM 5021 C CA . GLU B 1 300 ? -19.010 22.046 2.653 1.00 105.36 279 GLU B CA 1
ATOM 5022 C C . GLU B 1 300 ? -18.919 21.298 3.980 1.00 108.90 279 GLU B C 1
ATOM 5023 O O . GLU B 1 300 ? -19.539 20.242 4.140 1.00 112.07 279 GLU B O 1
ATOM 5029 N N . LYS B 1 301 ? -18.099 21.827 4.910 1.00 101.26 280 LYS B N 1
ATOM 5030 C CA . LYS B 1 301 ? -17.843 21.297 6.250 1.00 101.25 280 LYS B CA 1
ATOM 5031 C C . LYS B 1 301 ? -17.200 19.887 6.214 1.00 104.31 280 LYS B C 1
ATOM 5032 O O . LYS B 1 301 ? -17.576 19.015 7.002 1.00 106.54 280 LYS B O 1
ATOM 5038 N N . ASN B 1 302 ? -16.190 19.697 5.323 1.00 97.79 281 ASN B N 1
ATOM 5039 C CA . ASN B 1 302 ? -15.362 18.485 5.244 1.00 98.51 281 ASN B CA 1
ATOM 5040 C C . ASN B 1 302 ? -14.652 18.376 6.604 1.00 100.61 281 ASN B C 1
ATOM 5041 O O . ASN B 1 302 ? -14.021 19.356 7.021 1.00 97.04 281 ASN B O 1
ATOM 5046 N N . PRO B 1 303 ? -14.811 17.248 7.337 1.00 99.46 282 PRO B N 1
ATOM 5047 C CA . PRO B 1 303 ? -14.255 17.155 8.703 1.00 97.79 282 PRO B CA 1
ATOM 5048 C C . PRO B 1 303 ? -12.745 17.326 8.833 1.00 96.98 282 PRO B C 1
ATOM 5049 O O . PRO B 1 303 ? -12.302 17.838 9.857 1.00 94.07 282 PRO B O 1
ATOM 5053 N N . VAL B 1 304 ? -11.962 16.862 7.846 1.00 93.40 283 VAL B N 1
ATOM 5054 C CA . VAL B 1 304 ? -10.498 16.980 7.869 1.00 90.03 283 VAL B CA 1
ATOM 5055 C C . VAL B 1 304 ? -10.125 18.476 7.785 1.00 90.66 283 VAL B C 1
ATOM 5056 O O . VAL B 1 304 ? -9.270 18.948 8.536 1.00 87.01 283 VAL B O 1
ATOM 5060 N N . VAL B 1 305 ? -10.813 19.210 6.899 1.00 87.84 284 VAL B N 1
ATOM 5061 C CA . VAL B 1 305 ? -10.600 20.631 6.666 1.00 84.17 284 VAL B CA 1
ATOM 5062 C C . VAL B 1 305 ? -11.121 21.462 7.867 1.00 87.91 284 VAL B C 1
ATOM 5063 O O . VAL B 1 305 ? -10.416 22.389 8.278 1.00 84.20 284 VAL B O 1
ATOM 5067 N N . VAL B 1 306 ? -12.306 21.115 8.446 1.00 87.67 285 VAL B N 1
ATOM 5068 C CA . VAL B 1 306 ? -12.904 21.880 9.554 1.00 87.09 285 VAL B CA 1
ATOM 5069 C C . VAL B 1 306 ? -12.001 21.829 10.809 1.00 90.83 285 VAL B C 1
ATOM 5070 O O . VAL B 1 306 ? -11.749 22.885 11.409 1.00 88.05 285 VAL B O 1
ATOM 5074 N N . GLU B 1 307 ? -11.447 20.639 11.137 1.00 88.92 286 GLU B N 1
ATOM 5075 C CA . GLU B 1 307 ? -10.541 20.451 12.273 1.00 86.87 286 GLU B CA 1
ATOM 5076 C C . GLU B 1 307 ? -9.204 21.196 12.055 1.00 85.03 286 GLU B C 1
ATOM 5077 O O . GLU B 1 307 ? -8.744 21.888 12.974 1.00 81.70 286 GLU B O 1
ATOM 5083 N N . GLU B 1 308 ? -8.597 21.062 10.846 1.00 80.34 287 GLU B N 1
ATOM 5084 C CA . GLU B 1 308 ? -7.329 21.717 10.507 1.00 76.64 287 GLU B CA 1
ATOM 5085 C C . GLU B 1 308 ? -7.465 23.253 10.574 1.00 76.48 287 GLU B C 1
ATOM 5086 O O . GLU B 1 308 ? -6.536 23.937 11.021 1.00 72.07 287 GLU B O 1
ATOM 5092 N N . MET B 1 309 ? -8.638 23.780 10.170 1.00 73.66 288 MET B N 1
ATOM 5093 C CA . MET B 1 309 ? -8.924 25.212 10.221 1.00 70.88 288 MET B CA 1
ATOM 5094 C C . MET B 1 309 ? -9.012 25.701 11.668 1.00 72.80 288 MET B C 1
ATOM 5095 O O . MET B 1 309 ? -8.452 26.748 11.967 1.00 69.90 288 MET B O 1
ATOM 5100 N N . GLU B 1 310 ? -9.668 24.929 12.570 1.00 71.56 289 GLU B N 1
ATOM 5101 C CA . GLU B 1 310 ? -9.777 25.244 14.004 1.00 70.88 289 GLU B CA 1
ATOM 5102 C C . GLU B 1 310 ? -8.376 25.306 14.643 1.00 70.39 289 GLU B C 1
ATOM 5103 O O . GLU B 1 310 ? -8.115 26.188 15.470 1.00 66.64 289 GLU B O 1
ATOM 5109 N N . GLN B 1 311 ? -7.474 24.386 14.215 1.00 66.37 290 GLN B N 1
ATOM 5110 C CA . GLN B 1 311 ? -6.080 24.343 14.639 1.00 63.85 290 GLN B CA 1
ATOM 5111 C C . GLN B 1 311 ? -5.307 25.533 14.057 1.00 64.57 290 GLN B C 1
ATOM 5112 O O . GLN B 1 311 ? -4.506 26.138 14.767 1.00 61.95 290 GLN B O 1
ATOM 5118 N N . PHE B 1 312 ? -5.562 25.877 12.771 1.00 60.68 291 PHE B N 1
ATOM 5119 C CA . PHE B 1 312 ? -4.901 26.981 12.095 1.00 56.86 291 PHE B CA 1
ATOM 5120 C C . PHE B 1 312 ? -5.286 28.297 12.754 1.00 59.12 291 PHE B C 1
ATOM 5121 O O . PHE B 1 312 ? -4.401 29.095 13.063 1.00 55.19 291 PHE B O 1
ATOM 5129 N N . ILE B 1 313 ? -6.606 28.500 13.007 1.00 56.98 292 ILE B N 1
ATOM 5130 C CA . ILE B 1 313 ? -7.157 29.695 13.662 1.00 55.96 292 ILE B CA 1
ATOM 5131 C C . ILE B 1 313 ? -6.522 29.853 15.057 1.00 58.96 292 ILE B C 1
ATOM 5132 O O . ILE B 1 313 ? -6.165 30.968 15.435 1.00 56.87 292 ILE B O 1
ATOM 5137 N N . ASN B 1 314 ? -6.382 28.741 15.801 1.00 56.37 293 ASN B N 1
ATOM 5138 C CA . ASN B 1 314 ? -5.793 28.734 17.135 1.00 54.85 293 ASN B CA 1
ATOM 5139 C C . ASN B 1 314 ? -4.304 29.104 17.101 1.00 55.90 293 ASN B C 1
ATOM 5140 O O . ASN B 1 314 ? -3.886 29.915 17.917 1.00 54.25 293 ASN B O 1
ATOM 5145 N N . LYS B 1 315 ? -3.526 28.561 16.144 1.00 51.94 294 LYS B N 1
ATOM 5146 C CA . LYS B 1 315 ? -2.101 28.874 16.001 1.00 49.47 294 LYS B CA 1
ATOM 5147 C C . LYS B 1 315 ? -1.875 30.349 15.652 1.00 49.74 294 LYS B C 1
ATOM 5148 O O . LYS B 1 315 ? -0.916 30.933 16.133 1.00 46.18 294 LYS B O 1
ATOM 5154 N N . ILE B 1 316 ? -2.761 30.943 14.838 1.00 46.79 295 ILE B N 1
ATOM 5155 C CA . ILE B 1 316 ? -2.669 32.339 14.449 1.00 45.27 295 ILE B CA 1
ATOM 5156 C C . ILE B 1 316 ? -3.038 33.203 15.644 1.00 50.08 295 ILE B C 1
ATOM 5157 O O . ILE B 1 316 ? -2.386 34.222 15.852 1.00 48.93 295 ILE B O 1
ATOM 5162 N N . ALA B 1 317 ? -4.057 32.799 16.437 1.00 48.72 296 ALA B N 1
ATOM 5163 C CA . ALA B 1 317 ? -4.434 33.528 17.659 1.00 48.17 296 ALA B CA 1
ATOM 5164 C C . ALA B 1 317 ? -3.246 33.570 18.656 1.00 49.29 296 ALA B C 1
ATOM 5165 O O . ALA B 1 317 ? -2.974 34.623 19.231 1.00 47.42 296 ALA B O 1
ATOM 5167 N N . VAL B 1 318 ? -2.524 32.433 18.817 1.00 45.23 297 VAL B N 1
ATOM 5168 C CA . VAL B 1 318 ? -1.352 32.286 19.699 1.00 43.67 297 VAL B CA 1
ATOM 5169 C C . VAL B 1 318 ? -0.231 33.148 19.150 1.00 45.44 297 VAL B C 1
ATOM 5170 O O . VAL B 1 318 ? 0.421 33.839 19.923 1.00 44.30 297 VAL B O 1
ATOM 5174 N N . LEU B 1 319 ? -0.042 33.146 17.817 1.00 41.72 298 LEU B N 1
ATOM 5175 C CA . LEU B 1 319 ? 0.943 33.976 17.119 1.00 39.22 298 LEU B CA 1
ATOM 5176 C C . LEU B 1 319 ? 0.701 35.456 17.437 1.00 41.91 298 LEU B C 1
ATOM 5177 O O . LEU B 1 319 ? 1.655 36.157 17.769 1.00 41.39 298 LEU B O 1
ATOM 5182 N N . ILE B 1 320 ? -0.574 35.909 17.402 1.00 37.23 299 ILE B N 1
ATOM 5183 C CA . ILE B 1 320 ? -0.938 37.300 17.725 1.00 36.72 299 ILE B CA 1
ATOM 5184 C C . ILE B 1 320 ? -0.632 37.581 19.205 1.00 39.06 299 ILE B C 1
ATOM 5185 O O . ILE B 1 320 ? -0.084 38.636 19.506 1.00 36.32 299 ILE B O 1
ATOM 5190 N N . HIS B 1 321 ? -0.918 36.624 20.107 1.00 36.81 300 HIS B N 1
ATOM 5191 C CA . HIS B 1 321 ? -0.602 36.769 21.534 1.00 36.71 300 HIS B CA 1
ATOM 5192 C C . HIS B 1 321 ? 0.927 36.910 21.719 1.00 37.53 300 HIS B C 1
ATOM 5193 O O . HIS B 1 321 ? 1.377 37.723 22.529 1.00 35.76 300 HIS B O 1
ATOM 5200 N N . ASN B 1 322 ? 1.701 36.078 21.007 1.00 33.59 301 ASN B N 1
ATOM 5201 C CA . ASN B 1 322 ? 3.154 36.082 21.088 1.00 33.13 301 ASN B CA 1
ATOM 5202 C C . ASN B 1 322 ? 3.714 37.407 20.561 1.00 34.28 301 ASN B C 1
ATOM 5203 O O . ASN B 1 322 ? 4.573 37.987 21.205 1.00 32.94 301 ASN B O 1
ATOM 5208 N N . LEU B 1 323 ? 3.194 37.897 19.440 1.00 31.13 302 LEU B N 1
ATOM 5209 C CA . LEU B 1 323 ? 3.592 39.177 18.857 1.00 30.31 302 LEU B CA 1
ATOM 5210 C C . LEU B 1 323 ? 3.233 40.325 19.808 1.00 35.03 302 LEU B C 1
ATOM 5211 O O . LEU B 1 323 ? 4.015 41.255 19.955 1.00 35.12 302 LEU B O 1
ATOM 5216 N N . ASN B 1 324 ? 2.110 40.201 20.521 1.00 32.27 303 ASN B N 1
ATOM 5217 C CA . ASN B 1 324 ? 1.709 41.197 21.495 1.00 32.93 303 ASN B CA 1
ATOM 5218 C C . ASN B 1 324 ? 2.614 41.182 22.733 1.00 36.76 303 ASN B C 1
ATOM 5219 O O . ASN B 1 324 ? 2.914 42.243 23.263 1.00 37.26 303 ASN B O 1
ATOM 5224 N N . THR B 1 325 ? 3.062 40.004 23.196 1.00 32.18 304 THR B N 1
ATOM 5225 C CA . THR B 1 325 ? 3.915 39.953 24.385 1.00 31.65 304 THR B CA 1
ATOM 5226 C C . THR B 1 325 ? 5.355 40.361 24.020 1.00 34.30 304 THR B C 1
ATOM 5227 O O . THR B 1 325 ? 6.142 40.713 24.897 1.00 34.63 304 THR B O 1
ATOM 5231 N N . GLN B 1 326 ? 5.705 40.280 22.729 1.00 31.38 305 GLN B N 1
ATOM 5232 C CA . GLN B 1 326 ? 7.027 40.651 22.270 1.00 30.93 305 GLN B CA 1
ATOM 5233 C C . GLN B 1 326 ? 7.095 42.145 21.970 1.00 33.08 305 GLN B C 1
ATOM 5234 O O . GLN B 1 326 ? 7.977 42.830 22.497 1.00 31.55 305 GLN B O 1
ATOM 5240 N N . PHE B 1 327 ? 6.171 42.634 21.109 1.00 28.41 306 PHE B N 1
ATOM 5241 C CA . PHE B 1 327 ? 6.164 44.003 20.605 1.00 27.97 306 PHE B CA 1
ATOM 5242 C C . PHE B 1 327 ? 5.142 44.894 21.278 1.00 32.76 306 PHE B C 1
ATOM 5243 O O . PHE B 1 327 ? 5.327 46.105 21.273 1.00 33.99 306 PHE B O 1
ATOM 5251 N N . ASN B 1 328 ? 4.051 44.315 21.839 1.00 28.15 307 ASN B N 1
ATOM 5252 C CA . ASN B 1 328 ? 2.971 45.064 22.495 1.00 28.20 307 ASN B CA 1
ATOM 5253 C C . ASN B 1 328 ? 2.492 46.278 21.629 1.00 33.99 307 ASN B C 1
ATOM 5254 O O . ASN B 1 328 ? 2.529 47.427 22.078 1.00 33.72 307 ASN B O 1
ATOM 5259 N N . PRO B 1 329 ? 2.068 46.037 20.361 1.00 30.98 308 PRO B N 1
ATOM 5260 C CA . PRO B 1 329 ? 1.628 47.162 19.516 1.00 29.68 308 PRO B CA 1
ATOM 5261 C C . PRO B 1 329 ? 0.215 47.610 19.872 1.00 33.28 308 PRO B C 1
ATOM 5262 O O . PRO B 1 329 ? -0.472 46.918 20.616 1.00 33.07 308 PRO B O 1
ATOM 5266 N N . ASN B 1 330 ? -0.233 48.744 19.317 1.00 31.16 309 ASN B N 1
ATOM 5267 C CA . ASN B 1 330 ? -1.618 49.198 19.470 1.00 33.68 309 ASN B CA 1
ATOM 5268 C C . ASN B 1 330 ? -2.527 48.331 18.639 1.00 35.69 309 ASN B C 1
ATOM 5269 O O . ASN B 1 330 ? -3.684 48.123 18.987 1.00 36.31 309 ASN B O 1
ATOM 5274 N N . ALA B 1 331 ? -2.020 47.879 17.490 1.00 31.02 310 ALA B N 1
ATOM 5275 C CA . ALA B 1 331 ? -2.834 47.149 16.525 1.00 31.98 310 ALA B CA 1
ATOM 5276 C C . ALA B 1 331 ? -2.006 46.244 15.665 1.00 35.18 310 ALA B C 1
ATOM 5277 O O . ALA B 1 331 ? -0.810 46.471 15.474 1.00 33.55 310 ALA B O 1
ATOM 5279 N N . ILE B 1 332 ? -2.652 45.229 15.131 1.00 33.51 311 ILE B N 1
ATOM 5280 C CA . ILE B 1 332 ? -2.055 44.287 14.192 1.00 33.36 311 ILE B CA 1
ATOM 5281 C C . ILE B 1 332 ? -3.021 44.177 13.006 1.00 37.09 311 ILE B C 1
ATOM 5282 O O . ILE B 1 332 ? -4.231 44.032 13.201 1.00 39.30 311 ILE B O 1
ATOM 5287 N N . TYR B 1 333 ? -2.481 44.261 11.792 1.00 30.71 312 TYR B N 1
ATOM 5288 C CA . TYR B 1 333 ? -3.245 44.170 10.544 1.00 30.36 312 TYR B CA 1
ATOM 5289 C C . TYR B 1 333 ? -2.758 42.948 9.833 1.00 34.68 312 TYR B C 1
ATOM 5290 O O . TYR B 1 333 ? -1.580 42.874 9.483 1.00 33.48 312 TYR B O 1
ATOM 5299 N N . ILE B 1 334 ? -3.645 41.969 9.650 1.00 32.89 313 ILE B N 1
ATOM 5300 C CA . ILE B 1 334 ? -3.277 40.707 9.030 1.00 32.95 313 ILE B CA 1
ATOM 5301 C C . ILE B 1 334 ? -3.609 40.717 7.556 1.00 37.38 313 ILE B C 1
ATOM 5302 O O . ILE B 1 334 ? -4.755 40.990 7.170 1.00 36.54 313 ILE B O 1
ATOM 5307 N N . ASN B 1 335 ? -2.619 40.325 6.733 1.00 35.05 314 ASN B N 1
ATOM 5308 C CA . ASN B 1 335 ? -2.778 40.161 5.286 1.00 35.24 314 ASN B CA 1
ATOM 5309 C C . ASN B 1 335 ? -2.541 38.688 4.941 1.00 39.03 314 ASN B C 1
ATOM 5310 O O . ASN B 1 335 ? -1.398 38.266 4.752 1.00 37.57 314 ASN B O 1
ATOM 5315 N N . CYS B 1 336 ? -3.633 37.917 4.890 1.00 36.38 315 CYS B N 1
ATOM 5316 C CA . CYS B 1 336 ? -3.637 36.498 4.574 1.00 37.30 315 CYS B CA 1
ATOM 5317 C C . CYS B 1 336 ? -4.720 36.256 3.520 1.00 42.97 315 CYS B C 1
ATOM 5318 O O . CYS B 1 336 ? -5.878 36.564 3.799 1.00 44.05 315 CYS B O 1
ATOM 5321 N N . PRO B 1 337 ? -4.384 35.758 2.302 1.00 40.07 316 PRO B N 1
ATOM 5322 C CA . PRO B 1 337 ? -5.429 35.575 1.260 1.00 41.99 316 PRO B CA 1
ATOM 5323 C C . PRO B 1 337 ? -6.670 34.803 1.741 1.00 51.19 316 PRO B C 1
ATOM 5324 O O . PRO B 1 337 ? -7.780 35.194 1.375 1.00 52.34 316 PRO B O 1
ATOM 5328 N N . LEU B 1 338 ? -6.501 33.754 2.594 1.00 48.51 317 LEU B N 1
ATOM 5329 C CA . LEU B 1 338 ? -7.620 32.981 3.138 1.00 49.74 317 LEU B CA 1
ATOM 5330 C C . LEU B 1 338 ? -8.587 33.868 3.952 1.00 54.32 317 LEU B C 1
ATOM 5331 O O . LEU B 1 338 ? -9.807 33.744 3.795 1.00 57.08 317 LEU B O 1
ATOM 5336 N N . PHE B 1 339 ? -8.041 34.762 4.796 1.00 48.74 318 PHE B N 1
ATOM 5337 C CA . PHE B 1 339 ? -8.834 35.660 5.638 1.00 48.01 318 PHE B CA 1
ATOM 5338 C C . PHE B 1 339 ? -9.481 36.746 4.808 1.00 51.83 318 PHE B C 1
ATOM 5339 O O . PHE B 1 339 ? -10.614 37.113 5.105 1.00 51.91 318 PHE B O 1
ATOM 5347 N N . ASN B 1 340 ? -8.797 37.237 3.744 1.00 46.75 319 ASN B N 1
ATOM 5348 C CA . ASN B 1 340 ? -9.397 38.240 2.859 1.00 46.94 319 ASN B CA 1
ATOM 5349 C C . ASN B 1 340 ? -10.566 37.659 2.088 1.00 53.66 319 ASN B C 1
ATOM 5350 O O . ASN B 1 340 ? -11.479 38.409 1.750 1.00 54.50 319 ASN B O 1
ATOM 5355 N N . GLU B 1 341 ? -10.551 36.333 1.817 1.00 52.52 320 GLU B N 1
ATOM 5356 C CA . GLU B 1 341 ? -11.654 35.681 1.096 1.00 55.65 320 GLU B CA 1
ATOM 5357 C C . GLU B 1 341 ? -12.798 35.339 2.036 1.00 62.46 320 GLU B C 1
ATOM 5358 O O . GLU B 1 341 ? -13.941 35.282 1.597 1.00 63.54 320 GLU B O 1
ATOM 5364 N N . MET B 1 342 ? -12.492 35.108 3.327 1.00 61.23 321 MET B N 1
ATOM 5365 C CA . MET B 1 342 ? -13.478 34.769 4.366 1.00 63.81 321 MET B CA 1
ATOM 5366 C C . MET B 1 342 ? -13.251 35.689 5.586 1.00 65.15 321 MET B C 1
ATOM 5367 O O . MET B 1 342 ? -12.738 35.208 6.609 1.00 62.54 321 MET B O 1
ATOM 5372 N N . PRO B 1 343 ? -13.611 37.008 5.495 1.00 61.65 322 PRO B N 1
ATOM 5373 C CA . PRO B 1 343 ? -13.299 37.942 6.594 1.00 60.70 322 PRO B CA 1
ATOM 5374 C C . PRO B 1 343 ? -13.907 37.603 7.948 1.00 68.67 322 PRO B C 1
ATOM 5375 O O . PRO B 1 343 ? -13.365 38.072 8.949 1.00 67.54 322 PRO B O 1
ATOM 5379 N N . GLU B 1 344 ? -14.960 36.753 8.001 1.00 69.49 323 GLU B N 1
ATOM 5380 C CA . GLU B 1 344 ? -15.591 36.338 9.261 1.00 71.61 323 GLU B CA 1
ATOM 5381 C C . GLU B 1 344 ? -14.609 35.542 10.148 1.00 75.34 323 GLU B C 1
ATOM 5382 O O . GLU B 1 344 ? -14.800 35.522 11.363 1.00 75.59 323 GLU B O 1
ATOM 5388 N N . ILE B 1 345 ? -13.548 34.933 9.553 1.00 70.59 324 ILE B N 1
ATOM 5389 C CA . ILE B 1 345 ? -12.521 34.179 10.292 1.00 69.32 324 ILE B CA 1
ATOM 5390 C C . ILE B 1 345 ? -11.796 35.121 11.284 1.00 71.85 324 ILE B C 1
ATOM 5391 O O . ILE B 1 345 ? -11.304 34.635 12.303 1.00 70.77 324 ILE B O 1
ATOM 5396 N N . LEU B 1 346 ? -11.782 36.459 11.018 1.00 68.25 325 LEU B N 1
ATOM 5397 C CA . LEU B 1 346 ? -11.199 37.451 11.932 1.00 66.32 325 LEU B CA 1
ATOM 5398 C C . LEU B 1 346 ? -11.863 37.335 13.299 1.00 69.78 325 LEU B C 1
ATOM 5399 O O . LEU B 1 346 ? -11.147 37.298 14.296 1.00 67.81 325 LEU B O 1
ATOM 5404 N N . GLU B 1 347 ? -13.220 37.196 13.341 1.00 67.93 326 GLU B N 1
ATOM 5405 C CA . GLU B 1 347 ? -13.960 37.044 14.599 1.00 68.87 326 GLU B CA 1
ATOM 5406 C C . GLU B 1 347 ? -13.577 35.754 15.320 1.00 70.51 326 GLU B C 1
ATOM 5407 O O . GLU B 1 347 ? -13.499 35.774 16.544 1.00 71.66 326 GLU B O 1
ATOM 5413 N N . ALA B 1 348 ? -13.301 34.657 14.578 1.00 64.15 327 ALA B N 1
ATOM 5414 C CA . ALA B 1 348 ? -12.905 33.383 15.187 1.00 64.20 327 ALA B CA 1
ATOM 5415 C C . ALA B 1 348 ? -11.497 33.510 15.783 1.00 63.35 327 ALA B C 1
ATOM 5416 O O . ALA B 1 348 ? -11.246 32.982 16.866 1.00 62.10 327 ALA B O 1
ATOM 5418 N N . ILE B 1 349 ? -10.602 34.266 15.102 1.00 58.18 328 ILE B N 1
ATOM 5419 C CA . ILE B 1 349 ? -9.243 34.550 15.582 1.00 55.63 328 ILE B CA 1
ATOM 5420 C C . ILE B 1 349 ? -9.345 35.388 16.861 1.00 58.92 328 ILE B C 1
ATOM 5421 O O . ILE B 1 349 ? -8.700 35.050 17.849 1.00 58.63 328 ILE B O 1
ATOM 5426 N N . LYS B 1 350 ? -10.179 36.451 16.846 1.00 56.35 329 LYS B N 1
ATOM 5427 C CA . LYS B 1 350 ? -10.393 37.340 17.998 1.00 56.43 329 LYS B CA 1
ATOM 5428 C C . LYS B 1 350 ? -10.945 36.563 19.195 1.00 60.61 329 LYS B C 1
ATOM 5429 O O . LYS B 1 350 ? -10.448 36.758 20.303 1.00 59.20 329 LYS B O 1
ATOM 5435 N N . ASN B 1 351 ? -11.925 35.658 18.963 1.00 60.12 330 ASN B N 1
ATOM 5436 C CA . ASN B 1 351 ? -12.527 34.801 19.997 1.00 62.65 330 ASN B CA 1
ATOM 5437 C C . ASN B 1 351 ? -11.499 33.837 20.596 1.00 64.40 330 ASN B C 1
ATOM 5438 O O . ASN B 1 351 ? -11.441 33.681 21.817 1.00 64.98 330 ASN B O 1
ATOM 5443 N N . GLN B 1 352 ? -10.674 33.217 19.740 1.00 59.25 331 GLN B N 1
ATOM 5444 C CA . GLN B 1 352 ? -9.629 32.287 20.177 1.00 58.58 331 GLN B CA 1
ATOM 5445 C C . GLN B 1 352 ? -8.495 33.050 20.926 1.00 60.04 331 GLN B C 1
ATOM 5446 O O . GLN B 1 352 ? -7.934 32.524 21.890 1.00 60.27 331 GLN B O 1
ATOM 5452 N N . PHE B 1 353 ? -8.216 34.304 20.524 1.00 54.90 332 PHE B N 1
ATOM 5453 C CA . PHE B 1 353 ? -7.191 35.156 21.148 1.00 52.89 332 PHE B CA 1
ATOM 5454 C C . PHE B 1 353 ? -7.527 35.438 22.636 1.00 59.61 332 PHE B C 1
ATOM 5455 O O . PHE B 1 353 ? -6.615 35.458 23.472 1.00 58.08 332 PHE B O 1
ATOM 5463 N N . LYS B 1 354 ? -8.837 35.625 22.950 1.00 60.04 333 LYS B N 1
ATOM 5464 C CA . LYS B 1 354 ? -9.373 35.885 24.297 1.00 63.04 333 LYS B CA 1
ATOM 5465 C C . LYS B 1 354 ? -9.087 34.738 25.287 1.00 69.84 333 LYS B C 1
ATOM 5466 O O . LYS B 1 354 ? -9.110 34.966 26.502 1.00 71.62 333 LYS B O 1
ATOM 5472 N N . GLN B 1 355 ? -8.815 33.519 24.782 1.00 65.24 334 GLN B N 1
ATOM 5473 C CA . GLN B 1 355 ? -8.496 32.356 25.616 1.00 65.51 334 GLN B CA 1
ATOM 5474 C C . GLN B 1 355 ? -7.093 32.477 26.208 1.00 68.72 334 GLN B C 1
ATOM 5475 O O . GLN B 1 355 ? -6.807 31.891 27.259 1.00 70.95 334 GLN B O 1
ATOM 5481 N N . TYR B 1 356 ? -6.227 33.255 25.535 1.00 61.18 335 TYR B N 1
ATOM 5482 C CA . TYR B 1 356 ? -4.819 33.439 25.886 1.00 58.48 335 TYR B CA 1
ATOM 5483 C C . TYR B 1 356 ? -4.494 34.805 26.480 1.00 63.44 335 TYR B C 1
ATOM 5484 O O . TYR B 1 356 ? -3.520 34.915 27.233 1.00 63.28 335 TYR B O 1
ATOM 5493 N N . SER B 1 357 ? -5.254 35.848 26.115 1.00 60.01 336 SER B N 1
ATOM 5494 C CA . SER B 1 357 ? -4.962 37.203 26.577 1.00 59.01 336 SER B CA 1
ATOM 5495 C C . SER B 1 357 ? -6.213 38.075 26.777 1.00 65.06 336 SER B C 1
ATOM 5496 O O . SER B 1 357 ? -7.191 37.953 26.029 1.00 64.69 336 SER B O 1
ATOM 5499 N N . ARG B 1 358 ? -6.127 39.011 27.745 1.00 62.66 337 ARG B N 1
ATOM 5500 C CA . ARG B 1 358 ? -7.160 40.005 28.043 1.00 64.51 337 ARG B CA 1
ATOM 5501 C C . ARG B 1 358 ? -6.764 41.389 27.466 1.00 65.42 337 ARG B C 1
ATOM 5502 O O . ARG B 1 358 ? -7.558 42.335 27.557 1.00 66.75 337 ARG B O 1
ATOM 5510 N N . ASN B 1 359 ? -5.566 41.496 26.836 1.00 58.01 338 ASN B N 1
ATOM 5511 C CA . ASN B 1 359 ? -5.080 42.745 26.226 1.00 55.36 338 ASN B CA 1
ATOM 5512 C C . ASN B 1 359 ? -6.065 43.248 25.161 1.00 59.61 338 ASN B C 1
ATOM 5513 O O . ASN B 1 359 ? -6.684 42.454 24.447 1.00 60.48 338 ASN B O 1
ATOM 5518 N N . GLU B 1 360 ? -6.203 44.573 25.074 1.00 55.21 339 GLU B N 1
ATOM 5519 C CA . GLU B 1 360 ? -7.143 45.234 24.185 1.00 55.29 339 GLU B CA 1
ATOM 5520 C C . GLU B 1 360 ? -6.531 45.566 22.812 1.00 55.81 339 GLU B C 1
ATOM 5521 O O . GLU B 1 360 ? -7.086 46.404 22.088 1.00 56.39 339 GLU B O 1
ATOM 5527 N N . ILE B 1 361 ? -5.440 44.873 22.420 1.00 48.82 340 ILE B N 1
ATOM 5528 C CA . ILE B 1 361 ? -4.815 45.053 21.092 1.00 45.30 340 ILE B CA 1
ATOM 5529 C C . ILE B 1 361 ? -5.903 44.957 20.002 1.00 51.09 340 ILE B C 1
ATOM 5530 O O . ILE B 1 361 ? -6.785 44.088 20.064 1.00 51.94 340 ILE B O 1
ATOM 5535 N N . GLN B 1 362 ? -5.867 45.889 19.049 1.00 46.77 341 GLN B N 1
ATOM 5536 C CA . GLN B 1 362 ? -6.791 45.869 17.927 1.00 46.78 341 GLN B CA 1
ATOM 5537 C C . GLN B 1 362 ? -6.305 44.814 16.941 1.00 48.50 341 GLN B C 1
ATOM 5538 O O . GLN B 1 362 ? -5.173 44.900 16.468 1.00 45.84 341 GLN B O 1
ATOM 5544 N N . ILE B 1 363 ? -7.119 43.786 16.687 1.00 45.81 342 ILE B N 1
ATOM 5545 C CA . ILE B 1 363 ? -6.788 42.733 15.729 1.00 44.05 342 ILE B CA 1
ATOM 5546 C C . ILE B 1 363 ? -7.660 42.973 14.499 1.00 47.81 342 ILE B C 1
ATOM 5547 O O . ILE B 1 363 ? -8.886 42.903 14.582 1.00 48.18 342 ILE B O 1
ATOM 5552 N N . LYS B 1 364 ? -7.024 43.300 13.374 1.00 42.38 343 LYS B N 1
ATOM 5553 C CA . LYS B 1 364 ? -7.745 43.623 12.152 1.00 42.75 343 LYS B CA 1
ATOM 5554 C C . LYS B 1 364 ? -7.156 42.944 10.936 1.00 43.56 343 LYS B C 1
ATOM 5555 O O . LYS B 1 364 ? -6.021 42.467 10.968 1.00 40.69 343 LYS B O 1
ATOM 5561 N N . LEU B 1 365 ? -7.922 42.943 9.844 1.00 40.51 344 LEU B N 1
ATOM 5562 C CA . LEU B 1 365 ? -7.410 42.502 8.561 1.00 39.17 344 LEU B CA 1
ATOM 5563 C C . LEU B 1 365 ? -6.769 43.727 7.904 1.00 37.46 344 LEU B C 1
ATOM 5564 O O . LEU B 1 365 ? -7.042 44.852 8.325 1.00 34.95 344 LEU B O 1
ATOM 5569 N N . THR B 1 366 ? -5.925 43.515 6.884 1.00 32.64 345 THR B N 1
ATOM 5570 C CA . THR B 1 366 ? -5.298 44.584 6.114 1.00 31.80 345 THR B CA 1
ATOM 5571 C C . THR B 1 366 ? -6.352 45.629 5.721 1.00 38.28 345 THR B C 1
ATOM 5572 O O . THR B 1 366 ? -7.480 45.263 5.394 1.00 38.88 345 THR B O 1
ATOM 5576 N N . SER B 1 367 ? -5.989 46.927 5.749 1.00 35.13 346 SER B N 1
ATOM 5577 C CA . SER B 1 367 ? -6.941 47.982 5.438 1.00 35.04 346 SER B CA 1
ATOM 5578 C C . SER B 1 367 ? -7.158 48.101 3.919 1.00 38.04 346 SER B C 1
ATOM 5579 O O . SER B 1 367 ? -8.115 48.734 3.505 1.00 37.65 346 SER B O 1
ATOM 5582 N N . ASN B 1 368 ? -6.291 47.477 3.097 1.00 34.16 347 ASN B N 1
ATOM 5583 C CA . ASN B 1 368 ? -6.416 47.527 1.645 1.00 33.90 347 ASN B CA 1
ATOM 5584 C C . ASN B 1 368 ? -5.823 46.242 1.022 1.00 36.10 347 ASN B C 1
ATOM 5585 O O . ASN B 1 368 ? -4.618 46.136 0.806 1.00 34.13 347 ASN B O 1
ATOM 5590 N N . VAL B 1 369 ? -6.693 45.270 0.729 1.00 34.09 348 VAL B N 1
ATOM 5591 C CA . VAL B 1 369 ? -6.272 43.974 0.191 1.00 34.42 348 VAL B CA 1
ATOM 5592 C C . VAL B 1 369 ? -5.436 44.145 -1.092 1.00 39.58 348 VAL B C 1
ATOM 5593 O O . VAL B 1 369 ? -4.312 43.647 -1.181 1.00 40.56 348 VAL B O 1
ATOM 5597 N N . LYS B 1 370 ? -5.980 44.859 -2.054 1.00 35.76 349 LYS B N 1
ATOM 5598 C CA . LYS B 1 370 ? -5.337 45.015 -3.344 1.00 36.37 349 LYS B CA 1
ATOM 5599 C C . LYS B 1 370 ? -4.115 45.946 -3.345 1.00 37.08 349 LYS B C 1
ATOM 5600 O O . LYS B 1 370 ? -3.158 45.700 -4.099 1.00 35.72 349 LYS B O 1
ATOM 5606 N N . PHE B 1 371 ? -4.155 47.042 -2.575 1.00 32.45 350 PHE B N 1
ATOM 5607 C CA . PHE B 1 371 ? -3.109 48.033 -2.776 1.00 31.37 350 PHE B CA 1
ATOM 5608 C C . PHE B 1 371 ? -2.285 48.485 -1.569 1.00 32.24 350 PHE B C 1
ATOM 5609 O O . PHE B 1 371 ? -1.436 49.362 -1.772 1.00 30.31 350 PHE B O 1
ATOM 5617 N N . ALA B 1 372 ? -2.478 47.916 -0.360 1.00 27.50 351 ALA B N 1
ATOM 5618 C CA . ALA B 1 372 ? -1.668 48.338 0.798 1.00 26.81 351 ALA B CA 1
ATOM 5619 C C . ALA B 1 372 ? -0.155 48.340 0.489 1.00 30.54 351 ALA B C 1
ATOM 5620 O O . ALA B 1 372 ? 0.508 49.339 0.770 1.00 27.85 351 ALA B O 1
ATOM 5622 N N . THR B 1 373 ? 0.382 47.244 -0.093 1.00 27.87 352 THR B N 1
ATOM 5623 C CA . THR B 1 373 ? 1.811 47.109 -0.400 1.00 27.65 352 THR B CA 1
ATOM 5624 C C . THR B 1 373 ? 2.249 48.134 -1.430 1.00 29.59 352 THR B C 1
ATOM 5625 O O . THR B 1 373 ? 3.206 48.861 -1.184 1.00 26.69 352 THR B O 1
ATOM 5629 N N . LEU B 1 374 ? 1.531 48.205 -2.574 1.00 26.94 353 LEU B N 1
ATOM 5630 C CA . LEU B 1 374 ? 1.840 49.138 -3.648 1.00 25.74 353 LEU B CA 1
ATOM 5631 C C . LEU B 1 374 ? 1.799 50.596 -3.159 1.00 30.69 353 LEU B C 1
ATOM 5632 O O . LEU B 1 374 ? 2.724 51.366 -3.446 1.00 28.52 353 LEU B O 1
ATOM 5637 N N . LEU B 1 375 ? 0.769 50.958 -2.380 1.00 28.49 354 LEU B N 1
ATOM 5638 C CA . LEU B 1 375 ? 0.623 52.328 -1.869 1.00 28.52 354 LEU B CA 1
ATOM 5639 C C . LEU B 1 375 ? 1.659 52.628 -0.778 1.00 32.47 354 LEU B C 1
ATOM 5640 O O . LEU B 1 375 ? 2.116 53.754 -0.696 1.00 34.25 354 LEU B O 1
ATOM 5645 N N . GLY B 1 376 ? 2.069 51.624 -0.014 1.00 27.74 355 GLY B N 1
ATOM 5646 C CA . GLY B 1 376 ? 3.161 51.765 0.955 1.00 27.12 355 GLY B CA 1
ATOM 5647 C C . GLY B 1 376 ? 4.443 52.092 0.201 1.00 30.93 355 GLY B C 1
ATOM 5648 O O . GLY B 1 376 ? 5.241 52.910 0.665 1.00 30.14 355 GLY B O 1
ATOM 5649 N N . GLY B 1 377 ? 4.616 51.478 -0.987 1.00 27.58 356 GLY B N 1
ATOM 5650 C CA . GLY B 1 377 ? 5.748 51.728 -1.883 1.00 26.83 356 GLY B CA 1
ATOM 5651 C C . GLY B 1 377 ? 5.719 53.162 -2.396 1.00 30.82 356 GLY B C 1
ATOM 5652 O O . GLY B 1 377 ? 6.738 53.853 -2.397 1.00 31.22 356 GLY B O 1
ATOM 5653 N N . THR B 1 378 ? 4.524 53.642 -2.792 1.00 28.73 357 THR B N 1
ATOM 5654 C CA . THR B 1 378 ? 4.328 55.029 -3.227 1.00 29.19 357 THR B CA 1
ATOM 5655 C C . THR B 1 378 ? 4.811 55.983 -2.120 1.00 35.81 357 THR B C 1
ATOM 5656 O O . THR B 1 378 ? 5.577 56.910 -2.399 1.00 36.75 357 THR B O 1
ATOM 5660 N N . LEU B 1 379 ? 4.393 55.725 -0.868 1.00 31.94 358 LEU B N 1
ATOM 5661 C CA . LEU B 1 379 ? 4.794 56.523 0.281 1.00 34.22 358 LEU B CA 1
ATOM 5662 C C . LEU B 1 379 ? 6.296 56.531 0.468 1.00 33.86 358 LEU B C 1
ATOM 5663 O O . LEU B 1 379 ? 6.851 57.590 0.713 1.00 34.08 358 LEU B O 1
ATOM 5668 N N . ALA B 1 380 ? 6.947 55.362 0.372 1.00 30.24 359 ALA B N 1
ATOM 5669 C CA . ALA B 1 380 ? 8.384 55.236 0.598 1.00 30.96 359 ALA B CA 1
ATOM 5670 C C . ALA B 1 380 ? 9.176 56.012 -0.455 1.00 34.78 359 ALA B C 1
ATOM 5671 O O . ALA B 1 380 ? 10.165 56.647 -0.111 1.00 34.70 359 ALA B O 1
ATOM 5673 N N . ILE B 1 381 ? 8.723 56.005 -1.718 1.00 33.13 360 ILE B N 1
ATOM 5674 C CA . ILE B 1 381 ? 9.448 56.717 -2.771 1.00 33.26 360 ILE B CA 1
ATOM 5675 C C . ILE B 1 381 ? 9.193 58.234 -2.653 1.00 36.92 360 ILE B C 1
ATOM 5676 O O . ILE B 1 381 ? 10.121 59.008 -2.887 1.00 38.61 360 ILE B O 1
ATOM 5681 N N . ILE B 1 382 ? 7.967 58.651 -2.243 1.00 30.79 361 ILE B N 1
ATOM 5682 C CA . ILE B 1 382 ? 7.652 60.063 -2.036 1.00 30.11 361 ILE B CA 1
ATOM 5683 C C . ILE B 1 382 ? 8.582 60.604 -0.937 1.00 37.64 361 ILE B C 1
ATOM 5684 O O . ILE B 1 382 ? 9.238 61.631 -1.136 1.00 38.53 361 ILE B O 1
ATOM 5689 N N . GLN B 1 383 ? 8.657 59.890 0.200 1.00 35.10 362 GLN B N 1
ATOM 5690 C CA . GLN B 1 383 ? 9.485 60.272 1.347 1.00 36.75 362 GLN B CA 1
ATOM 5691 C C . GLN B 1 383 ? 10.953 60.351 0.971 1.00 44.57 362 GLN B C 1
ATOM 5692 O O . GLN B 1 383 ? 11.608 61.320 1.355 1.00 47.04 362 GLN B O 1
ATOM 5698 N N . LYS B 1 384 ? 11.451 59.407 0.152 1.00 41.56 363 LYS B N 1
ATOM 5699 C CA . LYS B 1 384 ? 12.847 59.432 -0.273 1.00 42.91 363 LYS B CA 1
ATOM 5700 C C . LYS B 1 384 ? 13.166 60.631 -1.182 1.00 47.91 363 LYS B C 1
ATOM 5701 O O . LYS B 1 384 ? 14.131 61.341 -0.913 1.00 49.72 363 LYS B O 1
ATOM 5707 N N . VAL B 1 385 ? 12.393 60.829 -2.274 1.00 42.19 364 VAL B N 1
ATOM 5708 C CA . VAL B 1 385 ? 12.685 61.883 -3.257 1.00 41.79 364 VAL B CA 1
ATOM 5709 C C . VAL B 1 385 ? 12.576 63.287 -2.588 1.00 46.84 364 VAL B C 1
ATOM 5710 O O . VAL B 1 385 ? 13.404 64.160 -2.861 1.00 48.77 364 VAL B O 1
ATOM 5714 N N . LEU B 1 386 ? 11.581 63.483 -1.720 1.00 41.57 365 LEU B N 1
ATOM 5715 C CA . LEU B 1 386 ? 11.362 64.756 -1.037 1.00 43.02 365 LEU B CA 1
ATOM 5716 C C . LEU B 1 386 ? 12.251 64.954 0.188 1.00 50.20 365 LEU B C 1
ATOM 5717 O O . LEU B 1 386 ? 12.438 66.094 0.613 1.00 52.28 365 LEU B O 1
ATOM 5722 N N . GLN B 1 387 ? 12.764 63.857 0.766 1.00 46.79 366 GLN B N 1
ATOM 5723 C CA . GLN B 1 387 ? 13.586 63.848 1.978 1.00 49.52 366 GLN B CA 1
ATOM 5724 C C . GLN B 1 387 ? 12.740 64.413 3.144 1.00 56.81 366 GLN B C 1
ATOM 5725 O O . GLN B 1 387 ? 13.172 65.297 3.893 1.00 58.26 366 GLN B O 1
ATOM 5731 N N . ILE B 1 388 ? 11.483 63.924 3.226 1.00 53.07 367 ILE B N 1
ATOM 5732 C CA . ILE B 1 388 ? 10.492 64.286 4.249 1.00 54.35 367 ILE B CA 1
ATOM 5733 C C . ILE B 1 388 ? 10.068 62.973 4.878 1.00 58.46 367 ILE B C 1
ATOM 5734 O O . ILE B 1 388 ? 9.559 62.103 4.177 1.00 55.20 367 ILE B O 1
ATOM 5739 N N . ASN B 1 389 ? 10.285 62.815 6.185 1.00 59.14 368 ASN B N 1
ATOM 5740 C CA . ASN B 1 389 ? 10.185 61.543 6.909 1.00 59.67 368 ASN B CA 1
ATOM 5741 C C . ASN B 1 389 ? 8.812 61.100 7.472 1.00 63.38 368 ASN B C 1
ATOM 5742 O O . ASN B 1 389 ? 8.706 59.919 7.868 1.00 64.47 368 ASN B O 1
ATOM 5747 N N . ASP B 1 390 ? 7.801 61.992 7.574 1.00 56.72 369 ASP B N 1
ATOM 5748 C CA . ASP B 1 390 ? 6.531 61.588 8.195 1.00 54.40 369 ASP B CA 1
ATOM 5749 C C . ASP B 1 390 ? 5.316 62.047 7.398 1.00 53.59 369 ASP B C 1
ATOM 5750 O O . ASP B 1 390 ? 4.471 62.808 7.887 1.00 52.74 369 ASP B O 1
ATOM 5755 N N . ILE B 1 391 ? 5.199 61.527 6.181 1.00 47.74 370 ILE B N 1
ATOM 5756 C CA . ILE B 1 391 ? 4.082 61.857 5.320 1.00 46.12 370 ILE B CA 1
ATOM 5757 C C . ILE B 1 391 ? 2.985 60.851 5.627 1.00 51.51 370 ILE B C 1
ATOM 5758 O O . ILE B 1 391 ? 3.246 59.654 5.703 1.00 48.56 370 ILE B O 1
ATOM 5763 N N . TYR B 1 392 ? 1.776 61.366 5.869 1.00 53.05 371 TYR B N 1
ATOM 5764 C CA . TYR B 1 392 ? 0.578 60.607 6.184 1.00 53.85 371 TYR B CA 1
ATOM 5765 C C . TYR B 1 392 ? -0.490 60.878 5.138 1.00 62.84 371 TYR B C 1
ATOM 5766 O O . TYR B 1 392 ? -1.478 61.571 5.405 1.00 65.55 371 TYR B O 1
ATOM 5775 N N . LEU B 1 393 ? -0.271 60.393 3.923 1.00 60.97 372 LEU B N 1
ATOM 5776 C CA . LEU B 1 393 ? -1.294 60.561 2.910 1.00 62.23 372 LEU B CA 1
ATOM 5777 C C . LEU B 1 393 ? -2.046 59.257 2.828 1.00 66.79 372 LEU B C 1
ATOM 5778 O O . LEU B 1 393 ? -1.428 58.206 2.937 1.00 66.72 372 LEU B O 1
ATOM 5783 N N . ASP B 1 394 ? -3.374 59.310 2.718 1.00 64.87 373 ASP B N 1
ATOM 5784 C CA . ASP B 1 394 ? -4.147 58.081 2.671 1.00 64.31 373 ASP B CA 1
ATOM 5785 C C . ASP B 1 394 ? -5.110 58.057 1.475 1.00 64.98 373 ASP B C 1
ATOM 5786 O O . ASP B 1 394 ? -6.281 58.438 1.585 1.00 64.85 373 ASP B O 1
ATOM 5791 N N . ILE B 1 395 ? -4.589 57.568 0.333 1.00 58.37 374 ILE B N 1
ATOM 5792 C CA . ILE B 1 395 ? -5.359 57.266 -0.872 1.00 57.30 374 ILE B CA 1
ATOM 5793 C C . ILE B 1 395 ? -5.571 55.749 -0.816 1.00 57.80 374 ILE B C 1
ATOM 5794 O O . ILE B 1 395 ? -4.763 55.056 -0.186 1.00 52.77 374 ILE B O 1
ATOM 5799 N N . LYS B 1 396 ? -6.667 55.238 -1.400 1.00 57.06 375 LYS B N 1
ATOM 5800 C CA . LYS B 1 396 ? -6.957 53.802 -1.306 1.00 57.75 375 LYS B CA 1
ATOM 5801 C C . LYS B 1 396 ? -7.060 53.116 -2.680 1.00 62.52 375 LYS B C 1
ATOM 5802 O O . LYS B 1 396 ? -6.903 51.891 -2.753 1.00 62.08 375 LYS B O 1
ATOM 5808 N N . ALA B 1 397 ? -7.318 53.895 -3.755 1.00 59.24 376 ALA B N 1
ATOM 5809 C CA . ALA B 1 397 ? -7.475 53.394 -5.132 1.00 62.49 376 ALA B CA 1
ATOM 5810 C C . ALA B 1 397 ? -7.569 54.551 -6.145 1.00 79.99 376 ALA B C 1
ATOM 5811 O O . ALA B 1 397 ? -7.463 54.287 -7.364 1.00 85.23 376 ALA B O 1
#

Solvent-accessible surface area: 32575 Å² total; per-residue (Å²): 168,74,87,105,39,21,73,99,0,7,63,11,6,10,30,82,168,43,10,21,80,71,78,0,13,148,63,13,164,22,94,113,77,32,0,28,52,1,5,85,119,2,73,195,105,40,20,2,47,80,51,123,134,81,234,177,86,67,63,0,76,9,4,57,49,49,0,1,0,1,1,1,15,12,39,94,72,17,0,28,0,0,10,0,51,2,28,0,69,44,48,78,46,54,68,46,115,20,97,70,175,139,57,68,18,14,27,44,16,0,143,157,80,15,89,64,164,80,103,28,127,7,118,70,3,17,31,0,1,0,0,0,4,61,10,11,0,20,71,118,71,107,37,80,166,128,99,46,13,9,114,64,0,85,130,46,5,113,19,55,16,13,1,15,18,13,1,3,0,6,0,10,4,0,3,4,62,5,71,129,83,85,43,50,7,1,2,4,1,8,0,57,82,23,5,12,3,0,1,2,5,65,34,67,36,3,38,5,30,59,6,53,5,0,36,4,0,78,16,23,43,17,76,87,62,142,148,81,48,80,43,79,76,7,23,88,61,17,0,6,82,13,5,24,114,62,0,27,99,94,37,136,69,162,14,49,41,86,58,0,33,91,28,40,96,116,161,40,106,54,0,37,120,40,0,109,77,6,12,14,46,0,0,10,10,0,19,20,1,7,12,10,2,0,3,39,0,0,3,0,38,0,31,0,0,28,112,19,74,109,7,26,92,37,0,74,84,58,8,139,133,57,21,237,37,162,15,70,9,80,27,14,35,21,98,140,19,5,17,5,0,0,0,0,1,17,0,0,28,76,44,28,110,10,109,31,0,29,34,45,7,139,71,118,63,41,78,100,0,7,66,12,2,13,29,83,120,50,5,27,60,63,74,0,12,140,60,12,163,22,92,133,78,50,0,36,59,15,0,78,114,2,64,197,111,38,20,1,58,98,108,174,67,1,37,4,0,54,50,50,0,1,0,0,0,1,14,2,27,46,75,15,0,41,1,0,12,0,52,1,16,0,50,26,48,76,84,57,73,45,112,14,98,71,100,83,0,48,18,2,9,34,17,1,128,156,86,15,88,67,162,80,112,33,128,7,109,78,4,16,25,0,1,0,0,0,0,33,6,7,0,20,71,119,58,103,44,81,89,23,52,64,11,85,69,82,77,43,50,5,16,152,80,0,103,127,40,5,122,18,52,10,16,1,14,15,13,1,3,0,7,0,12,4,0,4,8,46,7,73,126,83,87,42,50,8,1,2,4,1,12,0,59,61,21,7,13,3,0,1,1,6,69,42,67,32,3,40,5,26,58,5,45,5,1,28,2,1,41,18,18,27,23,49,77,59,148,149,89,45,71,44,70,84,8,26,92,40,19,0,7,73,11,3,24,117,42,0,29,112,89,27,136,68,172,11,60,42,84,61,0,34,92,29,40,97,116,157,38,99,54,0,62,99,31,0,113,72,6,6,20,31,0,0,8,11,0,21,19,2,8,14,8,2,0,3,38,0,0,3,0,40,0,32,0,0,26,115,16,73,109,6,27,90,36,0,74,86,58,8,145,132,62,23,237,34,161,14,71,9,77,28,14,34,19,96,140,14,4,19,9,1,0,0,0,2,15,0,0,26,78,52,24,106,10,107,38,0,22,11,62,28,108,99

Sequence (724 aa):
PMNDNEKRVLREIYNHHNISRTQISKNLEINKATISSILNKLKYKSLVNEVGGGRKPILLKVNHLYGYFISLDLTYSSVEVMYNYFDGNVIKHESYDLPDEKVSSILSIIKKHIDIQEKLDTYNGLLGVSVSIHGVVDNEQHVTYGISIAKKIKEITNVPVVVENEANLSALYERNFNHNLSYNNLIALSIHKGIGAGLIINNQLYRGANGEAGEIGKTLVSKVSDNVEIFHKIEDIFSQEALLHNLSNQLNEKMTLSKLIQFYNEKNPVVVEEMEQFINKIAVLIHNLNTQFNPNAIYINCPLFNEMPEILEAIKNQFKQYSRNEIQIKLTSNVKFATLLGGTLAIIQKVLQINDIYLDIKADNEKRVLREIYNHHNISRTQISKNLEINKATISSILNKLKYKSLVNEVILLKVNHLYGYFISLDLTYSSVEVMYNYFDGNVIKHESYDLPDEKVSSILSIIKKHIDIQEKLDTYNGLLGVSVSIHGVVDNEQHVTYLPFHETEGISIAKKIKEITNVPVVVENEANLSALYERNFNHNLSYNNLIALSIHKGIGAGLIINNQLYRGANGEAGEIGKTLVSKVSDNVEIFHKIEDIFSQEALLHNLSNQLNEKMTLSKLIQFYNEKNPVVVEEMEQFINKIAVLIHNLNTQFNPNAIYINCPLFNEMPEILEAIKNQFKQYSRNEIQIKLTSNVKFATLLGGTLAIIQKVLQINDIYLDIKA